Protein AF-A0A8H5PUP3-F1 (afdb_monomer_lite)

Sequence (516 aa):
MKVTTVVRYAILAAEVWGKEEVKRVCGNERLGELNDSLSYYPNAWNKKSPKNGFVCLKVDNSTPSFSATWNWPADIQDVHSFPYVRFNNPSLPVRLSDLESIRLSTDWIYTPGSPSKIPDVFSNEVWAKNKPELEGDGVQANAAWDFFLDDDRNRTLYPQVAAVEFMVWLGRVGDPWWLGRQNDSILSTVTLGKTQFSLFYGRNSGGTHVFTAVTKDNSDVLSFDEDFYPLFQYILKQARKQIDADDLPKDPWLGIIEFGTETWMSKGNATFTAANFGMSLKGNFTSERNSTKGDDGKDKGDKSGDEKPSDKGSGDKGSGDNSTDSKGDEEDDAVRLMSQSVLGLSEDWLQDSHPSVGGLTTRIRRQPNLTSVNPPYFLISRSSLQSYNPITMTHTSPPESRLRRAIHALPFLLITALMSRAFAMAKPIGPMIEETVKTSIFTAQNVTVPVIKSFYGVPILDDVFAVVTVAFAHLLFFTDEEAYWQLLVFLTDFAGMYAVVMIEAYRPGNTFPVIK

Radius of gyration: 31.46 Å; chains: 1; bounding box: 76×75×92 Å

Foldseek 3Di:
DDDDDDDDDDPDDDDDDDPQDFDKDWDADKADDLPDQKIWGQFQPDPVADPPKIWMKTADPSFGKIKIKIAGADFPLDFRGWTWMWGHDPCPQDWLVFFPWKKKKKFKAKAFADDPDFDDDRDPVRRVVGQVVQVVQVWWKFWKKKWFKAQDRVLRQPPLRGQAMEIETQAIRDDRDDAQPVVPDFLDWDDWPNFIWGWGWHADPSRHIYIYTAGPVRDHHRIDITICSVVVVVVLVSCVVPDPPVSDHPTITIHIIIIGMTTRHGNHMMMMMMGPIDIDTDGNPPPPPPPPDDDDDDDDDDDDDDDDDDDDDDDDDDDDDDDDDDDRCPVVVVVVVVVVPDPDDDDDDDDDDDDDDDDDDDDDDDDDDDDDDDDDDDDPDPPPPPDDDPPPPPPPPPDDDPVVVVVVCVVVVVVVVVLVVVLVPADDCVVVLVVCLVVQWDDAPNDIDGQDQDDPVDNVVSSVVSSVVSLVCCCVRVRDVSSNVSSVSVVVVVVVVVVVVVVVCPDPVNPDPPPD

Organism: Gibberella subglutinans (NCBI:txid42677)

pLDDT: mean 73.08, std 26.78, range [22.98, 98.81]

InterPro domains:
  IPR002594 Glycoside hydrolase family 12 [PF01670] (137-281)
  IPR002594 Glycoside hydrolase family 12 [PTHR34002] (17-284)
  IPR013319 Glycoside hydrolase family 11/12 [G3DSA:2.60.120.180] (11-281)
  IPR013320 Concanavalin A-like lectin/glucanase domain superfamily [SSF49899] (35-281)

Structure (mmCIF, N/CA/C/O backbone):
data_AF-A0A8H5PUP3-F1
#
_entry.id   AF-A0A8H5PUP3-F1
#
loop_
_atom_site.group_PDB
_atom_site.id
_atom_site.type_symbol
_atom_site.label_atom_id
_atom_site.label_alt_id
_atom_site.label_comp_id
_atom_site.label_asym_id
_atom_site.label_entity_id
_atom_site.label_seq_id
_atom_site.pdbx_PDB_ins_code
_atom_site.Cartn_x
_atom_site.Cartn_y
_atom_site.Cartn_z
_atom_site.occupancy
_atom_site.B_iso_or_equiv
_atom_site.auth_seq_id
_atom_site.auth_comp_id
_atom_site.auth_asym_id
_atom_site.auth_atom_id
_atom_site.pdbx_PDB_model_num
ATOM 1 N N . MET A 1 1 ? 24.211 -36.413 -6.329 1.00 32.12 1 MET A N 1
ATOM 2 C CA . MET A 1 1 ? 23.639 -35.934 -5.054 1.00 32.12 1 MET A CA 1
ATOM 3 C C . MET A 1 1 ? 24.051 -34.476 -4.914 1.00 32.12 1 MET A C 1
ATOM 5 O O . MET A 1 1 ? 25.213 -34.216 -4.641 1.00 32.12 1 MET A O 1
ATOM 9 N N . LYS A 1 2 ? 23.179 -33.536 -5.292 1.00 27.47 2 LYS A N 1
ATOM 10 C CA . LYS A 1 2 ? 23.471 -32.095 -5.235 1.00 27.47 2 LYS A CA 1
ATOM 11 C C . LYS A 1 2 ? 22.910 -31.563 -3.919 1.00 27.47 2 LYS A C 1
ATOM 13 O O . LYS A 1 2 ? 21.757 -31.833 -3.603 1.00 27.47 2 LYS A O 1
ATOM 18 N N . VAL A 1 3 ? 23.764 -30.904 -3.147 1.00 25.61 3 VAL A N 1
ATOM 19 C CA . VAL A 1 3 ? 23.449 -30.349 -1.830 1.00 25.61 3 VAL A CA 1
ATOM 20 C C . VAL A 1 3 ? 22.626 -29.081 -2.039 1.00 25.61 3 VAL A C 1
ATOM 22 O O . VAL A 1 3 ? 23.114 -28.111 -2.612 1.00 25.61 3 VAL A O 1
ATOM 25 N N . THR A 1 4 ? 21.362 -29.120 -1.628 1.00 28.73 4 THR A N 1
ATOM 26 C CA . THR A 1 4 ? 20.452 -27.972 -1.632 1.00 28.73 4 THR A CA 1
ATOM 27 C C . THR A 1 4 ? 20.670 -27.194 -0.340 1.00 28.73 4 THR A C 1
ATOM 29 O O . THR A 1 4 ? 20.287 -27.656 0.734 1.00 28.73 4 THR A O 1
ATOM 32 N N . THR A 1 5 ? 21.303 -26.028 -0.423 1.00 26.91 5 THR A N 1
ATOM 33 C CA . THR A 1 5 ? 21.427 -25.115 0.718 1.00 26.91 5 THR A CA 1
ATOM 34 C C . THR A 1 5 ? 20.086 -24.419 0.928 1.00 26.91 5 THR A C 1
ATOM 36 O O . THR A 1 5 ? 19.706 -23.536 0.166 1.00 26.91 5 THR A O 1
ATOM 39 N N . VAL A 1 6 ? 19.345 -24.842 1.950 1.00 29.08 6 VAL A N 1
ATOM 40 C CA . VAL A 1 6 ? 18.145 -24.150 2.429 1.00 29.08 6 VAL A CA 1
ATOM 41 C C . VAL A 1 6 ? 18.602 -23.119 3.457 1.00 29.08 6 VAL A C 1
ATOM 43 O O . VAL A 1 6 ? 18.989 -23.488 4.563 1.00 29.08 6 VAL A O 1
ATOM 46 N N . VAL A 1 7 ? 18.570 -21.833 3.112 1.00 28.31 7 VAL A N 1
ATOM 47 C CA . VAL A 1 7 ? 18.772 -20.757 4.092 1.00 28.31 7 VAL A CA 1
ATOM 48 C C . VAL A 1 7 ? 17.414 -20.442 4.716 1.00 28.31 7 VAL A C 1
ATOM 50 O O . VAL A 1 7 ? 16.565 -19.814 4.092 1.00 28.31 7 VAL A O 1
ATOM 53 N N . ARG A 1 8 ? 17.181 -20.933 5.937 1.00 26.22 8 ARG A N 1
ATOM 54 C CA . ARG A 1 8 ? 16.071 -20.497 6.795 1.00 26.22 8 ARG A CA 1
ATOM 55 C C . ARG A 1 8 ? 16.587 -19.370 7.683 1.00 26.22 8 ARG A C 1
ATOM 57 O O . ARG A 1 8 ? 17.423 -19.630 8.542 1.00 26.22 8 ARG A O 1
ATOM 64 N N . TYR A 1 9 ? 16.081 -18.154 7.512 1.00 29.17 9 TYR A N 1
ATOM 65 C CA . TYR A 1 9 ? 16.204 -17.130 8.546 1.00 29.17 9 TYR A CA 1
ATOM 66 C C . TYR A 1 9 ? 15.082 -17.355 9.559 1.00 29.17 9 TYR A C 1
ATOM 68 O O . TYR A 1 9 ? 13.925 -17.045 9.300 1.00 29.17 9 TYR A O 1
ATOM 76 N N . ALA A 1 10 ? 15.423 -17.976 10.686 1.00 29.00 10 ALA A N 1
ATOM 77 C CA . ALA A 1 10 ? 14.594 -17.930 11.881 1.00 29.00 10 ALA A CA 1
ATOM 78 C C . ALA A 1 10 ? 14.955 -16.648 12.638 1.00 29.00 10 ALA A C 1
ATOM 80 O O . ALA A 1 10 ? 16.129 -16.427 12.941 1.00 29.00 10 ALA A O 1
ATOM 81 N N . ILE A 1 11 ? 13.962 -15.806 12.919 1.00 37.56 11 ILE A N 1
ATOM 82 C CA . ILE A 1 11 ? 14.116 -14.645 13.796 1.00 37.56 11 ILE A CA 1
ATOM 83 C C . ILE A 1 11 ? 14.274 -15.196 15.218 1.00 37.56 11 ILE A C 1
ATOM 85 O O . ILE A 1 11 ? 13.308 -15.642 15.832 1.00 37.56 11 ILE A O 1
ATOM 89 N N . LEU A 1 12 ? 15.510 -15.247 15.713 1.00 32.03 12 LEU A N 1
ATOM 90 C CA . LEU A 1 12 ? 15.803 -15.521 17.118 1.00 32.03 12 LEU A CA 1
ATOM 91 C C . LEU A 1 12 ? 15.876 -14.180 17.844 1.00 32.03 12 LEU A C 1
ATOM 93 O O . LEU A 1 12 ? 16.812 -13.411 17.634 1.00 32.03 12 LEU A O 1
ATOM 97 N N . ALA A 1 13 ? 14.874 -13.909 18.680 1.00 35.91 13 ALA A N 1
ATOM 98 C CA . ALA A 1 13 ? 14.889 -12.792 19.611 1.00 35.91 13 ALA A CA 1
ATOM 99 C C . ALA A 1 13 ? 16.037 -12.986 20.613 1.00 35.91 13 ALA A C 1
ATOM 101 O O . ALA A 1 13 ? 16.091 -13.992 21.323 1.00 35.91 13 ALA A O 1
ATOM 102 N N . ALA A 1 14 ? 16.970 -12.037 20.652 1.00 32.53 14 ALA A N 1
ATOM 103 C CA . ALA A 1 14 ? 17.944 -11.939 21.725 1.00 32.53 14 ALA A CA 1
ATOM 104 C C . ALA A 1 14 ? 17.310 -11.147 22.876 1.00 32.53 14 ALA A C 1
ATOM 106 O O . ALA A 1 14 ? 16.969 -9.978 22.712 1.00 32.53 14 ALA A O 1
ATOM 107 N N . GLU A 1 15 ? 17.152 -11.784 24.037 1.00 35.75 15 GLU A N 1
ATOM 108 C CA . GLU A 1 15 ? 16.807 -11.104 25.285 1.00 35.75 15 GLU A CA 1
ATOM 109 C C . GLU A 1 15 ? 17.923 -10.120 25.663 1.00 35.75 15 GLU A C 1
ATOM 111 O O . GLU A 1 15 ? 19.021 -10.518 26.054 1.00 35.75 15 GLU A O 1
ATOM 116 N N . VAL A 1 16 ? 17.625 -8.822 25.595 1.00 32.53 16 VAL A N 1
ATOM 117 C CA . VAL A 1 16 ? 18.383 -7.772 26.279 1.00 32.53 16 VAL A CA 1
ATOM 118 C C . VAL A 1 16 ? 17.388 -6.925 27.061 1.00 32.53 16 VAL A C 1
ATOM 120 O O . VAL A 1 16 ? 16.442 -6.368 26.513 1.00 32.53 16 VAL A O 1
ATOM 123 N N . TRP A 1 17 ? 17.590 -6.855 28.375 1.00 33.91 17 TRP A N 1
ATOM 124 C CA . TRP A 1 17 ? 16.826 -5.999 29.274 1.00 33.91 17 TRP A CA 1
ATOM 125 C C . TRP A 1 17 ? 17.030 -4.517 28.929 1.00 33.91 17 TRP A C 1
ATOM 127 O O . TRP A 1 17 ? 18.015 -3.897 29.320 1.00 33.91 17 TRP A O 1
ATOM 137 N N . GLY A 1 18 ? 16.037 -3.946 28.258 1.00 33.69 18 GLY A N 1
ATOM 138 C CA . GLY A 1 18 ? 15.741 -2.522 28.167 1.00 33.69 18 GLY A CA 1
ATOM 139 C C . GLY A 1 18 ? 14.266 -2.412 27.798 1.00 33.69 18 GLY A C 1
ATOM 140 O O . GLY A 1 18 ? 13.814 -3.140 26.924 1.00 33.69 18 GLY A O 1
ATOM 141 N N . LYS A 1 19 ? 13.472 -1.596 28.501 1.00 39.47 19 LYS A N 1
ATOM 142 C CA . LYS A 1 19 ? 12.071 -1.369 28.112 1.00 39.47 19 LYS A CA 1
ATOM 143 C C . LYS A 1 19 ? 12.067 -0.739 26.718 1.00 39.47 19 LYS A C 1
ATOM 145 O O . LYS A 1 19 ? 12.338 0.452 26.608 1.00 39.47 19 LYS A O 1
ATOM 150 N N . GLU A 1 20 ? 11.803 -1.532 25.686 1.00 51.47 20 GLU A N 1
ATOM 151 C CA . GLU A 1 20 ? 11.595 -1.016 24.337 1.00 51.47 20 GLU A CA 1
ATOM 152 C C . GLU A 1 20 ? 10.346 -0.131 24.322 1.00 51.47 20 GLU A C 1
ATOM 154 O O . GLU A 1 20 ? 9.285 -0.475 24.849 1.00 51.47 20 GLU A O 1
ATOM 159 N N . GLU A 1 21 ? 10.527 1.075 23.798 1.00 67.31 21 GLU A N 1
ATOM 160 C CA . GLU A 1 21 ? 9.562 2.161 23.824 1.00 67.31 21 GLU A CA 1
ATOM 161 C C . GLU A 1 21 ? 8.665 2.076 22.585 1.00 67.31 21 GLU A C 1
ATOM 163 O O . GLU A 1 21 ? 9.158 2.082 21.456 1.00 67.31 21 GLU A O 1
ATOM 168 N N . VAL A 1 22 ? 7.344 2.011 22.786 1.00 81.50 22 VAL A N 1
ATOM 169 C CA . VAL A 1 22 ? 6.369 2.166 21.697 1.00 81.50 22 VAL A CA 1
ATOM 170 C C . VAL A 1 22 ? 6.560 3.553 21.090 1.00 81.50 22 VAL A C 1
ATOM 172 O O . VAL A 1 22 ? 6.275 4.562 21.740 1.00 81.50 22 VAL A O 1
ATOM 175 N N . LYS A 1 23 ? 7.022 3.612 19.840 1.00 90.88 23 LYS A N 1
ATOM 176 C CA . LYS A 1 23 ? 7.276 4.879 19.144 1.00 90.88 23 LYS A CA 1
ATOM 177 C C . LYS A 1 23 ? 6.000 5.395 18.500 1.00 90.88 23 LYS A C 1
ATOM 179 O O . LYS A 1 23 ? 5.198 4.611 17.995 1.00 90.88 23 LYS A O 1
ATOM 184 N N . ARG A 1 24 ? 5.818 6.716 18.496 1.00 92.75 24 ARG A N 1
ATOM 185 C CA . ARG A 1 24 ? 4.694 7.388 17.835 1.00 92.75 24 ARG A CA 1
ATOM 186 C C . ARG A 1 24 ? 5.212 8.344 16.770 1.00 92.75 24 ARG A C 1
ATOM 188 O O . ARG A 1 24 ? 6.046 9.178 17.090 1.00 92.75 24 ARG A O 1
ATOM 195 N N . VAL A 1 25 ? 4.655 8.255 15.566 1.00 94.50 25 VAL A N 1
ATOM 196 C CA . VAL A 1 25 ? 4.937 9.158 14.435 1.00 94.50 25 VAL A CA 1
ATOM 197 C C . VAL A 1 25 ? 3.622 9.565 13.770 1.00 94.50 25 VAL A C 1
ATOM 199 O O . VAL A 1 25 ? 2.664 8.792 13.787 1.00 94.50 25 VAL A O 1
ATOM 202 N N . CYS A 1 26 ? 3.526 10.776 13.228 1.00 95.62 26 CYS A N 1
ATOM 203 C CA . CYS A 1 26 ? 2.285 11.306 12.648 1.00 95.62 26 CYS A CA 1
ATOM 204 C C . CYS A 1 26 ? 2.540 11.991 11.301 1.00 95.62 26 CYS A C 1
ATOM 206 O O . CYS A 1 26 ? 3.658 12.399 11.001 1.00 95.62 26 CYS A O 1
ATOM 208 N N . GLY A 1 27 ? 1.486 12.160 10.499 1.00 92.88 27 GLY A N 1
ATOM 209 C CA . GLY A 1 27 ? 1.568 12.901 9.237 1.00 92.88 27 GLY A CA 1
ATOM 210 C C . GLY A 1 27 ? 2.475 12.225 8.203 1.00 92.88 27 GLY A C 1
ATOM 211 O O . GLY A 1 27 ? 2.158 11.142 7.728 1.00 92.88 27 GLY A O 1
ATOM 212 N N . ASN A 1 28 ? 3.586 12.869 7.850 1.00 90.12 28 ASN A N 1
ATOM 213 C CA . ASN A 1 28 ? 4.541 12.385 6.843 1.00 90.12 28 ASN A CA 1
ATOM 214 C C . ASN A 1 28 ? 5.920 12.079 7.449 1.00 90.12 28 ASN A C 1
ATOM 216 O O . ASN A 1 28 ? 6.939 12.136 6.771 1.00 90.12 28 ASN A O 1
ATOM 220 N N . GLU A 1 29 ? 5.961 11.715 8.730 1.00 89.94 29 GLU A N 1
ATOM 221 C CA . GLU A 1 29 ? 7.179 11.228 9.378 1.00 89.94 29 GLU A CA 1
ATOM 222 C C . GLU A 1 29 ? 7.302 9.702 9.240 1.00 89.94 29 GLU A C 1
ATOM 224 O O . GLU A 1 29 ? 6.393 8.957 9.616 1.00 89.94 29 GLU A O 1
ATOM 229 N N . ARG A 1 30 ? 8.430 9.227 8.702 1.00 89.75 30 ARG A N 1
ATOM 230 C CA . ARG A 1 30 ? 8.732 7.796 8.546 1.00 89.75 30 ARG A CA 1
ATOM 231 C C . ARG A 1 30 ? 9.452 7.249 9.775 1.00 89.75 30 ARG A C 1
ATOM 233 O O . ARG A 1 30 ? 10.298 7.919 10.358 1.00 89.75 30 ARG A O 1
ATOM 240 N N . LEU A 1 31 ? 9.156 5.998 10.123 1.00 91.25 31 LEU A N 1
ATOM 241 C CA . LEU A 1 31 ? 9.901 5.237 11.118 1.00 91.25 31 LEU A CA 1
ATOM 242 C C . LEU A 1 31 ? 10.579 4.021 10.475 1.00 91.25 31 LEU A C 1
ATOM 244 O O . LEU A 1 31 ? 9.907 3.171 9.895 1.00 91.25 31 LEU A O 1
ATOM 248 N N . GLY A 1 32 ? 11.891 3.904 10.657 1.00 86.38 32 GLY A N 1
ATOM 249 C CA . GLY A 1 32 ? 12.703 2.815 10.113 1.00 86.38 32 GLY A CA 1
ATOM 250 C C . GLY A 1 32 ? 13.436 3.208 8.832 1.00 86.38 32 GLY A C 1
ATOM 251 O O . GLY A 1 32 ? 12.968 4.042 8.054 1.00 86.38 32 GLY A O 1
ATOM 252 N N . GLU A 1 33 ? 14.594 2.593 8.637 1.00 81.12 33 GLU A N 1
ATOM 253 C CA . GLU A 1 33 ? 15.503 2.819 7.515 1.00 81.12 33 GLU A CA 1
ATOM 254 C C . GLU A 1 33 ? 15.282 1.790 6.398 1.00 81.12 33 GLU A C 1
ATOM 256 O O . GLU A 1 33 ? 14.693 0.727 6.599 1.00 81.12 33 GLU A O 1
ATOM 261 N N . LEU A 1 34 ? 15.821 2.051 5.202 1.00 70.94 34 LEU A N 1
ATOM 262 C CA . LEU A 1 34 ? 15.763 1.096 4.080 1.00 70.94 34 LEU A CA 1
ATOM 263 C C . LEU A 1 34 ? 16.469 -0.241 4.376 1.00 70.94 34 LEU A C 1
ATOM 265 O O . LEU A 1 34 ? 16.158 -1.254 3.752 1.00 70.94 34 LEU A O 1
ATOM 269 N N . ASN A 1 35 ? 17.418 -0.239 5.316 1.00 79.00 35 ASN A N 1
ATOM 270 C CA . ASN A 1 35 ? 18.156 -1.433 5.731 1.00 79.00 35 ASN A CA 1
ATOM 271 C C . ASN A 1 35 ? 17.427 -2.251 6.806 1.00 79.00 35 ASN A C 1
ATOM 273 O O . ASN A 1 35 ? 17.795 -3.406 7.033 1.00 79.00 35 ASN A O 1
ATOM 277 N N . ASP A 1 36 ? 16.414 -1.678 7.460 1.00 87.69 36 ASP A N 1
ATOM 278 C CA . ASP A 1 36 ? 15.578 -2.414 8.405 1.00 87.69 36 ASP A CA 1
ATOM 279 C C . ASP A 1 36 ? 14.683 -3.371 7.630 1.00 87.69 36 ASP A C 1
ATOM 281 O O . ASP A 1 36 ? 14.256 -3.042 6.533 1.00 87.69 36 ASP A O 1
ATOM 285 N N . SER A 1 37 ? 14.338 -4.537 8.181 1.00 91.88 37 SER A N 1
ATOM 286 C CA . SER A 1 37 ? 13.441 -5.481 7.492 1.00 91.88 37 SER A CA 1
ATOM 287 C C . SER A 1 37 ? 12.023 -4.935 7.302 1.00 91.88 37 SER A C 1
ATOM 289 O O . SER A 1 37 ? 11.317 -5.357 6.388 1.00 91.88 37 SER A O 1
ATOM 291 N N . LEU A 1 38 ? 11.604 -4.021 8.179 1.00 94.94 38 LEU A N 1
ATOM 292 C CA . LEU A 1 38 ? 10.305 -3.364 8.158 1.00 94.94 38 LEU A CA 1
ATOM 293 C C . LEU A 1 38 ? 10.505 -1.865 8.373 1.00 94.94 38 LEU A C 1
ATOM 295 O O . LEU A 1 38 ? 11.268 -1.461 9.247 1.00 94.94 38 LEU A O 1
ATOM 299 N N . SER A 1 39 ? 9.775 -1.057 7.614 1.00 94.81 39 SER A N 1
ATOM 300 C CA . SER A 1 39 ? 9.648 0.385 7.848 1.00 94.81 39 SER A CA 1
ATOM 301 C C . SER A 1 39 ? 8.174 0.771 7.870 1.00 94.81 39 SER A C 1
ATOM 303 O O . SER A 1 39 ? 7.341 0.089 7.280 1.00 94.81 39 SER A O 1
ATOM 305 N N . TYR A 1 40 ? 7.834 1.839 8.580 1.00 96.25 40 TYR A N 1
ATOM 306 C CA . TYR A 1 40 ? 6.457 2.233 8.850 1.00 96.25 40 TYR A CA 1
ATOM 307 C C . TYR A 1 40 ? 6.235 3.682 8.458 1.00 96.25 40 TYR A C 1
ATOM 309 O O . TYR A 1 40 ? 7.090 4.539 8.704 1.00 96.25 40 TYR A O 1
ATOM 317 N N . TYR A 1 41 ? 5.072 3.969 7.881 1.00 96.56 41 TYR A N 1
ATOM 318 C CA . TYR A 1 41 ? 4.776 5.309 7.404 1.00 96.56 41 TYR A CA 1
ATOM 319 C C . TYR A 1 41 ? 3.293 5.651 7.576 1.00 96.56 41 TYR A C 1
ATOM 321 O O . TYR A 1 41 ? 2.462 4.897 7.079 1.00 96.56 41 TYR A O 1
ATOM 329 N N . PRO A 1 42 ? 2.926 6.759 8.259 1.00 97.25 42 PRO A N 1
ATOM 330 C CA . PRO A 1 42 ? 1.537 7.215 8.318 1.00 97.25 42 PRO A CA 1
ATOM 331 C C . PRO A 1 42 ? 1.009 7.702 6.966 1.00 97.25 42 PRO A C 1
ATOM 333 O O . PRO A 1 42 ? -0.188 7.586 6.713 1.00 97.25 42 PRO A O 1
ATOM 336 N N . ASN A 1 43 ? 1.904 8.206 6.109 1.00 96.56 43 ASN A N 1
ATOM 337 C CA . ASN A 1 43 ? 1.655 8.527 4.706 1.00 96.56 43 ASN A CA 1
ATOM 338 C C . ASN A 1 43 ? 0.407 9.401 4.473 1.00 96.56 43 ASN A C 1
ATOM 340 O O . ASN A 1 43 ? -0.498 9.036 3.716 1.00 96.56 43 ASN A O 1
ATOM 344 N N . ALA A 1 44 ? 0.344 10.555 5.141 1.00 95.81 44 ALA A N 1
ATOM 345 C CA . ALA A 1 44 ? -0.674 11.584 4.928 1.00 95.81 44 ALA A CA 1
ATOM 346 C C . ALA A 1 44 ? -0.407 12.400 3.650 1.00 95.81 44 ALA A C 1
ATOM 348 O O . ALA A 1 44 ? -0.143 13.605 3.696 1.00 95.81 44 ALA A O 1
ATOM 349 N N . TRP A 1 45 ? -0.449 11.725 2.501 1.00 92.25 45 TRP A N 1
ATOM 350 C CA . TRP A 1 45 ? 0.030 12.261 1.228 1.00 92.25 45 TRP A CA 1
ATOM 351 C C . TRP A 1 45 ? -0.943 13.236 0.550 1.00 92.25 45 TRP A C 1
ATOM 353 O O . TRP A 1 45 ? -0.514 14.109 -0.211 1.00 92.25 45 TRP A O 1
ATOM 363 N N . ASN A 1 46 ? -2.257 13.117 0.778 1.00 93.38 46 ASN A N 1
ATOM 364 C CA . ASN A 1 46 ? -3.216 13.878 -0.018 1.00 93.38 46 ASN A CA 1
ATOM 365 C C . ASN A 1 46 ? -3.340 15.325 0.471 1.00 93.38 46 ASN A C 1
ATOM 367 O O . ASN A 1 46 ? -3.968 15.615 1.491 1.00 93.38 46 ASN A O 1
ATOM 371 N N . LYS A 1 47 ? -2.815 16.261 -0.322 1.00 91.25 47 LYS A N 1
ATOM 372 C CA . LYS A 1 47 ? -2.846 17.711 -0.056 1.00 91.25 47 LYS A CA 1
ATOM 373 C C . LYS A 1 47 ? -4.256 18.313 -0.015 1.00 91.25 47 LYS A C 1
ATOM 375 O O . LYS A 1 47 ? -4.426 19.412 0.508 1.00 91.25 47 LYS A O 1
ATOM 380 N N . LYS A 1 48 ? -5.269 17.623 -0.558 1.00 93.62 48 LYS A N 1
ATOM 381 C CA . LYS A 1 48 ? -6.683 18.037 -0.484 1.00 93.62 48 LYS A CA 1
ATOM 382 C C . LYS A 1 48 ? -7.315 17.724 0.876 1.00 93.62 48 LYS A C 1
ATOM 384 O O . LYS A 1 48 ? -8.442 18.149 1.129 1.00 93.62 48 LYS A O 1
ATOM 389 N N . SER A 1 49 ? -6.620 16.972 1.730 1.00 94.62 49 SER A N 1
ATOM 390 C CA . SER A 1 49 ? -7.126 16.568 3.038 1.00 94.62 49 SER A CA 1
ATOM 391 C C . SER A 1 49 ? -7.465 17.772 3.918 1.00 94.62 49 SER A C 1
ATOM 393 O O . SER A 1 49 ? -6.768 18.793 3.890 1.00 94.62 49 SER A O 1
ATOM 395 N N . PRO A 1 50 ? -8.533 17.681 4.727 1.00 91.69 50 PRO A N 1
ATOM 396 C CA . PRO A 1 50 ? -8.930 18.772 5.593 1.00 91.69 50 PRO A CA 1
ATOM 397 C C . PRO A 1 50 ? -7.898 18.963 6.713 1.00 91.69 50 PRO A C 1
ATOM 399 O O . PRO A 1 50 ? -7.411 18.005 7.310 1.00 91.69 50 PRO A O 1
ATOM 402 N N . LYS A 1 51 ? -7.596 20.223 7.046 1.00 92.06 51 LYS A N 1
ATOM 403 C CA . LYS A 1 51 ? -6.562 20.580 8.040 1.00 92.06 51 LYS A CA 1
ATOM 404 C C . LYS A 1 51 ? -6.854 20.100 9.467 1.00 92.06 51 LYS A C 1
ATOM 406 O O . LYS A 1 51 ? -5.962 20.127 10.305 1.00 92.06 51 LYS A O 1
ATOM 411 N N . ASN A 1 52 ? -8.103 19.747 9.763 1.00 93.50 52 ASN A N 1
ATOM 412 C CA . ASN A 1 52 ? -8.533 19.240 11.065 1.00 93.50 52 ASN A CA 1
ATOM 413 C C . ASN A 1 52 ? -8.565 17.704 11.140 1.00 93.50 52 ASN A C 1
ATOM 415 O O . ASN A 1 52 ? -8.968 17.180 12.174 1.00 93.50 52 ASN A O 1
ATOM 419 N N . GLY A 1 53 ? -8.183 17.000 10.071 1.00 96.19 53 GLY A N 1
ATOM 420 C CA . GLY A 1 53 ? -7.976 15.557 10.106 1.00 96.19 53 GLY A CA 1
ATOM 421 C C . GLY A 1 53 ? -6.529 15.182 10.429 1.00 96.19 53 GLY A C 1
ATOM 422 O O . GLY A 1 53 ? -5.637 16.033 10.424 1.00 96.19 53 GLY A O 1
ATOM 423 N N . PHE A 1 54 ? -6.295 13.909 10.745 1.00 97.12 54 PHE A N 1
ATOM 424 C CA . PHE A 1 54 ? -4.969 13.407 11.101 1.00 97.12 54 PHE A CA 1
ATOM 425 C C . PHE A 1 54 ? -4.837 11.895 10.900 1.00 97.12 54 PHE A C 1
ATOM 427 O O . PHE A 1 54 ? -5.825 11.161 10.902 1.00 97.12 54 PHE A O 1
ATOM 434 N N . VAL A 1 55 ? -3.585 11.433 10.857 1.00 98.00 55 VAL A N 1
ATOM 435 C CA . VAL A 1 55 ? -3.186 10.030 11.012 1.00 98.00 55 VAL A CA 1
ATOM 436 C C . VAL A 1 55 ? -1.903 9.955 11.841 1.00 98.00 55 VAL A C 1
ATOM 438 O O . VAL A 1 55 ? -0.975 10.747 11.656 1.00 98.00 55 VAL A O 1
ATOM 441 N N . CYS A 1 56 ? -1.862 9.013 12.781 1.00 97.50 56 CYS A N 1
ATOM 442 C CA . CYS A 1 56 ? -0.716 8.757 13.642 1.00 97.50 56 CYS A CA 1
ATOM 443 C C . CYS A 1 56 ? -0.513 7.259 13.844 1.00 97.50 56 CYS A C 1
ATOM 445 O O . CYS A 1 56 ? -1.459 6.537 14.164 1.00 97.50 56 CYS A O 1
ATOM 447 N N . LEU A 1 57 ? 0.737 6.821 13.751 1.00 96.94 57 LEU A N 1
ATOM 448 C CA . LEU A 1 57 ? 1.156 5.460 14.034 1.00 96.94 57 LEU A CA 1
ATOM 449 C C . LEU A 1 57 ? 1.656 5.327 15.469 1.00 96.94 57 LEU A C 1
ATOM 451 O O . LEU A 1 57 ? 2.290 6.235 16.007 1.00 96.94 57 LEU A O 1
ATOM 455 N N . LYS A 1 58 ? 1.407 4.165 16.067 1.00 95.56 58 LYS A N 1
ATOM 456 C CA . LYS A 1 58 ? 2.187 3.612 17.176 1.00 95.56 58 LYS A CA 1
ATOM 457 C C . LYS A 1 58 ? 2.838 2.327 16.689 1.00 95.56 58 LYS A C 1
ATOM 459 O O . LYS A 1 58 ? 2.120 1.478 16.165 1.00 95.56 58 LYS A O 1
ATOM 464 N N . VAL A 1 59 ? 4.139 2.181 16.891 1.00 94.00 59 VAL A N 1
ATOM 465 C CA . VAL A 1 59 ? 4.907 1.006 16.468 1.00 94.00 59 VAL A CA 1
ATOM 466 C C . VAL A 1 59 ? 5.526 0.342 17.688 1.00 94.00 59 VAL A C 1
ATOM 468 O O . VAL A 1 59 ? 6.166 1.014 18.501 1.00 94.00 59 VAL A O 1
ATOM 471 N N . ASP A 1 60 ? 5.333 -0.967 17.798 1.00 89.56 60 ASP A N 1
ATOM 472 C CA . ASP A 1 60 ? 6.006 -1.821 18.770 1.00 89.56 60 ASP A CA 1
ATOM 473 C C . ASP A 1 60 ? 6.944 -2.773 18.018 1.00 89.56 60 ASP A C 1
ATOM 475 O O . ASP A 1 60 ? 6.506 -3.650 17.273 1.00 89.56 60 ASP A O 1
ATOM 479 N N . ASN A 1 61 ? 8.252 -2.566 18.188 1.00 80.81 61 ASN A N 1
ATOM 480 C CA . ASN A 1 61 ? 9.276 -3.391 17.548 1.00 80.81 61 ASN A CA 1
ATOM 481 C C . ASN A 1 61 ? 9.594 -4.671 18.336 1.00 80.81 61 ASN A C 1
ATOM 483 O O . ASN A 1 61 ? 10.156 -5.596 17.751 1.00 80.81 61 ASN A O 1
ATOM 487 N N . SER A 1 62 ? 9.214 -4.751 19.617 1.00 78.88 62 SER A N 1
ATOM 488 C CA . SER A 1 62 ? 9.444 -5.945 20.444 1.00 78.88 62 SER A CA 1
ATOM 489 C C . SER A 1 62 ? 8.580 -7.118 19.973 1.00 78.88 62 SER A C 1
ATOM 491 O O . SER A 1 62 ? 9.002 -8.274 19.969 1.00 78.88 62 SER A O 1
ATOM 493 N N . THR A 1 63 ? 7.371 -6.793 19.514 1.00 80.94 63 THR A N 1
ATOM 494 C CA . THR A 1 63 ? 6.438 -7.695 18.841 1.00 80.94 63 THR A CA 1
ATOM 495 C C . THR A 1 63 ? 5.987 -6.988 17.565 1.00 80.94 63 THR A C 1
ATOM 497 O O . THR A 1 63 ? 5.013 -6.237 17.644 1.00 80.94 63 THR A O 1
ATOM 500 N N . PRO A 1 64 ? 6.695 -7.167 16.422 1.00 88.50 64 PRO A N 1
ATOM 501 C CA . PRO A 1 64 ? 6.522 -6.351 15.221 1.00 88.50 64 PRO A CA 1
ATOM 502 C C . PRO A 1 64 ? 5.053 -6.138 14.854 1.00 88.50 64 PRO A C 1
ATOM 504 O O . PRO A 1 64 ? 4.378 -7.027 14.330 1.00 88.50 64 PRO A O 1
ATOM 507 N N . SER A 1 65 ? 4.561 -4.951 15.194 1.00 94.81 65 SER A N 1
ATOM 508 C CA . SER A 1 65 ? 3.173 -4.542 15.033 1.00 94.81 65 SER A CA 1
ATOM 509 C C . SER A 1 65 ? 3.085 -3.025 14.966 1.00 94.81 65 SER A C 1
ATOM 511 O O . SER A 1 65 ? 3.910 -2.296 15.528 1.00 94.81 65 SER A O 1
ATOM 513 N N . PHE A 1 66 ? 2.058 -2.534 14.283 1.00 96.50 66 PHE A N 1
ATOM 514 C CA . PHE A 1 66 ? 1.720 -1.123 14.326 1.00 96.50 66 PHE A CA 1
ATOM 515 C C . PHE A 1 66 ? 0.217 -0.921 14.425 1.00 96.50 66 PHE A C 1
ATOM 517 O O . PHE A 1 66 ? -0.579 -1.732 13.955 1.00 96.50 66 PHE A O 1
ATOM 524 N N . SER A 1 67 ? -0.169 0.205 15.015 1.00 97.69 67 SER A N 1
ATOM 525 C CA . SER A 1 67 ? -1.532 0.721 14.932 1.00 97.69 67 SER A CA 1
ATOM 526 C C . SER A 1 67 ? -1.527 2.107 14.315 1.00 97.69 67 SER A C 1
ATOM 528 O O . SER A 1 67 ? -0.671 2.918 14.651 1.00 97.69 67 SER A O 1
ATOM 530 N N . ALA A 1 68 ? -2.481 2.380 13.434 1.00 98.31 68 ALA A N 1
ATOM 531 C CA . ALA A 1 68 ? -2.700 3.678 12.822 1.00 98.31 68 ALA A CA 1
ATOM 532 C C . ALA A 1 68 ? -4.050 4.223 13.288 1.00 98.31 68 ALA A C 1
ATOM 534 O O . ALA A 1 68 ? -5.099 3.732 12.873 1.00 98.31 68 ALA A O 1
ATOM 535 N N . THR A 1 69 ? -4.022 5.228 14.161 1.00 98.50 69 THR A N 1
ATOM 536 C CA . THR A 1 69 ? -5.216 5.968 14.581 1.00 98.50 69 THR A CA 1
ATOM 537 C C . THR A 1 69 ? -5.373 7.199 13.703 1.00 98.50 69 THR A C 1
ATOM 539 O O . THR A 1 69 ? -4.435 7.988 13.576 1.00 98.50 69 THR A O 1
ATOM 542 N N . TRP A 1 70 ? -6.561 7.394 13.144 1.00 98.44 70 TRP A N 1
ATOM 543 C CA . TRP A 1 70 ? -6.845 8.493 12.228 1.00 98.44 70 TRP A CA 1
ATOM 544 C C . TRP A 1 70 ? -8.280 9.005 12.357 1.00 98.44 70 TRP A C 1
ATOM 546 O O . TRP A 1 70 ? -9.163 8.333 12.899 1.00 98.44 70 TRP A O 1
ATOM 556 N N . ASN A 1 71 ? -8.496 10.218 11.854 1.00 97.81 71 ASN A N 1
ATOM 557 C CA . ASN A 1 71 ? -9.805 10.837 11.697 1.00 97.81 71 ASN A CA 1
ATOM 558 C C . ASN A 1 71 ? -9.773 11.788 10.495 1.00 97.81 71 ASN A C 1
ATOM 560 O O . ASN A 1 71 ? -8.949 12.700 10.453 1.00 97.81 71 ASN A O 1
ATOM 564 N N . TRP A 1 72 ? -10.691 11.593 9.550 1.00 97.06 72 TRP A N 1
ATOM 565 C CA . TRP A 1 72 ? -10.867 12.459 8.386 1.00 97.06 72 TRP A CA 1
ATOM 566 C C . TRP A 1 72 ? -12.340 12.881 8.309 1.00 97.06 72 TRP A C 1
ATOM 568 O O . TRP A 1 72 ? -13.176 12.114 7.828 1.00 97.06 72 TRP A O 1
ATOM 578 N N . PRO A 1 73 ? -12.695 14.066 8.843 1.00 93.31 73 PRO A N 1
ATOM 579 C CA . PRO A 1 73 ? -14.091 14.423 9.104 1.00 93.31 73 PRO A CA 1
ATOM 580 C C . PRO A 1 73 ? -14.882 14.834 7.854 1.00 93.31 73 PRO A C 1
ATOM 582 O O . PRO A 1 73 ? -16.098 15.013 7.936 1.00 93.31 73 PRO A O 1
ATOM 585 N N . ALA A 1 74 ? -14.215 15.015 6.715 1.00 90.31 74 ALA A N 1
ATOM 586 C CA . ALA A 1 74 ? -14.829 15.407 5.455 1.00 90.31 74 ALA A CA 1
ATOM 587 C C . ALA A 1 74 ? -14.531 14.358 4.389 1.00 90.31 74 ALA A C 1
ATOM 589 O O . ALA A 1 74 ? -13.386 13.955 4.236 1.00 90.31 74 ALA A O 1
ATOM 590 N N . ASP A 1 75 ? -15.556 13.971 3.638 1.00 88.88 75 ASP A N 1
ATOM 591 C CA . ASP A 1 75 ? -15.412 13.097 2.483 1.00 88.88 75 ASP A CA 1
ATOM 592 C C . ASP A 1 75 ? -14.995 13.934 1.265 1.00 88.88 75 ASP A C 1
ATOM 594 O O . ASP A 1 75 ? -15.762 14.771 0.778 1.00 88.88 75 ASP A O 1
ATOM 598 N N . ILE A 1 76 ? -13.761 13.735 0.802 1.00 91.69 76 ILE A N 1
ATOM 599 C CA . ILE A 1 76 ? -13.216 14.402 -0.390 1.00 91.69 76 ILE A CA 1
ATOM 600 C C . ILE A 1 76 ? -13.332 13.545 -1.657 1.00 91.69 76 ILE A C 1
ATOM 602 O O . ILE A 1 76 ? -12.789 13.929 -2.693 1.00 91.69 76 ILE A O 1
ATOM 606 N N . GLN A 1 77 ? -14.026 12.402 -1.580 1.00 89.88 77 GLN A N 1
ATOM 607 C CA . GLN A 1 77 ? -14.144 11.400 -2.645 1.00 89.88 77 GLN A CA 1
ATOM 608 C C . GLN A 1 77 ? -12.779 10.889 -3.140 1.00 89.88 77 GLN A C 1
ATOM 610 O O . GLN A 1 77 ? -12.613 10.543 -4.308 1.00 89.88 77 GLN A O 1
ATOM 615 N N . ASP A 1 78 ? -11.786 10.889 -2.254 1.00 92.38 78 ASP A N 1
ATOM 616 C CA . ASP A 1 78 ? -10.386 10.579 -2.533 1.00 92.38 78 ASP A CA 1
ATOM 617 C C . ASP A 1 78 ? -9.733 10.070 -1.237 1.00 92.38 78 ASP A C 1
ATOM 619 O O . ASP A 1 78 ? -10.239 10.319 -0.139 1.00 92.38 78 ASP A O 1
ATOM 623 N N . VAL A 1 79 ? -8.623 9.350 -1.352 1.00 95.31 79 VAL A N 1
ATOM 624 C CA . VAL A 1 79 ? -7.905 8.799 -0.193 1.00 95.31 79 VAL A CA 1
ATOM 625 C C . VAL A 1 79 ? -7.135 9.913 0.504 1.00 95.31 79 VAL A C 1
ATOM 627 O O . VAL A 1 79 ? -6.436 10.677 -0.152 1.00 95.31 79 VAL A O 1
ATOM 630 N N . HIS A 1 80 ? -7.209 10.007 1.831 1.00 96.75 80 HIS A N 1
ATOM 631 C CA . HIS A 1 80 ? -6.441 10.994 2.598 1.00 96.75 80 HIS A CA 1
ATOM 632 C C . HIS A 1 80 ? -5.014 10.542 2.898 1.00 96.75 80 HIS A C 1
ATOM 634 O O . HIS A 1 80 ? -4.053 11.302 2.754 1.00 96.75 80 HIS A O 1
ATOM 640 N N . SER A 1 81 ? -4.897 9.299 3.355 1.00 97.38 81 SER A N 1
ATOM 641 C CA . SER A 1 81 ? -3.637 8.679 3.745 1.00 97.38 81 SER A CA 1
ATOM 642 C C . SER A 1 81 ? -3.678 7.175 3.530 1.00 97.38 81 SER A C 1
ATOM 644 O O . SER A 1 81 ? -4.757 6.580 3.626 1.00 97.38 81 SER A O 1
ATOM 646 N N . PHE A 1 82 ? -2.502 6.584 3.320 1.00 98.00 82 PHE A N 1
ATOM 647 C CA . PHE A 1 82 ? -2.292 5.135 3.282 1.00 98.00 82 PHE A CA 1
ATOM 648 C C . PHE A 1 82 ? -1.263 4.722 4.347 1.00 98.00 82 PHE A C 1
ATOM 650 O O . PHE A 1 82 ? -0.111 4.476 4.001 1.00 98.00 82 PHE A O 1
ATOM 657 N N . PRO A 1 83 ? -1.597 4.728 5.652 1.00 98.44 83 PRO A N 1
ATOM 658 C CA . PRO A 1 83 ? -0.689 4.239 6.683 1.00 98.44 83 PRO A CA 1
ATOM 659 C C . PRO A 1 83 ? -0.350 2.755 6.490 1.00 98.44 83 PRO A C 1
ATOM 661 O O . PRO A 1 83 ? -1.248 1.908 6.474 1.00 98.44 83 PRO A O 1
ATOM 664 N N . TYR A 1 84 ? 0.943 2.439 6.407 1.00 98.38 84 TYR A N 1
ATOM 665 C CA . TYR A 1 84 ? 1.425 1.098 6.067 1.00 98.38 84 TYR A CA 1
ATOM 666 C C . TYR A 1 84 ? 2.670 0.658 6.844 1.00 98.38 84 TYR A C 1
ATOM 668 O O . TYR A 1 84 ? 3.414 1.466 7.411 1.00 98.38 84 TYR A O 1
ATOM 676 N N . VAL A 1 85 ? 2.926 -0.650 6.776 1.00 97.88 85 VAL A N 1
ATOM 677 C CA . VAL A 1 85 ? 4.252 -1.256 6.914 1.00 97.88 85 VAL A CA 1
ATOM 678 C C . VAL A 1 85 ? 4.789 -1.630 5.529 1.00 97.88 85 VAL A C 1
ATOM 680 O O . VAL A 1 85 ? 4.081 -2.217 4.711 1.00 97.88 85 VAL A O 1
ATOM 683 N N . ARG A 1 86 ? 6.050 -1.294 5.264 1.00 97.06 86 ARG A N 1
ATOM 684 C CA . ARG A 1 86 ? 6.797 -1.686 4.068 1.00 97.06 86 ARG A CA 1
ATOM 685 C C . ARG A 1 86 ? 7.763 -2.804 4.423 1.00 97.06 86 ARG A C 1
ATOM 687 O O . ARG A 1 86 ? 8.524 -2.695 5.385 1.00 97.06 86 ARG A O 1
ATOM 694 N N . PHE A 1 87 ? 7.753 -3.850 3.608 1.00 96.62 87 PHE A N 1
ATOM 695 C CA . PHE A 1 87 ? 8.640 -4.996 3.731 1.00 96.62 87 PHE A CA 1
ATOM 696 C C . PHE A 1 87 ? 9.900 -4.767 2.904 1.00 96.62 87 PHE A C 1
ATOM 698 O O . PHE A 1 87 ? 9.873 -4.808 1.674 1.00 96.62 87 PHE A O 1
ATOM 705 N N . ASN A 1 88 ? 11.022 -4.557 3.579 1.00 93.56 88 ASN A N 1
ATOM 706 C CA . ASN A 1 88 ? 12.303 -4.376 2.917 1.00 93.56 88 ASN A CA 1
ATOM 707 C C . ASN A 1 88 ? 13.022 -5.727 2.812 1.00 93.56 88 ASN A C 1
ATOM 709 O O . ASN A 1 88 ? 13.048 -6.535 3.745 1.00 93.56 88 ASN A O 1
ATOM 713 N N . ASN A 1 89 ? 13.638 -5.985 1.661 1.00 91.75 89 ASN A N 1
ATOM 714 C CA . ASN A 1 89 ? 14.477 -7.160 1.454 1.00 91.75 89 ASN A CA 1
ATOM 715 C C . ASN A 1 89 ? 15.665 -6.794 0.563 1.00 91.75 89 ASN A C 1
ATOM 717 O O . ASN A 1 89 ? 15.444 -6.159 -0.465 1.00 91.75 89 ASN A O 1
ATOM 721 N N . PRO A 1 90 ? 16.890 -7.269 0.852 1.00 90.31 90 PRO A N 1
ATOM 722 C CA . PRO A 1 90 ? 18.042 -7.044 -0.025 1.00 90.31 90 PRO A CA 1
ATOM 723 C C . PRO A 1 90 ? 17.865 -7.572 -1.455 1.00 90.31 90 PRO A C 1
ATOM 725 O O . PRO A 1 90 ? 18.603 -7.173 -2.352 1.00 90.31 90 PRO A O 1
ATOM 728 N N . SER A 1 91 ? 16.924 -8.496 -1.665 1.00 91.38 91 SER A N 1
ATOM 729 C CA . SER A 1 91 ? 16.596 -9.021 -2.992 1.00 91.38 91 SER A CA 1
ATOM 730 C C . SER A 1 91 ? 15.705 -8.066 -3.790 1.00 91.38 91 SER A C 1
ATOM 732 O O . SER A 1 91 ? 15.664 -8.189 -5.005 1.00 91.38 91 SER A O 1
ATOM 734 N N . LEU A 1 92 ? 14.999 -7.131 -3.143 1.00 93.38 92 LEU A N 1
ATOM 735 C CA . LEU A 1 92 ? 14.137 -6.156 -3.811 1.00 93.38 92 LEU A CA 1
ATOM 736 C C . LEU A 1 92 ? 14.932 -4.908 -4.259 1.00 93.38 92 LEU A C 1
ATOM 738 O O . LEU A 1 92 ? 15.857 -4.478 -3.566 1.00 93.38 92 LEU A O 1
ATOM 742 N N . PRO A 1 93 ? 14.562 -4.273 -5.386 1.00 95.62 93 PRO A N 1
ATOM 743 C CA . PRO A 1 93 ? 13.680 -4.802 -6.425 1.00 95.62 93 PRO A CA 1
ATOM 744 C C . PRO A 1 93 ? 14.235 -6.048 -7.132 1.00 95.62 93 PRO A C 1
ATOM 746 O O . PRO A 1 93 ? 15.441 -6.118 -7.396 1.00 95.62 93 PRO A O 1
ATOM 749 N N . VAL A 1 94 ? 13.342 -6.973 -7.506 1.00 95.75 94 VAL A N 1
ATOM 750 C CA . VAL A 1 94 ? 13.655 -8.245 -8.195 1.00 95.75 94 VAL A CA 1
ATOM 751 C C . VAL A 1 94 ? 12.782 -8.452 -9.431 1.00 95.75 94 VAL A C 1
ATOM 753 O O . VAL A 1 94 ? 11.620 -8.058 -9.423 1.00 95.75 94 VAL A O 1
ATOM 756 N N . ARG A 1 95 ? 13.295 -9.097 -10.486 1.00 95.50 95 ARG A N 1
ATOM 757 C CA . ARG A 1 95 ? 12.463 -9.493 -11.633 1.00 95.50 95 ARG A CA 1
ATOM 758 C C . ARG A 1 95 ? 11.458 -10.566 -11.235 1.00 95.50 95 ARG A C 1
ATOM 760 O O . ARG A 1 95 ? 11.806 -11.534 -10.557 1.00 95.50 95 ARG A O 1
ATOM 767 N N . LEU A 1 96 ? 10.222 -10.447 -11.720 1.00 94.44 96 LEU A N 1
ATOM 768 C CA . LEU A 1 96 ? 9.220 -11.495 -11.524 1.00 94.44 96 LEU A CA 1
ATOM 769 C C . LEU A 1 96 ? 9.635 -12.831 -12.161 1.00 94.44 96 LEU A C 1
ATOM 771 O O . LEU A 1 96 ? 9.274 -13.884 -11.634 1.00 94.44 96 LEU A O 1
ATOM 775 N N . SER A 1 97 ? 10.394 -12.822 -13.262 1.00 94.06 97 SER A N 1
ATOM 776 C CA . SER A 1 97 ? 10.930 -14.048 -13.874 1.00 94.06 97 SER A CA 1
ATOM 777 C C . SER A 1 97 ? 11.853 -14.848 -12.957 1.00 94.06 97 SER A C 1
ATOM 779 O O . SER A 1 97 ? 11.967 -16.062 -13.122 1.00 94.06 97 SER A O 1
ATOM 781 N N . ASP A 1 98 ? 12.514 -14.176 -12.014 1.00 95.19 98 ASP A N 1
ATOM 782 C CA . ASP A 1 98 ? 13.546 -14.775 -11.165 1.00 95.19 98 ASP A CA 1
ATOM 783 C C . ASP A 1 98 ? 12.959 -15.350 -9.872 1.00 95.19 98 ASP A C 1
ATOM 785 O O . ASP A 1 98 ? 13.634 -16.087 -9.149 1.00 95.19 98 ASP A O 1
ATOM 789 N N . LEU A 1 99 ? 11.696 -15.036 -9.584 1.00 95.06 99 LEU A N 1
ATOM 790 C CA . LEU A 1 99 ? 10.956 -15.527 -8.434 1.00 95.06 99 LEU A CA 1
ATOM 791 C C . LEU A 1 99 ? 10.249 -16.852 -8.743 1.00 95.06 99 LEU A C 1
ATOM 793 O O . LEU A 1 99 ? 9.727 -17.079 -9.827 1.00 95.06 99 LEU A O 1
ATOM 797 N N . GLU A 1 100 ? 10.201 -17.719 -7.740 1.00 95.31 100 GLU A N 1
ATOM 798 C CA . GLU A 1 100 ? 9.392 -18.940 -7.703 1.00 95.31 100 GLU A CA 1
ATOM 799 C C . GLU A 1 100 ? 8.231 -18.825 -6.703 1.00 95.31 100 GLU A C 1
ATOM 801 O O . GLU A 1 100 ? 7.248 -19.552 -6.826 1.00 95.31 100 GLU A O 1
ATOM 806 N N . SER A 1 101 ? 8.366 -17.970 -5.681 1.00 95.75 101 SER A N 1
ATOM 807 C CA . SER A 1 101 ? 7.386 -17.787 -4.603 1.00 95.75 101 SER A CA 1
ATOM 808 C C . SER A 1 101 ? 7.539 -16.414 -3.944 1.00 95.75 101 SER A C 1
ATOM 810 O O . SER A 1 101 ? 8.662 -15.936 -3.746 1.00 95.75 101 SER A O 1
ATOM 812 N N . ILE A 1 102 ? 6.405 -15.812 -3.580 1.00 96.75 102 ILE A N 1
ATOM 813 C CA . ILE A 1 102 ? 6.278 -14.563 -2.822 1.00 96.75 102 ILE A CA 1
ATOM 814 C C . ILE A 1 102 ? 5.305 -14.842 -1.675 1.00 96.75 102 ILE A C 1
ATOM 816 O O . ILE A 1 102 ? 4.109 -14.571 -1.782 1.00 96.75 102 ILE A O 1
ATOM 820 N N . ARG A 1 103 ? 5.791 -15.432 -0.582 1.00 97.69 103 ARG A N 1
ATOM 821 C CA . ARG A 1 103 ? 4.937 -15.742 0.568 1.00 97.69 103 ARG A CA 1
ATOM 822 C C . ARG A 1 103 ? 4.891 -14.560 1.524 1.00 97.69 103 ARG A C 1
ATOM 824 O O . ARG A 1 103 ? 5.943 -14.139 2.006 1.00 97.69 103 ARG A O 1
ATOM 831 N N . LEU A 1 104 ? 3.693 -14.057 1.795 1.00 98.00 104 LEU A N 1
ATOM 832 C CA . LEU A 1 104 ? 3.457 -12.916 2.676 1.00 98.00 104 LEU A CA 1
ATOM 833 C C . LEU A 1 104 ? 2.420 -13.283 3.730 1.00 98.00 104 LEU A C 1
ATOM 835 O O . LEU A 1 104 ? 1.422 -13.934 3.409 1.00 98.00 104 LEU A O 1
ATOM 839 N N . SER A 1 105 ? 2.650 -12.840 4.965 1.00 97.88 105 SER A N 1
ATOM 840 C CA . SER A 1 105 ? 1.710 -13.023 6.064 1.00 97.88 105 SER A CA 1
ATOM 841 C C . SER A 1 105 ? 1.503 -11.761 6.887 1.00 97.88 105 SER A C 1
ATOM 843 O O . SER A 1 105 ? 2.429 -10.970 7.076 1.00 97.88 105 SER A O 1
ATOM 845 N N . THR A 1 106 ? 0.281 -11.588 7.382 1.00 98.06 106 THR A N 1
ATOM 846 C CA . THR A 1 106 ? -0.095 -10.536 8.327 1.00 98.06 106 THR A CA 1
ATOM 847 C C . THR A 1 106 ? -1.444 -10.857 8.961 1.00 98.06 106 THR A C 1
ATOM 849 O O . THR A 1 106 ? -2.300 -11.484 8.331 1.00 98.06 106 THR A O 1
ATOM 852 N N . ASP A 1 107 ? -1.641 -10.361 10.177 1.00 98.44 107 ASP A N 1
ATOM 853 C CA . ASP A 1 107 ? -2.951 -10.255 10.803 1.00 98.44 107 ASP A CA 1
ATOM 854 C C . ASP A 1 107 ? -3.328 -8.782 10.939 1.00 98.44 107 ASP A C 1
ATOM 856 O O . ASP A 1 107 ? -2.459 -7.941 11.179 1.00 98.44 107 ASP A O 1
ATOM 860 N N . TRP A 1 108 ? -4.615 -8.461 10.816 1.00 98.69 108 TRP A N 1
ATOM 861 C CA . TRP A 1 108 ? -5.105 -7.095 10.950 1.00 98.69 108 TRP A CA 1
ATOM 862 C C . TRP A 1 108 ? -6.490 -7.007 11.584 1.00 98.69 108 TRP A C 1
ATOM 864 O O . TRP A 1 108 ? -7.288 -7.944 11.550 1.00 98.69 108 TRP A O 1
ATOM 874 N N . ILE A 1 109 ? -6.773 -5.858 12.194 1.00 98.56 109 ILE A N 1
ATOM 875 C CA . ILE A 1 109 ? -8.098 -5.522 12.708 1.00 98.56 109 ILE A CA 1
ATOM 876 C C . ILE A 1 109 ? -8.304 -4.011 12.760 1.00 98.56 109 ILE A C 1
ATOM 878 O O . ILE A 1 109 ? -7.359 -3.233 12.880 1.00 98.56 109 ILE A O 1
ATOM 882 N N . TYR A 1 110 ? -9.564 -3.595 12.722 1.00 98.50 110 TYR A N 1
ATOM 883 C CA . TYR A 1 110 ? -9.972 -2.223 12.983 1.00 98.50 110 TYR A CA 1
ATOM 884 C C . TYR A 1 110 ? -10.721 -2.143 14.318 1.00 98.50 110 TYR A C 1
ATOM 886 O O . TYR A 1 110 ? -11.550 -3.000 14.631 1.00 98.50 110 TYR A O 1
ATOM 894 N N . THR A 1 111 ? -10.428 -1.114 15.112 1.00 98.31 111 THR A N 1
ATOM 895 C CA . THR A 1 111 ? -11.044 -0.858 16.423 1.00 98.31 111 THR A CA 1
ATOM 896 C C . THR A 1 111 ? -11.550 0.587 16.502 1.00 98.31 111 THR A C 1
ATOM 898 O O . THR A 1 111 ? -10.810 1.497 16.110 1.00 98.31 111 THR A O 1
ATOM 901 N N . PRO A 1 112 ? -12.774 0.825 17.012 1.00 98.00 112 PRO A N 1
ATOM 902 C CA . PRO A 1 112 ? -13.271 2.169 17.291 1.00 98.00 112 PRO A CA 1
ATOM 903 C C . PRO A 1 112 ? -12.385 2.939 18.277 1.00 98.00 112 PRO A C 1
ATOM 905 O O . PRO A 1 112 ? -11.828 2.385 19.228 1.00 98.00 112 PRO A O 1
ATOM 908 N N . GLY A 1 113 ? -12.286 4.248 18.081 1.00 97.06 113 GLY A N 1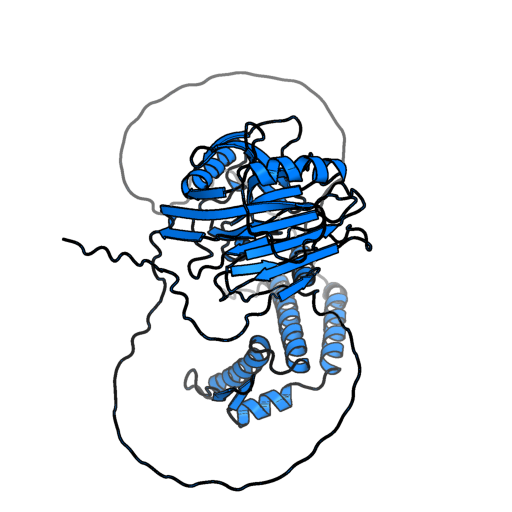
ATOM 909 C CA . GLY A 1 113 ? -11.604 5.161 18.985 1.00 97.06 113 GLY A CA 1
ATOM 910 C C . GLY A 1 113 ? -10.077 5.133 18.886 1.00 97.06 113 GLY A C 1
ATOM 911 O O . GLY A 1 113 ? -9.479 4.906 17.834 1.00 97.06 113 GLY A O 1
ATOM 912 N N . SER A 1 114 ? -9.435 5.445 20.013 1.00 96.50 114 SER A N 1
ATOM 913 C CA . SER A 1 114 ? -7.978 5.570 20.150 1.00 96.50 114 SER A CA 1
ATOM 914 C C . SER A 1 114 ? -7.490 4.716 21.316 1.00 96.50 114 SER A C 1
ATOM 916 O O . SER A 1 114 ? -7.279 5.241 22.415 1.00 96.50 114 SER A O 1
ATOM 918 N N . PRO A 1 115 ? -7.340 3.396 21.122 1.00 93.69 115 PRO A N 1
ATOM 919 C CA . PRO A 1 115 ? -6.964 2.501 22.200 1.00 93.69 115 PRO A CA 1
ATOM 920 C C . PRO A 1 115 ? -5.604 2.906 22.790 1.00 93.69 115 PRO A C 1
ATOM 922 O O . PRO A 1 115 ? -4.677 3.353 22.099 1.00 93.69 115 PRO A O 1
ATOM 925 N N . SER A 1 116 ? -5.490 2.804 24.116 1.00 88.12 116 SER A N 1
ATOM 926 C CA . SER A 1 116 ? -4.274 3.189 24.840 1.00 88.12 116 SER A CA 1
ATOM 927 C C . SER A 1 116 ? -3.104 2.266 24.495 1.00 88.12 116 SER A C 1
ATOM 929 O O . SER A 1 116 ? -1.992 2.753 24.277 1.00 88.12 116 SER A O 1
ATOM 931 N N . LYS A 1 117 ? -3.385 0.968 24.349 1.00 90.00 117 LYS A N 1
ATOM 932 C CA . LYS A 1 117 ? -2.466 -0.077 23.884 1.00 90.00 117 LYS A CA 1
ATOM 933 C C . LYS A 1 117 ? -2.732 -0.429 22.422 1.00 90.00 117 LYS A C 1
ATOM 935 O O . LYS A 1 117 ? -3.847 -0.229 21.947 1.00 90.00 117 LYS A O 1
ATOM 940 N N . ILE A 1 118 ? -1.715 -0.952 21.741 1.00 91.75 118 ILE A N 1
ATOM 941 C CA . ILE A 1 118 ? -1.888 -1.558 20.418 1.00 91.75 118 ILE A CA 1
ATOM 942 C C . ILE A 1 118 ? -2.773 -2.807 20.595 1.00 91.75 118 ILE A C 1
ATOM 944 O O . ILE A 1 118 ? -2.463 -3.624 21.463 1.00 91.75 118 ILE A O 1
ATOM 948 N N . PRO A 1 119 ? -3.897 -2.927 19.866 1.00 92.12 119 PRO A N 1
ATOM 949 C CA . PRO A 1 119 ? -4.711 -4.140 19.858 1.00 92.12 119 PRO A CA 1
ATOM 950 C C . PRO A 1 119 ? -3.906 -5.383 19.452 1.00 92.12 119 PRO A C 1
ATOM 952 O O . PRO A 1 119 ? -3.138 -5.343 18.499 1.00 92.12 119 PRO A O 1
ATOM 955 N N . ASP A 1 120 ? -4.115 -6.498 20.146 1.00 91.56 120 ASP A N 1
ATOM 956 C CA . ASP A 1 120 ? -3.371 -7.754 19.964 1.00 91.56 120 ASP A CA 1
ATOM 957 C C . ASP A 1 120 ? -4.277 -8.968 19.677 1.00 91.56 120 ASP A C 1
ATOM 959 O O . ASP A 1 120 ? -3.809 -10.103 19.603 1.00 91.56 120 ASP A O 1
ATOM 963 N N . VAL A 1 121 ? -5.583 -8.743 19.488 1.00 94.88 121 VAL A N 1
ATOM 964 C CA . VAL A 1 121 ? -6.573 -9.795 19.212 1.00 94.88 121 VAL A CA 1
ATOM 965 C C . VAL A 1 121 ? -7.183 -9.612 17.823 1.00 94.88 121 VAL A C 1
ATOM 967 O O . VAL A 1 121 ? -8.020 -8.736 17.613 1.00 94.88 121 VAL A O 1
ATOM 970 N N . PHE A 1 122 ? -6.823 -10.502 16.898 1.00 96.62 122 PHE A N 1
ATOM 971 C CA . PHE A 1 122 ? -7.230 -10.487 15.486 1.00 96.62 122 PHE A CA 1
ATOM 972 C C . PHE A 1 122 ? -8.267 -11.584 15.190 1.00 96.62 122 PHE A C 1
ATOM 974 O O . PHE A 1 122 ? -8.004 -12.541 14.468 1.00 96.62 122 PHE A O 1
ATOM 981 N N . SER A 1 123 ? -9.442 -11.502 15.823 1.00 97.31 123 SER A N 1
ATOM 982 C CA . SER A 1 123 ? -10.478 -12.547 15.740 1.00 97.31 123 SER A CA 1
ATOM 983 C C . SER A 1 123 ? -11.769 -12.052 15.092 1.00 97.31 123 SER A C 1
ATOM 985 O O . SER A 1 123 ? -12.119 -10.873 15.196 1.00 97.31 123 SER A O 1
ATOM 987 N N . ASN A 1 124 ? -12.512 -12.974 14.473 1.00 97.50 124 ASN A N 1
ATOM 988 C CA . ASN A 1 124 ? -13.811 -12.678 13.866 1.00 97.50 124 ASN A CA 1
ATOM 989 C C . ASN A 1 124 ? -14.827 -12.179 14.901 1.00 97.50 124 ASN A C 1
ATOM 991 O O . ASN A 1 124 ? -15.676 -11.356 14.579 1.00 97.50 124 ASN A O 1
ATOM 995 N N . GLU A 1 125 ? -14.733 -12.637 16.148 1.00 98.00 125 GLU A N 1
ATOM 996 C CA . GLU A 1 125 ? -15.613 -12.226 17.240 1.00 98.00 125 GLU A CA 1
ATOM 997 C C . GLU A 1 125 ? -15.392 -10.757 17.620 1.00 98.00 125 GLU A C 1
ATOM 999 O O . GLU A 1 125 ? -16.354 -10.004 17.788 1.00 98.00 125 GLU A O 1
ATOM 1004 N N . VAL A 1 126 ? -14.128 -10.328 17.725 1.00 97.94 126 VAL A N 1
ATOM 1005 C CA . VAL A 1 126 ? -13.789 -8.915 17.960 1.00 97.94 126 VAL A CA 1
ATOM 1006 C C . VAL A 1 126 ? -14.184 -8.076 16.749 1.00 97.94 126 VAL A C 1
ATOM 1008 O O . VAL A 1 126 ? -14.773 -7.007 16.904 1.00 97.94 126 VAL A O 1
ATOM 1011 N N . TRP A 1 127 ? -13.936 -8.581 15.541 1.00 98.25 127 TRP A N 1
ATOM 1012 C CA . TRP A 1 127 ? -14.272 -7.869 14.316 1.00 98.25 127 TRP A CA 1
ATOM 1013 C C . TRP A 1 127 ? -15.773 -7.638 14.144 1.00 98.25 127 TRP A C 1
ATOM 1015 O O . TRP A 1 127 ? -16.197 -6.510 13.895 1.00 98.25 127 TRP A O 1
ATOM 1025 N N . ALA A 1 128 ? -16.586 -8.670 14.375 1.00 98.00 128 ALA A N 1
ATOM 1026 C CA . ALA A 1 128 ? -18.042 -8.592 14.312 1.00 98.00 128 ALA A CA 1
ATOM 1027 C C . ALA A 1 128 ? -18.631 -7.589 15.318 1.00 98.00 128 ALA A C 1
ATOM 1029 O O . ALA A 1 128 ? -19.705 -7.040 15.079 1.00 98.00 128 ALA A O 1
ATOM 1030 N N . LYS A 1 129 ? -17.930 -7.328 16.430 1.00 97.88 129 LYS A N 1
ATOM 1031 C CA . LYS A 1 129 ? -18.299 -6.286 17.394 1.00 97.88 129 LYS A CA 1
ATOM 1032 C C . LYS A 1 129 ? -17.872 -4.890 16.930 1.00 97.88 129 LYS A C 1
ATOM 1034 O O . LYS A 1 129 ? -18.648 -3.951 17.063 1.00 97.88 129 LYS A O 1
ATOM 1039 N N . ASN A 1 130 ? -16.654 -4.758 16.413 1.00 98.19 130 ASN A N 1
ATOM 1040 C CA . ASN A 1 130 ? -16.064 -3.468 16.056 1.00 98.19 130 ASN A CA 1
ATOM 1041 C C . ASN A 1 130 ? -16.660 -2.876 14.772 1.00 98.19 130 ASN A C 1
ATOM 1043 O O . ASN A 1 130 ? -16.911 -1.674 14.710 1.00 98.19 130 ASN A O 1
ATOM 1047 N N . LYS A 1 131 ? -16.879 -3.706 13.744 1.00 98.06 131 LYS A N 1
ATOM 1048 C CA . LYS A 1 131 ? -17.277 -3.252 12.404 1.00 98.06 131 LYS A CA 1
ATOM 1049 C C . LYS A 1 131 ? -18.582 -2.435 12.398 1.00 98.06 131 LYS A C 1
ATOM 1051 O O . LYS A 1 131 ? -18.549 -1.343 11.837 1.00 98.06 131 LYS A O 1
ATOM 1056 N N . PRO A 1 132 ? -19.678 -2.845 13.072 1.00 98.06 132 PRO A N 1
ATOM 1057 C CA . PRO A 1 132 ? -20.909 -2.048 13.099 1.00 98.06 132 PRO A CA 1
ATOM 1058 C C . PRO A 1 132 ? -20.753 -0.675 13.768 1.00 98.06 132 PRO A C 1
ATOM 1060 O O . PRO A 1 132 ? -21.407 0.282 13.364 1.00 98.06 132 PRO A O 1
ATOM 1063 N N . GLU A 1 133 ? -19.900 -0.562 14.791 1.00 97.81 133 GLU A N 1
ATOM 1064 C CA . GLU A 1 133 ? -19.625 0.716 15.464 1.00 97.81 133 GLU A CA 1
ATOM 1065 C C . GLU A 1 133 ? -18.847 1.661 14.539 1.00 97.81 133 GLU A C 1
ATOM 1067 O O . GLU A 1 133 ? -19.237 2.812 14.362 1.00 97.81 133 GLU A O 1
ATOM 1072 N N . LEU A 1 134 ? -17.818 1.147 13.858 1.00 98.25 134 LEU A N 1
ATOM 1073 C CA . LEU A 1 134 ? -17.055 1.907 12.864 1.00 98.25 134 LEU A CA 1
ATOM 1074 C C . LEU A 1 134 ? -17.934 2.358 11.686 1.00 98.25 134 LEU A C 1
ATOM 1076 O O . LEU A 1 134 ? -17.851 3.503 11.246 1.00 98.25 134 LEU A O 1
ATOM 1080 N N . GLU A 1 135 ? -18.805 1.481 11.184 1.00 97.50 135 GLU A N 1
ATOM 1081 C CA . GLU A 1 135 ? -19.777 1.828 10.140 1.00 97.50 135 GLU A CA 1
ATOM 1082 C C . GLU A 1 135 ? -20.771 2.896 10.625 1.00 97.50 135 GLU A C 1
ATOM 1084 O O . GLU A 1 135 ? -21.105 3.814 9.873 1.00 97.50 135 GLU A O 1
ATOM 1089 N N . GLY A 1 136 ? -21.191 2.838 11.895 1.00 96.25 136 GLY A N 1
ATOM 1090 C CA . GLY A 1 136 ? -22.003 3.874 12.542 1.00 96.25 136 GLY A CA 1
ATOM 1091 C C . GLY A 1 136 ? -21.320 5.247 12.579 1.00 96.25 136 GLY A C 1
ATOM 1092 O O . GLY A 1 1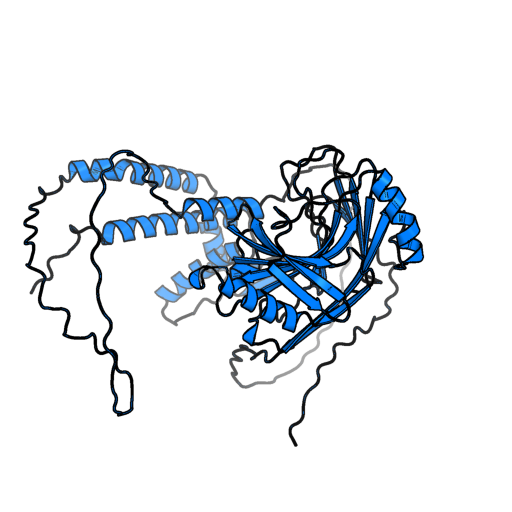36 ? -21.971 6.272 12.351 1.00 96.25 136 GLY A O 1
ATOM 1093 N N . ASP A 1 137 ? -19.998 5.262 12.756 1.00 95.75 137 ASP A N 1
ATOM 1094 C CA . ASP A 1 137 ? -19.153 6.460 12.686 1.00 95.75 137 ASP A CA 1
ATOM 1095 C C . ASP A 1 137 ? -18.834 6.902 11.245 1.00 95.75 137 ASP A C 1
ATOM 1097 O O . ASP A 1 137 ? -18.145 7.904 11.024 1.00 95.75 137 ASP A O 1
ATOM 1101 N N . GLY A 1 138 ? -19.380 6.206 10.244 1.00 96.12 138 GLY A N 1
ATOM 1102 C CA . GLY A 1 138 ? -19.169 6.502 8.830 1.00 96.12 138 GLY A CA 1
ATOM 1103 C C . GLY A 1 138 ? -17.743 6.220 8.364 1.00 96.12 138 GLY A C 1
ATOM 1104 O O . GLY A 1 138 ? -17.285 6.870 7.425 1.00 96.12 138 GLY A O 1
ATOM 1105 N N . VAL A 1 139 ? -17.038 5.298 9.027 1.00 98.00 139 VAL A N 1
ATOM 1106 C CA . VAL A 1 139 ? -15.687 4.899 8.634 1.00 98.00 139 VAL A CA 1
ATOM 1107 C C . VAL A 1 139 ? -15.720 4.290 7.234 1.00 98.00 139 VAL A C 1
ATOM 1109 O O . VAL A 1 139 ? -16.489 3.369 6.962 1.00 98.00 139 VAL A O 1
ATOM 1112 N N . GLN A 1 140 ? -14.854 4.794 6.361 1.00 97.88 140 GLN A N 1
ATOM 1113 C CA . GLN A 1 140 ? -14.586 4.229 5.043 1.00 97.88 140 GLN A CA 1
ATOM 1114 C C . GLN A 1 140 ? -13.090 3.972 4.911 1.00 97.88 140 GLN A C 1
ATOM 1116 O O . GLN A 1 140 ? -12.289 4.913 4.914 1.00 97.88 140 GLN A O 1
ATOM 1121 N N . ALA A 1 141 ? -12.724 2.694 4.852 1.00 98.19 141 ALA A N 1
ATOM 1122 C CA . ALA A 1 141 ? -11.336 2.253 4.780 1.00 98.19 141 ALA A CA 1
ATOM 1123 C C . ALA A 1 141 ? -11.216 0.803 4.307 1.00 98.19 141 ALA A C 1
ATOM 1125 O O . ALA A 1 141 ? -12.173 0.029 4.403 1.00 98.19 141 ALA A O 1
ATOM 1126 N N . ASN A 1 142 ? -10.030 0.420 3.843 1.00 98.56 142 ASN A N 1
ATOM 1127 C CA . ASN A 1 142 ? -9.705 -0.956 3.467 1.00 98.56 142 ASN A CA 1
ATOM 1128 C C . ASN A 1 142 ? -8.621 -1.559 4.376 1.00 98.56 142 ASN A C 1
ATOM 1130 O O . ASN A 1 142 ? -8.098 -0.901 5.267 1.00 98.56 142 ASN A O 1
ATOM 1134 N N . ALA A 1 143 ? -8.286 -2.821 4.150 1.00 98.62 143 ALA A N 1
ATOM 1135 C CA . ALA A 1 143 ? -7.011 -3.401 4.548 1.00 98.62 143 ALA A CA 1
ATOM 1136 C C . ALA A 1 143 ? -6.408 -4.041 3.301 1.00 98.62 143 ALA A C 1
ATOM 1138 O O . ALA A 1 143 ? -7.021 -4.947 2.727 1.00 98.62 143 ALA A O 1
ATOM 1139 N N . ALA A 1 144 ? -5.262 -3.545 2.845 1.00 98.50 144 ALA A N 1
ATOM 1140 C CA . ALA A 1 144 ? -4.757 -3.842 1.514 1.00 98.50 144 ALA A CA 1
ATOM 1141 C C . ALA A 1 144 ? -3.259 -4.134 1.511 1.00 98.50 144 ALA A C 1
ATOM 1143 O O . ALA A 1 144 ? -2.467 -3.440 2.149 1.00 98.50 144 ALA A O 1
ATOM 1144 N N . TRP A 1 145 ? -2.894 -5.159 0.742 1.00 98.62 145 TRP A N 1
ATOM 1145 C CA . TRP A 1 145 ? -1.553 -5.278 0.189 1.00 98.62 145 TRP A CA 1
ATOM 1146 C C . TRP A 1 145 ? -1.434 -4.384 -1.035 1.00 98.62 145 TRP A C 1
ATOM 1148 O O . TRP A 1 145 ? -2.364 -4.370 -1.844 1.00 98.62 145 TRP A O 1
ATOM 1158 N N . ASP A 1 146 ? -0.299 -3.712 -1.176 1.00 98.06 146 ASP A N 1
ATOM 1159 C CA . ASP A 1 146 ? 0.001 -2.811 -2.283 1.00 98.06 146 ASP A CA 1
ATOM 1160 C C . ASP A 1 146 ? 1.395 -3.102 -2.865 1.00 98.06 146 ASP A C 1
ATOM 1162 O O . ASP A 1 146 ? 2.372 -3.323 -2.135 1.00 98.06 146 ASP A O 1
ATOM 1166 N N . PHE A 1 147 ? 1.468 -3.184 -4.192 1.00 97.94 147 PHE A N 1
ATOM 1167 C CA . PHE A 1 147 ? 2.632 -3.662 -4.932 1.00 97.94 147 PHE A CA 1
ATOM 1168 C C . PHE A 1 147 ? 2.872 -2.826 -6.182 1.00 97.94 147 PHE A C 1
ATOM 1170 O O . PHE A 1 147 ? 1.957 -2.627 -6.978 1.00 97.94 147 PHE A O 1
ATOM 1177 N N . PHE A 1 148 ? 4.132 -2.475 -6.442 1.00 96.62 148 PHE A N 1
ATOM 1178 C CA . PHE A 1 148 ? 4.501 -1.641 -7.589 1.00 96.62 148 PHE A CA 1
ATOM 1179 C C . PHE A 1 148 ? 5.486 -2.337 -8.525 1.00 96.62 148 PHE A C 1
ATOM 1181 O O . PHE A 1 148 ? 6.497 -2.907 -8.089 1.00 96.62 148 PHE A O 1
ATOM 1188 N N . LEU A 1 149 ? 5.177 -2.279 -9.824 1.00 95.94 149 LEU A N 1
ATOM 1189 C CA . LEU A 1 149 ? 5.880 -2.994 -10.883 1.00 95.94 149 LEU A CA 1
ATOM 1190 C C . LEU A 1 149 ? 6.184 -2.118 -12.098 1.00 95.94 149 LEU A C 1
ATOM 1192 O O . LEU A 1 149 ? 5.369 -1.296 -12.515 1.00 95.94 149 LEU A O 1
ATOM 1196 N N . ASP A 1 150 ? 7.346 -2.350 -12.705 1.00 95.31 150 ASP A N 1
ATOM 1197 C CA . ASP A 1 150 ? 7.828 -1.617 -13.881 1.00 95.31 150 ASP A CA 1
ATOM 1198 C C . ASP A 1 150 ? 8.946 -2.403 -14.593 1.00 95.31 150 ASP A C 1
ATOM 1200 O O . ASP A 1 150 ? 9.631 -3.214 -13.968 1.00 95.31 150 ASP A O 1
ATOM 1204 N N . ASP A 1 151 ? 9.154 -2.174 -15.893 1.00 94.56 151 ASP A N 1
ATOM 1205 C CA . ASP A 1 151 ? 10.314 -2.721 -16.619 1.00 94.56 151 ASP A CA 1
ATOM 1206 C C . ASP A 1 151 ? 11.621 -2.002 -16.200 1.00 94.56 151 ASP A C 1
ATOM 1208 O O . ASP A 1 151 ? 12.705 -2.594 -16.267 1.00 94.56 151 ASP A O 1
ATOM 1212 N N . ASP A 1 152 ? 11.527 -0.755 -15.719 1.00 94.19 152 ASP A N 1
ATOM 1213 C CA . ASP A 1 152 ? 12.615 -0.016 -15.077 1.00 94.19 152 ASP A CA 1
ATOM 1214 C C . ASP A 1 152 ? 12.640 -0.280 -13.566 1.00 94.19 152 ASP A C 1
ATOM 1216 O O . ASP A 1 152 ? 11.767 0.141 -12.804 1.00 94.19 152 ASP A O 1
ATOM 1220 N N . ARG A 1 153 ? 13.723 -0.919 -13.119 1.00 95.50 153 ARG A N 1
ATOM 1221 C CA . ARG A 1 153 ? 13.979 -1.245 -11.716 1.00 95.50 153 ARG A CA 1
ATOM 1222 C C . ARG A 1 153 ? 13.797 -0.051 -10.776 1.00 95.50 153 ARG A C 1
ATOM 1224 O O . ARG A 1 153 ? 13.254 -0.224 -9.690 1.00 95.50 153 ARG A O 1
ATOM 1231 N N . ASN A 1 154 ? 14.246 1.140 -11.157 1.00 94.62 154 ASN A N 1
ATOM 1232 C CA . ASN A 1 154 ? 14.231 2.302 -10.270 1.00 94.62 154 ASN A CA 1
ATOM 1233 C C . ASN A 1 154 ? 12.836 2.916 -10.154 1.00 94.62 154 ASN A C 1
ATOM 1235 O O . ASN A 1 154 ? 12.466 3.372 -9.077 1.00 94.62 154 ASN A O 1
ATOM 1239 N N . ARG A 1 155 ? 12.029 2.869 -11.221 1.00 94.81 155 ARG A N 1
ATOM 1240 C CA . ARG A 1 155 ? 10.644 3.370 -11.191 1.00 94.81 155 ARG A CA 1
ATOM 1241 C C . ARG A 1 155 ? 9.762 2.588 -10.223 1.00 94.81 155 ARG A C 1
ATOM 1243 O O . ARG A 1 155 ? 8.850 3.162 -9.644 1.00 94.81 155 ARG A O 1
ATOM 1250 N N . THR A 1 156 ? 10.079 1.317 -9.968 1.00 94.38 156 THR A N 1
ATOM 1251 C CA . THR A 1 156 ? 9.353 0.494 -8.982 1.00 94.38 156 THR A CA 1
ATOM 1252 C C . THR A 1 156 ? 9.487 0.962 -7.532 1.00 94.38 156 THR A C 1
ATOM 1254 O O . THR A 1 156 ? 8.744 0.487 -6.679 1.00 94.38 156 THR A O 1
ATOM 1257 N N . LEU A 1 157 ? 10.422 1.874 -7.240 1.00 91.88 157 LEU A N 1
ATOM 1258 C CA . LEU A 1 157 ? 10.635 2.446 -5.907 1.00 91.88 157 LEU A CA 1
ATOM 1259 C C . LEU A 1 157 ? 9.762 3.679 -5.632 1.00 91.88 157 LEU A C 1
ATOM 1261 O O . LEU A 1 157 ? 9.800 4.207 -4.521 1.00 91.88 157 LEU A O 1
ATOM 1265 N N . TYR A 1 158 ? 8.981 4.117 -6.622 1.00 91.19 158 TYR A N 1
ATOM 1266 C CA . TYR A 1 158 ? 8.190 5.341 -6.578 1.00 91.19 158 TYR A CA 1
ATOM 1267 C C . TYR A 1 158 ? 6.759 5.054 -7.065 1.00 91.19 158 TYR A C 1
ATOM 1269 O O . TYR A 1 158 ? 6.528 4.976 -8.279 1.00 91.19 158 TYR A O 1
ATOM 1277 N N . PRO A 1 159 ? 5.786 4.904 -6.145 1.00 89.69 159 PRO A N 1
ATOM 1278 C CA . PRO A 1 159 ? 4.394 4.578 -6.469 1.00 89.69 159 PRO A CA 1
ATOM 1279 C C . PRO A 1 159 ? 3.767 5.434 -7.575 1.00 89.69 159 PRO A C 1
ATOM 1281 O O . PRO A 1 159 ? 3.004 4.947 -8.401 1.00 89.69 159 PRO A O 1
ATOM 1284 N N . GLN A 1 160 ? 4.132 6.716 -7.632 1.00 86.19 160 GLN A N 1
ATOM 1285 C CA . GLN A 1 160 ? 3.536 7.714 -8.520 1.00 86.19 160 GLN A CA 1
ATOM 1286 C C . GLN A 1 1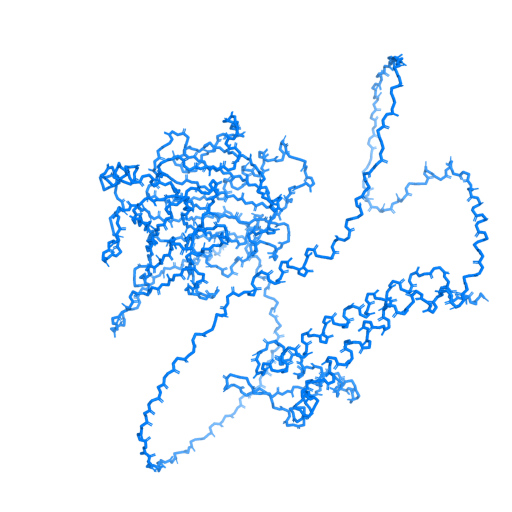60 ? 3.966 7.560 -9.984 1.00 86.19 160 GLN A C 1
ATOM 1288 O O . GLN A 1 160 ? 3.336 8.142 -10.866 1.00 86.19 160 GLN A O 1
ATOM 1293 N N . VAL A 1 161 ? 5.056 6.830 -10.248 1.00 89.94 161 VAL A N 1
ATOM 1294 C CA . VAL A 1 161 ? 5.624 6.677 -11.597 1.00 89.94 161 VAL A CA 1
ATOM 1295 C C . VAL A 1 161 ? 5.797 5.226 -12.022 1.00 89.94 161 VAL A C 1
ATOM 1297 O O . VAL A 1 161 ? 6.214 4.997 -13.157 1.00 89.94 161 VAL A O 1
ATOM 1300 N N . ALA A 1 162 ? 5.500 4.250 -11.166 1.00 93.88 162 ALA A N 1
ATOM 1301 C CA . ALA A 1 162 ? 5.494 2.847 -11.559 1.00 93.88 162 ALA A CA 1
ATOM 1302 C C . ALA A 1 162 ? 4.430 2.594 -12.643 1.00 93.88 162 ALA A C 1
ATOM 1304 O O . ALA A 1 162 ? 3.343 3.176 -12.619 1.00 93.88 162 ALA A O 1
ATOM 1305 N N . ALA A 1 163 ? 4.736 1.729 -13.610 1.00 93.12 163 ALA A N 1
ATOM 1306 C CA . ALA A 1 163 ? 3.816 1.388 -14.693 1.00 93.12 163 ALA A CA 1
ATOM 1307 C C . ALA A 1 163 ? 2.550 0.671 -14.200 1.00 93.12 163 ALA A C 1
ATOM 1309 O O . ALA A 1 163 ? 1.463 0.872 -14.752 1.00 93.12 163 ALA A O 1
ATOM 1310 N N . VAL A 1 164 ? 2.688 -0.179 -13.179 1.00 94.69 164 VAL A N 1
ATOM 1311 C CA . VAL A 1 164 ? 1.616 -1.041 -12.682 1.00 94.69 164 VAL A CA 1
ATOM 1312 C C . VAL A 1 164 ? 1.582 -1.051 -11.155 1.00 94.69 164 VAL A C 1
ATOM 1314 O O . VAL A 1 164 ? 2.617 -1.178 -10.505 1.00 94.69 164 VAL A O 1
ATOM 1317 N N . GLU A 1 165 ? 0.371 -0.998 -10.612 1.00 95.94 165 GLU A N 1
ATOM 1318 C CA . GLU A 1 165 ? 0.046 -1.143 -9.194 1.00 95.94 165 GLU A CA 1
ATOM 1319 C C . GLU A 1 165 ? -0.910 -2.331 -9.023 1.00 95.94 165 GLU A C 1
ATOM 1321 O O . GLU A 1 165 ? -1.943 -2.412 -9.700 1.00 95.94 165 GLU A O 1
ATOM 1326 N N . PHE A 1 166 ? -0.569 -3.279 -8.151 1.00 96.00 166 PHE A N 1
ATOM 1327 C CA . PHE A 1 166 ? -1.463 -4.367 -7.761 1.00 96.00 166 PHE A CA 1
ATOM 1328 C C . PHE A 1 166 ? -1.881 -4.182 -6.314 1.00 96.00 166 PHE A C 1
ATOM 1330 O O . PHE A 1 166 ? -1.046 -4.219 -5.420 1.00 96.00 166 PHE A O 1
ATOM 1337 N N . MET A 1 167 ? -3.186 -4.106 -6.088 1.00 97.44 167 MET A N 1
ATOM 1338 C CA . MET A 1 167 ? -3.751 -4.073 -4.750 1.00 97.44 167 MET A CA 1
ATOM 1339 C C . MET A 1 167 ? -4.537 -5.347 -4.465 1.00 97.44 167 MET A C 1
ATOM 1341 O O . MET A 1 167 ? -5.336 -5.794 -5.292 1.00 97.44 167 MET A O 1
ATOM 1345 N N . VAL A 1 168 ? -4.372 -5.916 -3.273 1.00 97.75 168 VAL A N 1
ATOM 1346 C CA . VAL A 1 168 ? -5.187 -7.043 -2.795 1.00 97.75 168 VAL A CA 1
ATOM 1347 C C . VAL A 1 168 ? -5.839 -6.659 -1.480 1.00 97.75 168 VAL A C 1
ATOM 1349 O O . VAL A 1 168 ? -5.183 -6.590 -0.443 1.00 97.75 168 VAL A O 1
ATOM 1352 N N . TRP A 1 169 ? -7.142 -6.404 -1.531 1.00 97.94 169 TRP A N 1
ATOM 1353 C CA . TRP A 1 169 ? -7.932 -5.978 -0.385 1.00 97.94 169 TRP A CA 1
ATOM 1354 C C . TRP A 1 169 ? -8.422 -7.201 0.384 1.00 97.94 169 TRP A C 1
ATOM 1356 O O . TRP A 1 169 ? -9.231 -7.985 -0.116 1.00 97.94 169 TRP A O 1
ATOM 1366 N N . LEU A 1 170 ? -7.931 -7.350 1.611 1.00 98.25 170 LEU A N 1
ATOM 1367 C CA . LEU A 1 170 ? -8.323 -8.420 2.522 1.00 98.25 170 LEU A CA 1
ATOM 1368 C C . LEU A 1 170 ? -9.661 -8.139 3.204 1.00 98.25 170 LEU A C 1
ATOM 1370 O O . LEU A 1 170 ? -10.345 -9.075 3.599 1.00 98.25 170 LEU A O 1
ATOM 1374 N N . GLY A 1 171 ? -10.047 -6.875 3.338 1.00 97.69 171 GLY A N 1
ATOM 1375 C CA . GLY A 1 171 ? -11.332 -6.482 3.902 1.00 97.69 171 GLY A CA 1
ATOM 1376 C C . GLY A 1 171 ? -11.545 -4.978 3.842 1.00 97.69 171 GLY A C 1
ATOM 1377 O O . GLY A 1 171 ? -10.700 -4.233 3.337 1.00 97.69 171 GLY A O 1
ATOM 1378 N N . ARG A 1 172 ? -12.701 -4.536 4.334 1.00 97.56 172 ARG A N 1
ATOM 1379 C CA . ARG A 1 172 ? -13.093 -3.121 4.336 1.00 97.56 172 ARG A CA 1
ATOM 1380 C C . ARG A 1 172 ? -14.114 -2.787 5.416 1.00 97.56 172 ARG A C 1
ATOM 1382 O O . ARG A 1 172 ? -14.895 -3.637 5.847 1.00 97.56 172 ARG A O 1
ATOM 1389 N N . VAL A 1 173 ? -14.135 -1.517 5.802 1.00 97.88 173 VAL A N 1
ATOM 1390 C CA . VAL A 1 173 ? -15.187 -0.898 6.613 1.00 97.88 173 VAL A CA 1
ATOM 1391 C C . VAL A 1 173 ? -15.949 0.082 5.739 1.00 97.88 173 VAL A C 1
ATOM 1393 O O . VAL A 1 173 ? -15.327 0.875 5.032 1.00 97.88 173 VAL A O 1
ATOM 1396 N N . GLY A 1 174 ? -17.280 0.032 5.795 1.00 95.69 174 GLY A N 1
ATOM 1397 C CA . GLY A 1 174 ? -18.129 0.872 4.960 1.00 95.69 174 GLY A CA 1
ATOM 1398 C C . GLY A 1 174 ? -18.015 0.525 3.473 1.00 95.69 174 GLY A C 1
ATOM 1399 O O . GLY A 1 174 ? -17.758 -0.624 3.097 1.00 95.69 174 GLY A O 1
ATOM 1400 N N . ASP A 1 175 ? -18.214 1.528 2.615 1.00 93.62 175 ASP A N 1
ATOM 1401 C CA . ASP A 1 175 ? -18.195 1.362 1.158 1.00 93.62 175 ASP A CA 1
ATOM 1402 C C . ASP A 1 175 ? -17.128 2.222 0.455 1.00 93.62 175 ASP A C 1
ATOM 1404 O O . ASP A 1 175 ? -17.479 3.042 -0.391 1.00 93.62 175 ASP A O 1
ATOM 1408 N N . PRO A 1 176 ? -15.829 2.052 0.782 1.00 93.62 176 PRO A N 1
ATOM 1409 C CA . PRO A 1 176 ? -14.764 2.816 0.142 1.00 93.62 176 PRO A CA 1
ATOM 1410 C C . PRO A 1 176 ? -14.724 2.567 -1.370 1.00 93.62 176 PRO A C 1
ATOM 1412 O O . PRO A 1 176 ? -15.076 1.490 -1.870 1.00 93.62 176 PRO A O 1
ATOM 1415 N N . TRP A 1 177 ? -14.271 3.580 -2.101 1.00 90.75 177 TRP A N 1
ATOM 1416 C CA . TRP A 1 177 ? -14.142 3.534 -3.552 1.00 90.75 177 TRP A CA 1
ATOM 1417 C C . TRP A 1 177 ? -12.819 2.883 -3.978 1.00 90.75 177 TRP A C 1
ATOM 1419 O O . TRP A 1 177 ? -11.780 3.182 -3.406 1.00 90.75 177 TRP A O 1
ATOM 1429 N N . TRP A 1 178 ? -12.837 2.045 -5.020 1.00 90.00 178 TRP A N 1
ATOM 1430 C CA . TRP A 1 178 ? -11.622 1.529 -5.666 1.00 90.00 178 TRP A CA 1
ATOM 1431 C C . TRP A 1 178 ? -11.657 1.734 -7.178 1.00 90.00 178 TRP A C 1
ATOM 1433 O O . TRP A 1 178 ? -12.719 1.830 -7.805 1.00 90.00 178 TRP A O 1
ATOM 1443 N N . LEU A 1 179 ? -10.472 1.781 -7.784 1.00 88.25 179 LEU A N 1
ATOM 1444 C CA . LEU A 1 179 ? -10.323 1.950 -9.223 1.00 88.25 179 LEU A CA 1
ATOM 1445 C C . LEU A 1 179 ? -10.880 0.740 -9.983 1.00 88.25 179 LEU A C 1
ATOM 1447 O O . LEU A 1 179 ? -10.709 -0.415 -9.600 1.00 88.25 179 LEU A O 1
ATOM 1451 N N . GLY A 1 180 ? -11.588 1.016 -11.078 1.00 84.75 180 GLY A N 1
ATOM 1452 C CA . GLY A 1 180 ? -12.206 -0.024 -11.902 1.00 84.75 180 GLY A CA 1
ATOM 1453 C C . GLY A 1 180 ? -13.540 -0.568 -11.395 1.00 84.75 180 GLY A C 1
ATOM 1454 O O . GLY A 1 180 ? -14.133 -1.405 -12.067 1.00 84.75 180 GLY A O 1
ATOM 1455 N N . ARG A 1 181 ? -14.060 -0.079 -10.260 1.00 86.81 181 ARG A N 1
ATOM 1456 C CA . ARG A 1 181 ? -15.403 -0.442 -9.770 1.00 86.81 181 ARG A CA 1
ATOM 1457 C C . ARG A 1 181 ? -16.541 0.053 -10.676 1.00 86.81 181 ARG A C 1
ATOM 1459 O O . ARG A 1 181 ? -17.662 -0.433 -10.581 1.00 86.81 181 ARG A O 1
ATOM 1466 N N . GLN A 1 182 ? -16.282 1.027 -11.551 1.00 79.50 182 GLN A N 1
ATOM 1467 C CA . GLN A 1 182 ? -17.297 1.622 -12.429 1.00 79.50 182 GLN A CA 1
ATOM 1468 C C . GLN A 1 182 ? -18.013 0.532 -13.248 1.00 79.50 182 GLN A C 1
ATOM 1470 O O . GLN A 1 182 ? -17.377 -0.240 -13.959 1.00 79.50 182 GLN A O 1
ATOM 1475 N N . ASN A 1 183 ? -19.345 0.481 -13.144 1.00 70.38 183 ASN A N 1
ATOM 1476 C CA . ASN A 1 183 ? -20.225 -0.523 -13.765 1.00 70.38 183 ASN A CA 1
ATOM 1477 C C . ASN A 1 183 ? -20.044 -1.977 -13.278 1.00 70.38 183 ASN A C 1
ATOM 1479 O O . ASN A 1 183 ? -20.528 -2.889 -13.949 1.00 70.38 183 ASN A O 1
ATOM 1483 N N . ASP A 1 184 ? -19.355 -2.204 -12.153 1.00 70.25 184 ASP A N 1
ATOM 1484 C CA . ASP A 1 184 ? -19.063 -3.532 -11.587 1.00 70.25 184 ASP A CA 1
ATOM 1485 C C . ASP A 1 184 ? -18.432 -4.509 -12.601 1.00 70.25 184 ASP A C 1
ATOM 1487 O O . ASP A 1 184 ? -18.630 -5.728 -12.543 1.00 70.25 184 ASP A O 1
ATOM 1491 N N . SER A 1 185 ? -17.659 -3.990 -13.563 1.00 79.44 185 SER A N 1
ATOM 1492 C CA . SER A 1 185 ? -17.020 -4.819 -14.582 1.00 79.44 185 SER A CA 1
ATOM 1493 C C . SER A 1 185 ? -15.844 -5.589 -13.985 1.00 79.44 185 SER A C 1
ATOM 1495 O O . SER A 1 185 ? -14.734 -5.075 -13.849 1.00 79.44 185 SER A O 1
ATOM 1497 N N . ILE A 1 186 ? -16.093 -6.848 -13.635 1.00 83.81 186 ILE A N 1
ATOM 1498 C CA . ILE A 1 186 ? -15.067 -7.769 -13.149 1.00 83.81 186 ILE A CA 1
ATOM 1499 C C . ILE A 1 186 ? -14.191 -8.205 -14.329 1.00 83.81 186 ILE A C 1
ATOM 1501 O O . ILE A 1 186 ? -14.665 -8.863 -15.257 1.00 83.81 186 ILE A O 1
ATOM 1505 N N . LEU A 1 187 ? -12.896 -7.889 -14.260 1.00 86.56 187 LEU A N 1
ATOM 1506 C CA . LEU A 1 187 ? -11.889 -8.331 -15.224 1.00 86.56 187 LEU A CA 1
ATOM 1507 C C . LEU A 1 187 ? -11.755 -9.858 -15.201 1.00 86.56 187 LEU A C 1
ATOM 1509 O O . LEU A 1 187 ? -11.713 -10.513 -16.243 1.00 86.56 187 LEU A O 1
ATOM 1513 N N . SER A 1 188 ? -11.667 -10.426 -13.996 1.00 90.12 188 SER A N 1
ATOM 1514 C CA . SER A 1 188 ? -11.666 -11.870 -13.770 1.00 90.12 188 SER A CA 1
ATOM 1515 C C . SER A 1 188 ? -11.916 -12.218 -12.299 1.00 90.12 188 SER A C 1
ATOM 1517 O O . SER A 1 188 ? -11.854 -11.360 -11.426 1.00 90.12 188 SER A O 1
ATOM 1519 N N . THR A 1 189 ? -12.146 -13.498 -12.001 1.00 91.81 189 THR A N 1
ATOM 1520 C CA . THR A 1 189 ? -12.006 -14.034 -10.639 1.00 91.81 189 THR A CA 1
ATOM 1521 C C . THR A 1 189 ? -10.615 -14.646 -10.474 1.00 91.81 189 THR A C 1
ATOM 1523 O O . THR A 1 189 ? -10.185 -15.446 -11.308 1.00 91.81 189 THR A O 1
ATOM 1526 N N . VAL A 1 190 ? -9.936 -14.299 -9.383 1.00 91.19 190 VAL A N 1
ATOM 1527 C CA . VAL A 1 190 ? -8.654 -14.882 -8.967 1.00 91.19 190 VAL A CA 1
ATOM 1528 C C . VAL A 1 190 ? -8.825 -15.645 -7.661 1.00 91.19 190 VAL A C 1
ATOM 1530 O O . VAL A 1 190 ? -9.735 -15.373 -6.881 1.00 91.19 190 VAL A O 1
ATOM 1533 N N . THR A 1 191 ? -7.970 -16.631 -7.422 1.00 92.44 191 THR A N 1
ATOM 1534 C CA . THR A 1 191 ? -7.950 -17.382 -6.165 1.00 92.44 191 THR A CA 1
ATOM 1535 C C . THR A 1 191 ? -6.553 -17.296 -5.587 1.00 92.44 191 THR A C 1
ATOM 1537 O O . THR A 1 191 ? -5.587 -17.614 -6.278 1.00 92.44 191 THR A O 1
ATOM 1540 N N . LEU A 1 192 ? -6.467 -16.856 -4.337 1.00 92.62 192 LEU A N 1
ATOM 1541 C CA . LEU A 1 192 ? -5.236 -16.800 -3.565 1.00 92.62 192 LEU A CA 1
ATOM 1542 C C . LEU A 1 192 ? -5.503 -17.542 -2.255 1.00 92.62 192 LEU A C 1
ATOM 1544 O O . LEU A 1 192 ? -6.397 -17.169 -1.490 1.00 92.62 192 LEU A O 1
ATOM 1548 N N . GLY A 1 193 ? -4.816 -18.668 -2.069 1.00 90.06 193 GLY A N 1
ATOM 1549 C CA . GLY A 1 193 ? -5.137 -19.601 -0.996 1.00 90.06 193 GLY A CA 1
ATOM 1550 C C . GLY A 1 193 ? -6.530 -20.206 -1.134 1.00 90.06 193 GLY A C 1
ATOM 1551 O O . GLY A 1 193 ? -6.880 -20.802 -2.155 1.00 90.06 193 GLY A O 1
ATOM 1552 N N . LYS A 1 194 ? -7.341 -20.040 -0.086 1.00 92.06 194 LYS A N 1
ATOM 1553 C CA . LYS A 1 194 ? -8.756 -20.456 -0.051 1.00 92.06 194 LYS A CA 1
ATOM 1554 C C . LYS A 1 194 ? -9.730 -19.343 -0.445 1.00 92.06 194 LYS A C 1
ATOM 1556 O O . LYS A 1 194 ? -10.922 -19.613 -0.588 1.00 92.06 194 LYS A O 1
ATOM 1561 N N . THR A 1 195 ? -9.243 -18.119 -0.624 1.00 95.50 195 THR A N 1
ATOM 1562 C CA . THR A 1 195 ? -10.084 -16.939 -0.839 1.00 95.50 195 THR A CA 1
ATOM 1563 C C . THR A 1 195 ? -10.201 -16.629 -2.327 1.00 95.50 195 THR A C 1
ATOM 1565 O O . THR A 1 195 ? -9.218 -16.640 -3.072 1.00 95.50 195 THR A O 1
ATOM 1568 N N . GLN A 1 196 ? -11.426 -16.354 -2.776 1.00 95.94 196 GLN A N 1
ATOM 1569 C CA . GLN A 1 196 ? -11.690 -15.860 -4.125 1.00 95.94 196 GLN A CA 1
ATOM 1570 C C . GLN A 1 196 ? -11.797 -14.340 -4.112 1.00 95.94 196 GLN A C 1
ATOM 1572 O O . GLN A 1 196 ? -12.499 -13.775 -3.276 1.00 95.94 196 GLN A O 1
ATOM 1577 N N . PHE A 1 197 ? -11.180 -13.700 -5.097 1.00 95.81 197 PHE A N 1
ATOM 1578 C CA . PHE A 1 197 ? -11.240 -12.259 -5.286 1.00 95.81 197 PHE A CA 1
ATOM 1579 C C . PHE A 1 197 ? -11.788 -11.930 -6.674 1.00 95.81 197 PHE A C 1
ATOM 1581 O O . PHE A 1 197 ? -11.500 -12.616 -7.659 1.00 95.81 197 PHE A O 1
ATOM 1588 N N . SER A 1 198 ? -12.577 -10.868 -6.747 1.00 94.88 198 SER A N 1
ATOM 1589 C CA . SER A 1 198 ? -12.956 -10.194 -7.981 1.00 94.88 198 SER A CA 1
ATOM 1590 C C . SER A 1 198 ? -11.864 -9.191 -8.335 1.00 94.88 198 SER A C 1
ATOM 1592 O O . SER A 1 198 ? -11.540 -8.317 -7.535 1.00 94.88 198 SER A O 1
ATOM 1594 N N . LEU A 1 199 ? -11.276 -9.344 -9.518 1.00 94.12 199 LEU A N 1
ATOM 1595 C CA . LEU A 1 199 ? -10.241 -8.462 -10.040 1.00 94.12 199 LEU A CA 1
ATOM 1596 C C . LEU A 1 199 ? -10.888 -7.323 -10.828 1.00 94.12 199 LEU A C 1
ATOM 1598 O O . LEU A 1 199 ? -11.653 -7.576 -11.760 1.00 94.12 199 LEU A O 1
ATOM 1602 N N . PHE A 1 200 ? -10.536 -6.095 -10.481 1.00 93.12 200 PHE A N 1
ATOM 1603 C CA . PHE A 1 200 ? -10.928 -4.865 -11.159 1.00 93.12 200 PHE A CA 1
ATOM 1604 C C . PHE A 1 200 ? -9.709 -4.217 -11.812 1.00 93.12 200 PHE A C 1
ATOM 1606 O O . PHE A 1 200 ? -8.568 -4.550 -11.488 1.00 93.12 200 PHE A O 1
ATOM 1613 N N . TYR A 1 201 ? -9.958 -3.308 -12.750 1.00 92.06 201 TYR A N 1
ATOM 1614 C CA . TYR A 1 201 ? -8.914 -2.581 -13.462 1.00 92.06 201 TYR A CA 1
ATOM 1615 C C . TYR A 1 201 ? -9.315 -1.124 -13.684 1.00 92.06 201 TYR A C 1
ATOM 1617 O O . TYR A 1 201 ? -10.420 -0.844 -14.148 1.00 92.06 201 TYR A O 1
ATOM 1625 N N . GLY A 1 202 ? -8.391 -0.208 -13.412 1.00 90.69 202 GLY A N 1
ATOM 1626 C CA . GLY A 1 202 ? -8.511 1.202 -13.761 1.00 90.69 202 GLY A CA 1
ATOM 1627 C C . GLY A 1 202 ? -7.150 1.850 -14.004 1.00 90.69 202 GLY A C 1
ATOM 1628 O O . GLY A 1 202 ? -6.111 1.192 -13.980 1.00 90.69 202 GLY A O 1
ATOM 1629 N N . ARG A 1 203 ? -7.158 3.163 -14.234 1.00 88.75 203 ARG A N 1
ATOM 1630 C CA . ARG A 1 203 ? -5.951 3.997 -14.239 1.00 88.75 203 ARG A CA 1
ATOM 1631 C C . ARG A 1 203 ? -6.067 5.058 -13.156 1.00 88.75 203 ARG A C 1
ATOM 1633 O O . ARG A 1 203 ? -7.137 5.647 -12.998 1.00 88.75 203 ARG A O 1
ATOM 1640 N N . ASN A 1 204 ? -4.980 5.292 -12.428 1.00 85.44 204 ASN A N 1
ATOM 1641 C CA . ASN A 1 204 ? -4.894 6.426 -11.511 1.00 85.44 204 ASN A CA 1
ATOM 1642 C C . ASN A 1 204 ? -4.571 7.722 -12.287 1.00 85.44 204 ASN A C 1
ATOM 1644 O O . ASN A 1 204 ? -4.346 7.705 -13.502 1.00 85.44 204 ASN A O 1
ATOM 1648 N N . SER A 1 205 ? -4.543 8.866 -11.599 1.00 82.00 205 SER A N 1
ATOM 1649 C CA . SER A 1 205 ? -4.255 10.164 -12.229 1.00 82.00 205 SER A CA 1
ATOM 1650 C C . SER A 1 205 ? -2.831 10.293 -12.784 1.00 82.00 205 SER A C 1
ATOM 1652 O O . SER A 1 205 ? -2.593 11.169 -13.609 1.00 82.00 205 SER A O 1
ATOM 1654 N N . GLY A 1 206 ? -1.897 9.444 -12.341 1.00 80.19 206 GLY A N 1
ATOM 1655 C CA . GLY A 1 206 ? -0.527 9.365 -12.859 1.00 80.19 206 GLY A CA 1
ATOM 1656 C C . GLY A 1 206 ? -0.394 8.512 -14.125 1.00 80.19 206 GLY A C 1
ATOM 1657 O O . GLY A 1 206 ? 0.671 8.480 -14.732 1.00 80.19 206 GLY A O 1
ATOM 1658 N N . GLY A 1 207 ? -1.468 7.837 -14.551 1.00 85.56 207 GLY A N 1
ATOM 1659 C CA . GLY A 1 207 ? -1.469 6.948 -15.713 1.00 85.56 207 GLY A CA 1
ATOM 1660 C C . GLY A 1 207 ? -1.053 5.504 -15.412 1.00 85.56 207 GLY A C 1
ATOM 1661 O O . GLY A 1 207 ? -1.132 4.669 -16.315 1.00 85.56 207 GLY A O 1
ATOM 1662 N N . THR A 1 208 ? -0.682 5.187 -14.167 1.00 91.12 208 THR A N 1
ATOM 1663 C CA . THR A 1 208 ? -0.383 3.823 -13.708 1.00 91.12 208 THR A CA 1
ATOM 1664 C C . THR A 1 208 ? -1.601 2.923 -13.891 1.00 91.12 208 THR A C 1
ATOM 1666 O O . THR A 1 208 ? -2.736 3.304 -13.582 1.00 91.12 208 THR A O 1
ATOM 1669 N N . HIS A 1 209 ? -1.369 1.711 -14.390 1.00 92.75 209 HIS A N 1
ATOM 1670 C CA . HIS A 1 209 ? -2.393 0.677 -14.469 1.00 92.75 209 HIS A CA 1
ATOM 1671 C C . HIS A 1 209 ? -2.610 0.059 -13.090 1.00 92.75 209 HIS A C 1
ATOM 1673 O O . HIS A 1 209 ? -1.713 -0.602 -12.569 1.00 92.75 209 HIS A O 1
ATOM 1679 N N . VAL A 1 210 ? -3.805 0.227 -12.528 1.00 93.94 210 VAL A N 1
ATOM 1680 C CA . VAL A 1 210 ? -4.135 -0.272 -11.190 1.00 93.94 210 VAL A CA 1
ATOM 1681 C C . VAL A 1 210 ? -5.051 -1.479 -11.304 1.00 93.94 210 VAL A C 1
ATOM 1683 O O . VAL A 1 210 ? -6.118 -1.409 -11.923 1.00 93.94 210 VAL A O 1
ATOM 1686 N N . PHE A 1 211 ? -4.636 -2.589 -10.700 1.00 94.81 211 PHE A N 1
ATOM 1687 C CA . PHE A 1 211 ? -5.429 -3.806 -10.601 1.00 94.81 211 PHE A CA 1
ATOM 1688 C C . PHE A 1 211 ? -5.772 -4.075 -9.146 1.00 94.81 211 PHE A C 1
ATOM 1690 O O . PHE A 1 211 ? -4.896 -4.386 -8.344 1.00 94.81 211 PHE A O 1
ATOM 1697 N N . THR A 1 212 ? -7.057 -4.009 -8.817 1.00 95.56 212 THR A N 1
ATOM 1698 C CA . THR A 1 212 ? -7.532 -4.185 -7.443 1.00 95.56 212 THR A CA 1
ATOM 1699 C C . THR A 1 212 ? -8.283 -5.504 -7.327 1.00 95.56 212 THR A C 1
ATOM 1701 O O . THR A 1 212 ? -9.311 -5.703 -7.973 1.00 95.56 212 THR A O 1
ATOM 1704 N N . ALA A 1 213 ? -7.779 -6.427 -6.515 1.00 95.88 213 ALA A N 1
ATOM 1705 C CA . ALA A 1 213 ? -8.448 -7.674 -6.172 1.00 95.88 213 ALA A CA 1
ATOM 1706 C C . ALA A 1 213 ? -9.192 -7.513 -4.839 1.00 95.88 213 ALA A C 1
ATOM 1708 O O . ALA A 1 213 ? -8.565 -7.339 -3.798 1.00 95.88 213 ALA A O 1
ATOM 1709 N N . VAL A 1 214 ? -10.523 -7.599 -4.861 1.00 95.75 214 VAL A N 1
ATOM 1710 C CA . VAL A 1 214 ? -11.390 -7.478 -3.671 1.00 95.75 214 VAL A CA 1
ATOM 1711 C C . VAL A 1 214 ? -12.081 -8.811 -3.402 1.00 95.75 214 VAL A C 1
ATOM 1713 O O . VAL A 1 214 ? -12.439 -9.507 -4.352 1.00 95.75 214 VAL A O 1
ATOM 1716 N N . THR A 1 215 ? -12.273 -9.198 -2.139 1.00 95.81 215 THR A N 1
ATOM 1717 C CA . THR A 1 215 ? -12.936 -10.463 -1.780 1.00 95.81 215 THR A CA 1
ATOM 1718 C C . THR A 1 215 ? -14.296 -10.596 -2.473 1.00 95.81 215 THR A C 1
ATOM 1720 O O . THR A 1 215 ? -15.150 -9.711 -2.436 1.00 95.81 215 THR A O 1
ATOM 1723 N N . LYS A 1 216 ? -14.495 -11.715 -3.176 1.00 94.94 216 LYS A N 1
ATOM 1724 C CA . LYS A 1 216 ? -15.619 -11.892 -4.107 1.00 94.94 216 LYS A CA 1
ATOM 1725 C C . LYS A 1 216 ? -16.982 -11.895 -3.412 1.00 94.94 216 LYS A C 1
ATOM 1727 O O . LYS A 1 216 ? -17.978 -11.500 -4.011 1.00 94.94 216 LYS A O 1
ATOM 1732 N N . ASP A 1 217 ? -17.026 -12.381 -2.180 1.00 94.31 217 ASP A N 1
ATOM 1733 C CA . ASP A 1 217 ? -18.219 -12.468 -1.339 1.00 94.31 217 ASP A CA 1
ATOM 1734 C C . ASP A 1 217 ? -18.333 -11.313 -0.332 1.00 94.31 217 ASP A C 1
ATOM 1736 O O . ASP A 1 217 ? -19.236 -11.325 0.501 1.00 94.31 217 ASP A O 1
ATOM 1740 N N . ASN A 1 218 ? -17.455 -10.305 -0.425 1.00 91.56 218 ASN A N 1
ATOM 1741 C CA . ASN A 1 218 ? -17.312 -9.217 0.547 1.00 91.56 218 ASN A CA 1
ATOM 1742 C C . ASN A 1 218 ? -16.975 -9.683 1.978 1.00 91.56 218 ASN A C 1
ATOM 1744 O O . ASN A 1 218 ? -17.219 -8.938 2.928 1.00 91.56 218 ASN A O 1
ATOM 1748 N N . SER A 1 219 ? -16.435 -10.894 2.154 1.00 95.44 219 SER A N 1
ATOM 1749 C CA . SER A 1 219 ? -15.886 -11.319 3.445 1.00 95.44 219 SER A CA 1
ATOM 1750 C C . SER A 1 219 ? -14.607 -10.548 3.781 1.00 95.44 219 SER A C 1
ATOM 1752 O O . SER A 1 219 ? -13.883 -10.108 2.887 1.00 95.44 219 SER A O 1
ATOM 1754 N N . ASP A 1 220 ? -14.323 -10.387 5.074 1.00 97.62 220 ASP A N 1
ATOM 1755 C CA . ASP A 1 220 ? -13.064 -9.818 5.555 1.00 97.62 220 ASP A CA 1
ATOM 1756 C C . ASP A 1 220 ? -12.139 -10.947 6.033 1.00 97.62 220 ASP A C 1
ATOM 1758 O O . ASP A 1 220 ? -12.537 -11.808 6.821 1.00 97.62 220 ASP A O 1
ATOM 1762 N N . VAL A 1 221 ? -10.894 -10.942 5.568 1.00 97.88 221 VAL A N 1
ATOM 1763 C CA . VAL A 1 221 ? -9.869 -11.940 5.880 1.00 97.88 221 VAL A CA 1
ATOM 1764 C C . VAL A 1 221 ? -8.859 -11.328 6.846 1.00 97.88 221 VAL A C 1
ATOM 1766 O O . VAL A 1 221 ? -7.891 -10.704 6.426 1.00 97.88 221 VAL A O 1
ATOM 1769 N N . LEU A 1 222 ? -9.104 -11.488 8.148 1.00 98.00 222 LEU A N 1
ATOM 1770 C CA . LEU A 1 222 ? -8.327 -10.844 9.222 1.00 98.00 222 LEU A CA 1
ATOM 1771 C C . LEU A 1 222 ? -6.922 -11.424 9.422 1.00 98.00 222 LEU A C 1
ATOM 1773 O O . LEU A 1 222 ? -6.071 -10.759 9.998 1.00 98.00 222 LEU A O 1
ATOM 1777 N N . SER A 1 223 ? -6.690 -12.657 8.974 1.00 97.00 223 SER A N 1
ATOM 1778 C CA . SER A 1 223 ? -5.402 -13.348 9.054 1.00 97.00 223 SER A CA 1
ATOM 1779 C C . SER A 1 223 ? -5.079 -13.946 7.697 1.00 97.00 223 SER A C 1
ATOM 1781 O O . SER A 1 223 ? -5.920 -14.619 7.091 1.00 97.00 223 SER A O 1
ATOM 1783 N N . PHE A 1 224 ? -3.878 -13.668 7.205 1.00 96.25 224 PHE A N 1
ATOM 1784 C CA . PHE A 1 224 ? -3.471 -14.003 5.852 1.00 96.25 224 PHE A CA 1
ATOM 1785 C C . PHE A 1 224 ? -2.052 -14.568 5.844 1.00 96.25 224 PHE A C 1
ATOM 1787 O O . PHE A 1 224 ? -1.167 -13.989 6.462 1.00 96.25 224 PHE A O 1
ATOM 1794 N N . ASP A 1 225 ? -1.833 -15.683 5.145 1.00 97.50 225 ASP A N 1
ATOM 1795 C CA . ASP A 1 225 ? -0.513 -16.293 4.916 1.00 97.50 225 ASP A CA 1
ATOM 1796 C C . ASP A 1 225 ? -0.541 -17.095 3.609 1.00 97.50 225 ASP A C 1
ATOM 1798 O O . ASP A 1 225 ? -0.876 -18.284 3.583 1.00 97.50 225 ASP A O 1
ATOM 1802 N N . GLU A 1 226 ? -0.217 -16.431 2.503 1.00 97.75 226 GLU A N 1
ATOM 1803 C CA . GLU A 1 226 ? -0.358 -17.006 1.166 1.00 97.75 226 GLU A CA 1
ATOM 1804 C C . GLU A 1 226 ? 0.812 -16.651 0.246 1.00 97.75 226 GLU A C 1
ATOM 1806 O O . GLU A 1 226 ? 1.575 -15.716 0.489 1.00 97.75 226 GLU A O 1
ATOM 1811 N N . ASP A 1 227 ? 0.958 -17.433 -0.826 1.00 97.00 227 ASP A N 1
ATOM 1812 C CA . ASP A 1 227 ? 1.938 -17.190 -1.888 1.00 97.00 227 ASP A CA 1
ATOM 1813 C C . ASP A 1 227 ? 1.313 -16.382 -3.028 1.00 97.00 227 ASP A C 1
ATOM 1815 O O . ASP A 1 227 ? 0.483 -16.889 -3.784 1.00 97.00 227 ASP A O 1
ATOM 1819 N N . PHE A 1 228 ? 1.734 -15.128 -3.163 1.00 96.69 228 PHE A N 1
ATOM 1820 C CA . PHE A 1 228 ? 1.236 -14.196 -4.163 1.00 96.69 228 PHE A CA 1
ATOM 1821 C C . PHE A 1 228 ? 1.789 -14.460 -5.562 1.00 96.69 228 PHE A C 1
ATOM 1823 O O . PHE A 1 228 ? 1.190 -14.001 -6.533 1.00 96.69 228 PHE A O 1
ATOM 1830 N N . TYR A 1 229 ? 2.893 -15.193 -5.719 1.00 94.31 229 TYR A N 1
ATOM 1831 C CA . TYR A 1 229 ? 3.558 -15.319 -7.019 1.00 94.31 229 TYR A CA 1
ATOM 1832 C C . TYR A 1 229 ? 2.624 -15.763 -8.168 1.00 94.31 229 TYR A C 1
ATOM 1834 O O . TYR A 1 229 ? 2.615 -15.111 -9.222 1.00 94.31 229 TYR A O 1
ATOM 1842 N N . PRO A 1 230 ? 1.751 -16.780 -7.991 1.00 91.56 230 PRO A N 1
ATOM 1843 C CA . PRO A 1 230 ? 0.801 -17.176 -9.030 1.00 91.56 230 PRO A CA 1
ATOM 1844 C C . PRO A 1 230 ? -0.203 -16.073 -9.393 1.00 91.56 230 PRO A C 1
ATOM 1846 O O . PRO A 1 230 ? -0.639 -15.991 -10.545 1.00 91.56 230 PRO A O 1
ATOM 1849 N N . LEU A 1 231 ? -0.568 -15.216 -8.431 1.00 90.75 231 LEU A N 1
ATOM 1850 C CA . LEU A 1 231 ? -1.499 -14.113 -8.649 1.00 90.75 231 LEU A CA 1
ATOM 1851 C C . LEU A 1 231 ? -0.897 -13.065 -9.591 1.00 90.75 231 LEU A C 1
ATOM 1853 O O . LEU A 1 231 ? -1.562 -12.667 -10.545 1.00 90.75 231 LEU A O 1
ATOM 1857 N N . PHE A 1 232 ? 0.367 -12.686 -9.396 1.00 91.94 232 PHE A N 1
ATOM 1858 C CA . PHE A 1 232 ? 1.063 -11.735 -10.270 1.00 91.94 232 PHE A CA 1
ATOM 1859 C C . PHE A 1 232 ? 1.099 -12.223 -11.723 1.00 91.94 232 PHE A C 1
ATOM 1861 O O . PHE A 1 232 ? 0.713 -11.499 -12.646 1.00 91.94 232 PHE A O 1
ATOM 1868 N N . GLN A 1 233 ? 1.495 -13.485 -11.931 1.00 88.75 233 GLN A N 1
ATOM 1869 C CA . GLN A 1 233 ? 1.510 -14.094 -13.263 1.00 88.75 233 GLN A CA 1
ATOM 1870 C C . GLN A 1 233 ? 0.115 -14.101 -13.899 1.00 88.75 233 GLN A C 1
ATOM 1872 O O . GLN A 1 233 ? -0.039 -13.842 -15.098 1.00 88.75 233 GLN A O 1
ATOM 1877 N N . TYR A 1 234 ? -0.914 -14.395 -13.102 1.00 90.44 234 TYR A N 1
ATOM 1878 C CA . TYR A 1 234 ? -2.288 -14.417 -13.571 1.00 90.44 234 TYR A CA 1
ATOM 1879 C C . TYR A 1 234 ? -2.790 -13.024 -13.963 1.00 90.44 234 TYR A C 1
ATOM 1881 O O . TYR A 1 234 ? -3.334 -12.880 -15.059 1.00 90.44 234 TYR A O 1
ATOM 1889 N N . ILE A 1 235 ? -2.607 -12.011 -13.108 1.00 89.12 235 ILE A N 1
ATOM 1890 C CA . ILE A 1 235 ? -3.076 -10.641 -13.356 1.00 89.12 235 ILE A CA 1
ATOM 1891 C C . ILE A 1 235 ? -2.432 -10.097 -14.631 1.00 89.12 235 ILE A C 1
ATOM 1893 O O . ILE A 1 235 ? -3.158 -9.708 -15.543 1.00 89.12 235 ILE A O 1
ATOM 1897 N N . LEU A 1 236 ? -1.102 -10.186 -14.771 1.00 89.00 236 LEU A N 1
ATOM 1898 C CA . LEU A 1 236 ? -0.402 -9.740 -15.985 1.00 89.00 236 LEU A CA 1
ATOM 1899 C C . LEU A 1 236 ? -0.893 -10.472 -17.242 1.00 89.00 236 LEU A C 1
ATOM 1901 O O . LEU A 1 236 ? -1.014 -9.883 -18.317 1.00 89.00 236 LEU A O 1
ATOM 1905 N N . LYS A 1 237 ? -1.218 -11.764 -17.127 1.00 88.94 237 LYS A N 1
ATOM 1906 C CA . LYS A 1 237 ? -1.791 -12.534 -18.236 1.00 88.94 237 LYS A CA 1
ATOM 1907 C C . LYS A 1 237 ? -3.206 -12.080 -18.602 1.00 88.94 237 LYS A C 1
ATOM 1909 O O . LYS A 1 237 ? -3.539 -12.123 -19.784 1.00 88.94 237 LYS A O 1
ATOM 1914 N N . GLN A 1 238 ? -4.052 -11.707 -17.640 1.00 85.44 238 GLN A N 1
ATOM 1915 C CA . GLN A 1 238 ? -5.388 -11.174 -17.945 1.00 85.44 238 GLN A CA 1
ATOM 1916 C C . GLN A 1 238 ? -5.309 -9.758 -18.507 1.00 85.44 238 GLN A C 1
ATOM 1918 O O . GLN A 1 238 ? -5.974 -9.473 -19.499 1.00 85.44 238 GLN A O 1
ATOM 1923 N N . ALA A 1 239 ? -4.451 -8.918 -17.931 1.00 84.62 239 ALA A N 1
ATOM 1924 C CA . ALA A 1 239 ? -4.203 -7.551 -18.362 1.00 84.62 239 ALA A CA 1
ATOM 1925 C C . ALA A 1 239 ? -3.859 -7.484 -19.860 1.00 84.62 239 ALA A C 1
ATOM 1927 O O . ALA A 1 239 ? -4.536 -6.803 -20.625 1.00 84.62 239 ALA A O 1
ATOM 1928 N N . ARG A 1 240 ? -2.912 -8.314 -20.319 1.00 87.31 240 ARG A N 1
ATOM 1929 C CA . ARG A 1 240 ? -2.486 -8.396 -21.733 1.00 87.31 240 ARG A CA 1
ATOM 1930 C C . ARG A 1 240 ? -3.562 -8.863 -22.720 1.00 87.31 240 ARG A C 1
ATOM 1932 O O . ARG A 1 240 ? -3.328 -8.843 -23.923 1.00 87.31 240 ARG A O 1
ATOM 1939 N N . LYS A 1 241 ? -4.716 -9.347 -22.251 1.00 85.88 241 LYS A N 1
ATOM 1940 C CA . LYS A 1 241 ? -5.846 -9.680 -23.138 1.00 85.88 241 LYS A CA 1
ATOM 1941 C C . LYS A 1 241 ? -6.725 -8.475 -23.449 1.00 85.88 241 LYS A C 1
ATOM 1943 O O . LYS A 1 241 ? -7.518 -8.557 -24.380 1.00 85.88 241 LYS A O 1
ATOM 1948 N N . GLN A 1 242 ? -6.656 -7.432 -22.626 1.00 78.31 242 GLN A N 1
ATOM 1949 C CA . GLN A 1 242 ? -7.578 -6.295 -22.669 1.00 78.31 242 GLN A CA 1
ATOM 1950 C C . GLN A 1 242 ? -6.868 -4.953 -22.847 1.00 78.31 242 GLN A C 1
ATOM 1952 O O . GLN A 1 242 ? -7.505 -3.986 -23.246 1.00 78.31 242 GLN A O 1
ATOM 1957 N N . ILE A 1 243 ? -5.570 -4.906 -22.556 1.00 81.81 243 ILE A N 1
ATOM 1958 C CA . ILE A 1 243 ? -4.715 -3.726 -22.653 1.00 81.81 243 ILE A CA 1
ATOM 1959 C C . ILE A 1 243 ? -3.664 -3.998 -23.730 1.00 81.81 243 ILE A C 1
ATOM 1961 O O . ILE A 1 243 ? -3.192 -5.135 -23.858 1.00 81.81 243 ILE A O 1
ATOM 1965 N N . ASP A 1 244 ? -3.311 -2.964 -24.495 1.00 79.25 244 ASP A N 1
ATOM 1966 C CA . ASP A 1 244 ? -2.277 -3.050 -25.522 1.00 79.25 244 ASP A CA 1
ATOM 1967 C C . ASP A 1 244 ? -0.953 -3.542 -24.928 1.00 79.25 244 ASP A C 1
ATOM 1969 O O . ASP A 1 244 ? -0.517 -3.126 -23.855 1.00 79.25 244 ASP A O 1
ATOM 1973 N N . ALA A 1 245 ? -0.310 -4.479 -25.625 1.00 71.56 245 ALA A N 1
ATOM 1974 C CA . ALA A 1 245 ? 0.857 -5.182 -25.097 1.00 71.56 245 ALA A CA 1
ATOM 1975 C C . ALA A 1 245 ? 2.079 -4.272 -24.886 1.00 71.56 245 ALA A C 1
ATOM 1977 O O . ALA A 1 245 ? 2.964 -4.641 -24.117 1.00 71.56 245 ALA A O 1
ATOM 1978 N N . ASP A 1 246 ? 2.128 -3.125 -25.565 1.00 80.12 246 ASP A N 1
ATOM 1979 C CA . ASP A 1 246 ? 3.203 -2.138 -25.433 1.00 80.12 246 ASP A CA 1
ATOM 1980 C C . ASP A 1 246 ? 3.002 -1.192 -24.231 1.00 80.12 246 ASP A C 1
ATOM 1982 O O . ASP A 1 246 ? 3.963 -0.559 -23.804 1.00 80.12 246 ASP A O 1
ATOM 1986 N N . ASP A 1 247 ? 1.798 -1.157 -23.643 1.00 83.06 247 ASP A N 1
ATOM 1987 C CA . ASP A 1 247 ? 1.460 -0.341 -22.462 1.00 83.06 247 ASP A CA 1
ATOM 1988 C C . ASP A 1 247 ? 1.753 -1.063 -21.130 1.00 83.06 247 ASP A C 1
ATOM 1990 O O . ASP A 1 247 ? 1.756 -0.443 -20.067 1.00 83.06 247 ASP A O 1
ATOM 1994 N N . LEU A 1 248 ? 2.003 -2.378 -21.160 1.00 88.69 248 LEU A N 1
ATOM 1995 C CA . LEU A 1 248 ? 2.292 -3.183 -19.971 1.00 88.69 248 LEU A CA 1
ATOM 1996 C C . LEU A 1 248 ? 3.737 -3.690 -19.973 1.00 88.69 248 LEU A C 1
ATOM 1998 O O . LEU A 1 248 ? 4.226 -4.137 -21.014 1.00 88.69 248 LEU A O 1
ATOM 2002 N N . PRO A 1 249 ? 4.397 -3.748 -18.801 1.00 89.44 249 PRO A N 1
ATOM 2003 C CA . PRO A 1 249 ? 5.750 -4.269 -18.712 1.00 89.44 249 PRO A CA 1
ATOM 2004 C C . PRO A 1 249 ? 5.817 -5.736 -19.155 1.00 89.44 249 PRO A C 1
ATOM 2006 O O . PRO A 1 249 ? 4.905 -6.545 -18.911 1.00 89.44 249 PRO A O 1
ATOM 2009 N N . LYS A 1 250 ? 6.902 -6.099 -19.840 1.00 86.62 250 LYS A N 1
ATOM 2010 C CA . LYS A 1 250 ? 7.076 -7.442 -20.425 1.00 86.62 250 LYS A CA 1
ATOM 2011 C C . LYS A 1 250 ? 7.562 -8.437 -19.381 1.00 86.62 250 LYS A C 1
ATOM 2013 O O . LYS A 1 250 ? 6.974 -9.515 -19.248 1.00 86.62 250 LYS A O 1
ATOM 2018 N N . ASP A 1 251 ? 8.579 -8.043 -18.631 1.00 90.56 251 ASP A N 1
ATOM 2019 C CA . ASP A 1 251 ? 9.163 -8.802 -17.531 1.00 90.56 251 ASP A CA 1
ATOM 2020 C C . ASP A 1 251 ? 9.502 -7.823 -16.399 1.00 90.56 251 ASP A C 1
ATOM 2022 O O . ASP A 1 251 ? 10.650 -7.374 -16.284 1.00 90.56 251 ASP A O 1
ATOM 2026 N N . PRO A 1 252 ? 8.480 -7.416 -15.625 1.00 94.94 252 PRO A N 1
ATOM 2027 C CA . PRO A 1 252 ? 8.638 -6.343 -14.665 1.00 94.94 252 PRO A CA 1
ATOM 2028 C C . PRO A 1 252 ? 9.502 -6.750 -13.476 1.00 94.94 252 PRO A C 1
ATOM 2030 O O . PRO A 1 252 ? 9.494 -7.895 -13.009 1.00 94.94 252 PRO A O 1
ATOM 2033 N N . TRP A 1 253 ? 10.159 -5.744 -12.917 1.00 97.19 253 TRP A N 1
ATOM 2034 C CA . TRP A 1 253 ? 10.636 -5.747 -11.548 1.00 97.19 253 TRP A CA 1
ATOM 2035 C C . TRP A 1 253 ? 9.457 -5.577 -10.585 1.00 97.19 253 TRP A C 1
ATOM 2037 O O . TRP A 1 253 ? 8.524 -4.831 -10.866 1.00 97.19 253 TRP A O 1
ATOM 2047 N N . LEU A 1 254 ? 9.516 -6.248 -9.439 1.00 97.19 254 LEU A N 1
ATOM 2048 C CA . LEU A 1 254 ? 8.730 -5.959 -8.244 1.00 97.19 254 LEU A CA 1
ATOM 2049 C C . LEU A 1 254 ? 9.618 -5.163 -7.289 1.00 97.19 254 LEU A C 1
ATOM 2051 O O . LEU A 1 254 ? 10.665 -5.673 -6.880 1.00 97.19 254 LEU A O 1
ATOM 2055 N N . GLY A 1 255 ? 9.220 -3.933 -6.961 1.00 95.81 255 GLY A N 1
ATOM 2056 C CA . GLY A 1 255 ? 10.022 -3.034 -6.125 1.00 95.81 255 GLY A CA 1
ATOM 2057 C C . GLY A 1 255 ? 9.529 -2.890 -4.699 1.00 95.81 255 GLY A C 1
ATOM 2058 O O . GLY A 1 255 ? 10.289 -3.109 -3.758 1.00 95.81 255 GLY A O 1
ATOM 2059 N N . ILE A 1 256 ? 8.262 -2.516 -4.552 1.00 95.81 256 ILE A N 1
ATOM 2060 C CA . ILE A 1 256 ? 7.639 -2.214 -3.263 1.00 95.81 256 ILE A CA 1
ATOM 2061 C C . ILE A 1 256 ? 6.649 -3.318 -2.896 1.00 95.81 256 ILE A C 1
ATOM 2063 O O . ILE A 1 256 ? 5.906 -3.809 -3.748 1.00 95.81 256 ILE A O 1
ATOM 2067 N N . ILE A 1 257 ? 6.662 -3.685 -1.614 1.00 98.00 257 ILE A N 1
ATOM 2068 C CA . ILE A 1 257 ? 5.679 -4.556 -0.970 1.00 98.00 257 ILE A CA 1
ATOM 2069 C C . ILE A 1 257 ? 5.222 -3.863 0.312 1.00 98.00 257 ILE A C 1
ATOM 2071 O O . ILE A 1 257 ? 6.008 -3.705 1.253 1.00 98.00 257 ILE A O 1
ATOM 2075 N N . GLU A 1 258 ? 3.959 -3.458 0.348 1.00 98.38 258 GLU A N 1
ATOM 2076 C CA . GLU A 1 258 ? 3.360 -2.726 1.463 1.00 98.38 258 GLU A CA 1
ATOM 2077 C C . GLU A 1 258 ? 2.072 -3.389 1.936 1.00 98.38 258 GLU A C 1
ATOM 2079 O O . GLU A 1 258 ? 1.335 -3.982 1.150 1.00 98.38 258 GLU A O 1
ATOM 2084 N N . PHE A 1 259 ? 1.803 -3.285 3.236 1.00 98.81 259 PHE A N 1
ATOM 2085 C CA . PHE A 1 259 ? 0.520 -3.651 3.818 1.00 98.81 259 PHE A CA 1
ATOM 2086 C C . PHE A 1 259 ? 0.023 -2.543 4.733 1.00 98.81 259 PHE A C 1
ATOM 2088 O O . PHE A 1 259 ? 0.739 -2.088 5.628 1.00 98.81 259 PHE A O 1
ATOM 2095 N N . GLY A 1 260 ? -1.216 -2.118 4.530 1.00 98.69 260 GLY A N 1
ATOM 2096 C CA . GLY A 1 260 ? -1.758 -0.980 5.247 1.00 98.69 260 GLY A CA 1
ATOM 2097 C C . GLY A 1 260 ? -3.246 -0.794 5.040 1.00 98.69 260 GLY A C 1
ATOM 2098 O O . GLY A 1 260 ? -3.980 -1.724 4.699 1.00 98.69 260 GLY A O 1
ATOM 2099 N N . THR A 1 261 ? -3.683 0.437 5.265 1.00 98.81 261 THR A N 1
ATOM 2100 C CA . THR A 1 261 ? -5.071 0.844 5.078 1.00 98.81 261 THR A CA 1
ATOM 2101 C C . THR A 1 261 ? -5.144 2.186 4.379 1.00 98.81 261 THR A C 1
ATOM 2103 O O . THR A 1 261 ? -4.486 3.138 4.783 1.00 98.81 261 THR A O 1
ATOM 2106 N N . GLU A 1 262 ? -5.939 2.280 3.324 1.00 98.38 262 GLU A N 1
ATOM 2107 C CA . GLU A 1 262 ? -6.339 3.553 2.744 1.00 98.38 262 GLU A CA 1
ATOM 2108 C C . GLU A 1 262 ? -7.518 4.113 3.541 1.00 98.38 262 GLU A C 1
ATOM 2110 O O . GLU A 1 262 ? -8.444 3.394 3.926 1.00 98.38 262 GLU A O 1
ATOM 2115 N N . THR A 1 263 ? -7.478 5.415 3.807 1.00 97.88 263 THR A N 1
ATOM 2116 C CA . THR A 1 263 ? -8.415 6.082 4.719 1.00 97.88 263 THR A CA 1
ATOM 2117 C C . THR A 1 263 ? -9.182 7.181 3.983 1.00 97.88 263 THR A C 1
ATOM 2119 O O . THR A 1 263 ? -8.585 8.147 3.511 1.00 97.88 263 THR A O 1
ATOM 2122 N N . TRP A 1 264 ? -10.506 7.040 3.870 1.00 97.12 264 TRP A N 1
ATOM 2123 C CA . TRP A 1 264 ? -11.362 7.985 3.131 1.00 97.12 264 TRP A CA 1
ATOM 2124 C C . TRP A 1 264 ? -12.162 8.902 4.042 1.00 97.12 264 TRP A C 1
ATOM 2126 O O . TRP A 1 264 ? -12.302 10.084 3.765 1.00 97.12 264 TRP A O 1
ATOM 2136 N N . MET A 1 265 ? -12.743 8.367 5.113 1.00 95.88 265 MET A N 1
ATOM 2137 C CA . MET A 1 265 ? -13.642 9.150 5.956 1.00 95.88 265 MET A CA 1
ATOM 2138 C C . MET A 1 265 ? -13.781 8.511 7.327 1.00 95.88 265 MET A C 1
ATOM 2140 O O . MET A 1 265 ? -13.812 7.289 7.435 1.00 95.88 265 MET A O 1
ATOM 2144 N N . SER A 1 266 ? -13.896 9.335 8.368 1.00 96.44 266 SER A N 1
ATOM 2145 C CA . SER A 1 266 ? -14.426 8.924 9.666 1.00 96.44 266 SER A CA 1
ATOM 2146 C C . SER A 1 266 ? -14.934 10.133 10.455 1.00 96.44 266 SER A C 1
ATOM 2148 O O . SER A 1 266 ? -14.264 11.165 10.509 1.00 96.44 266 SER A O 1
ATOM 2150 N N . LYS A 1 267 ? -16.091 10.018 11.121 1.00 94.19 267 LYS A N 1
ATOM 2151 C CA . LYS A 1 267 ? -16.601 11.061 12.038 1.00 94.19 267 LYS A CA 1
ATOM 2152 C C . LYS A 1 267 ? -15.959 10.997 13.425 1.00 94.19 267 LYS A C 1
ATOM 2154 O O . LYS A 1 267 ? -15.973 11.992 14.143 1.00 94.19 267 LYS A O 1
ATOM 2159 N N . GLY A 1 268 ? -15.399 9.844 13.782 1.00 94.31 268 GLY A N 1
ATOM 2160 C CA . GLY A 1 268 ? -14.690 9.595 15.035 1.00 94.31 268 GLY A CA 1
ATOM 2161 C C . GLY A 1 268 ? -13.272 9.082 14.797 1.00 94.31 268 GLY A C 1
ATOM 2162 O O . GLY A 1 268 ? -12.818 8.943 13.660 1.00 94.31 268 GLY A O 1
ATOM 2163 N N . ASN A 1 269 ? -12.540 8.793 15.864 1.00 98.00 269 ASN A N 1
ATOM 2164 C CA . ASN A 1 269 ? -11.240 8.151 15.699 1.00 98.00 269 ASN A CA 1
ATOM 2165 C C . ASN A 1 269 ? -11.457 6.690 15.301 1.00 98.00 269 ASN A C 1
ATOM 2167 O O . ASN A 1 269 ? -12.232 5.987 15.944 1.00 98.00 269 ASN A O 1
ATOM 2171 N N . ALA A 1 270 ? -10.755 6.237 14.271 1.00 98.44 270 ALA A N 1
ATOM 2172 C CA . ALA A 1 270 ? -10.692 4.837 13.883 1.00 98.44 270 ALA A CA 1
ATOM 2173 C C . ALA A 1 270 ? -9.242 4.373 13.990 1.00 98.44 270 ALA A C 1
ATOM 2175 O O . ALA A 1 270 ? -8.323 5.118 13.646 1.00 98.44 270 ALA A O 1
ATOM 2176 N N . THR A 1 271 ? -9.025 3.157 14.487 1.00 98.69 271 THR A N 1
ATOM 2177 C CA . THR A 1 271 ? -7.678 2.602 14.631 1.00 98.69 271 THR A CA 1
ATOM 2178 C C . THR A 1 271 ? -7.545 1.306 13.851 1.00 98.69 271 THR A C 1
ATOM 2180 O O . THR A 1 271 ? -8.144 0.300 14.223 1.00 98.69 271 THR A O 1
ATOM 2183 N N . PHE A 1 272 ? -6.734 1.329 12.796 1.00 98.81 272 PHE A N 1
ATOM 2184 C CA . PHE A 1 272 ? -6.244 0.127 12.125 1.00 98.81 272 PHE A CA 1
ATOM 2185 C C . PHE A 1 272 ? -5.085 -0.454 12.921 1.00 98.81 272 PHE A C 1
ATOM 2187 O O . PHE A 1 272 ? -4.317 0.287 13.532 1.00 98.81 272 PHE A O 1
ATOM 2194 N N . THR A 1 273 ? -4.947 -1.768 12.963 1.00 98.56 273 THR A N 1
ATOM 2195 C CA . THR A 1 273 ? -3.821 -2.438 13.609 1.00 98.56 273 THR A CA 1
ATOM 2196 C C . THR A 1 273 ? -3.425 -3.643 12.793 1.00 98.56 273 THR A C 1
ATOM 2198 O O . THR A 1 273 ? -4.300 -4.391 12.367 1.00 98.56 273 THR A O 1
ATOM 2201 N N . ALA A 1 274 ? -2.123 -3.826 12.604 1.00 98.44 274 ALA A N 1
ATOM 2202 C CA . ALA A 1 274 ? -1.570 -4.978 11.920 1.00 98.44 274 ALA A CA 1
ATOM 2203 C C . ALA A 1 274 ? -0.344 -5.520 12.659 1.00 98.44 274 ALA A C 1
ATOM 2205 O O . ALA A 1 274 ? 0.413 -4.766 13.278 1.00 98.44 274 ALA A O 1
ATOM 2206 N N . ALA A 1 275 ? -0.167 -6.834 12.596 1.00 97.62 275 ALA A N 1
ATOM 2207 C CA . ALA A 1 275 ? 0.917 -7.558 13.245 1.00 97.62 275 ALA A CA 1
ATOM 2208 C C . ALA A 1 275 ? 1.243 -8.853 12.483 1.00 97.62 275 ALA A C 1
ATOM 2210 O O . ALA A 1 275 ? 0.725 -9.103 11.388 1.00 97.62 275 ALA A O 1
ATOM 2211 N N . ASN A 1 276 ? 2.099 -9.686 13.086 1.00 95.94 276 ASN A N 1
ATOM 2212 C CA . ASN A 1 276 ? 2.441 -11.031 12.608 1.00 95.94 276 ASN A CA 1
ATOM 2213 C C . ASN A 1 276 ? 2.972 -11.031 11.163 1.00 95.94 276 ASN A C 1
ATOM 2215 O O . ASN A 1 276 ? 2.650 -11.890 10.338 1.00 95.94 276 ASN A O 1
ATOM 2219 N N . PHE A 1 277 ? 3.804 -10.029 10.875 1.00 96.81 277 PHE A N 1
ATOM 2220 C CA . PHE A 1 277 ? 4.392 -9.797 9.566 1.00 96.81 277 PHE A CA 1
ATOM 2221 C C . PHE A 1 277 ? 5.373 -10.904 9.183 1.00 96.81 277 PHE A C 1
ATOM 2223 O O . PHE A 1 277 ? 6.310 -11.212 9.921 1.00 96.81 277 PHE A O 1
ATOM 2230 N N . GLY A 1 278 ? 5.194 -11.458 7.990 1.00 95.94 278 GLY A N 1
ATOM 2231 C CA . GLY A 1 278 ? 6.110 -12.426 7.406 1.00 95.94 278 GLY A CA 1
ATOM 2232 C C . GLY A 1 278 ? 6.312 -12.165 5.924 1.00 95.94 278 GLY A C 1
ATOM 2233 O O . GLY A 1 278 ? 5.369 -11.860 5.201 1.00 95.94 278 GLY A O 1
ATOM 2234 N N . MET A 1 279 ? 7.555 -12.304 5.468 1.00 96.44 279 MET A N 1
ATOM 2235 C CA . MET A 1 279 ? 7.897 -12.284 4.051 1.00 96.44 279 MET A CA 1
ATOM 2236 C C . MET A 1 279 ? 8.959 -13.338 3.755 1.00 96.44 279 MET A C 1
ATOM 2238 O O . MET A 1 279 ? 10.006 -13.393 4.402 1.00 96.44 279 MET A O 1
ATOM 2242 N N . SER A 1 280 ? 8.707 -14.152 2.733 1.00 95.81 280 SER A N 1
ATOM 2243 C CA . SER A 1 280 ? 9.677 -15.087 2.177 1.00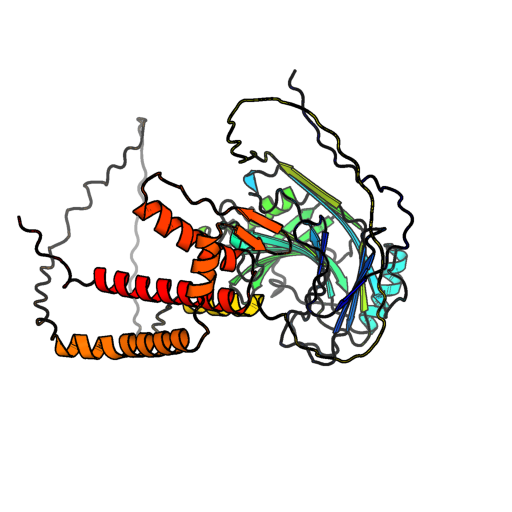 95.81 280 SER A CA 1
ATOM 2244 C C . SER A 1 280 ? 9.660 -15.010 0.657 1.00 95.81 280 SER A C 1
ATOM 2246 O O . SER A 1 280 ? 8.657 -15.321 0.014 1.00 95.81 280 SER A O 1
ATOM 2248 N N . LEU A 1 281 ? 10.795 -14.602 0.090 1.00 95.69 281 LEU A N 1
ATOM 2249 C CA . LEU A 1 281 ? 11.032 -14.607 -1.347 1.00 95.69 281 LEU A CA 1
ATOM 2250 C C . LEU A 1 281 ? 11.889 -15.824 -1.685 1.00 95.69 281 LEU A C 1
ATOM 2252 O O . LEU A 1 281 ? 12.992 -15.986 -1.156 1.00 95.69 281 LEU A O 1
ATOM 2256 N N . LYS A 1 282 ? 11.390 -16.681 -2.575 1.00 94.94 282 LYS A N 1
ATOM 2257 C CA . LYS A 1 282 ? 12.155 -17.803 -3.124 1.00 94.94 282 LYS A CA 1
ATOM 2258 C C . LYS A 1 282 ? 12.338 -17.567 -4.608 1.00 94.94 282 LYS A C 1
ATOM 2260 O O . LYS A 1 282 ? 11.369 -17.277 -5.297 1.00 94.94 282 LYS A O 1
ATOM 2265 N N . GLY A 1 283 ? 13.558 -17.721 -5.096 1.00 91.00 283 GLY A N 1
ATOM 2266 C CA . GLY A 1 283 ? 13.884 -17.473 -6.490 1.00 91.00 283 GLY A CA 1
ATOM 2267 C C . GLY A 1 283 ? 15.315 -17.864 -6.818 1.00 91.00 283 GLY A C 1
ATOM 2268 O O . GLY A 1 283 ? 16.102 -18.209 -5.931 1.00 91.00 283 GLY A O 1
ATOM 2269 N N . ASN A 1 284 ? 15.650 -17.803 -8.101 1.00 85.62 284 ASN A N 1
ATOM 2270 C CA . ASN A 1 284 ? 17.015 -17.958 -8.577 1.00 85.62 284 ASN A CA 1
ATOM 2271 C C . ASN A 1 284 ? 17.682 -16.584 -8.651 1.00 85.62 284 ASN A C 1
ATOM 2273 O O . ASN A 1 284 ? 17.890 -16.031 -9.727 1.00 85.62 284 ASN A O 1
ATOM 2277 N N . PHE A 1 285 ? 18.003 -16.028 -7.485 1.00 80.19 285 PHE A N 1
ATOM 2278 C CA . PHE A 1 285 ? 18.738 -14.774 -7.402 1.00 80.19 285 PHE A CA 1
ATOM 2279 C C . PHE A 1 285 ? 20.182 -15.053 -7.825 1.00 80.19 285 PHE A C 1
ATOM 2281 O O . PHE A 1 285 ? 21.009 -15.485 -7.017 1.00 80.19 285 PHE A O 1
ATOM 2288 N N . THR A 1 286 ? 20.507 -14.865 -9.104 1.00 56.38 286 THR A N 1
ATOM 2289 C CA . THR A 1 286 ? 21.910 -14.823 -9.507 1.00 56.38 286 THR A CA 1
ATOM 2290 C C . THR A 1 286 ? 22.536 -13.655 -8.774 1.00 56.38 286 THR A C 1
ATOM 2292 O O . THR A 1 286 ? 22.207 -12.499 -9.025 1.00 56.38 286 THR A O 1
ATOM 2295 N N . SER A 1 287 ? 23.410 -13.963 -7.818 1.00 40.88 287 SER A N 1
ATOM 2296 C CA . SER A 1 287 ? 24.210 -12.959 -7.144 1.00 40.88 287 SER A CA 1
ATOM 2297 C C . SER A 1 287 ? 25.096 -12.294 -8.193 1.00 40.88 287 SER A C 1
ATOM 2299 O O . SER A 1 287 ? 26.198 -12.770 -8.463 1.00 40.88 287 SER A O 1
ATOM 2301 N N . GLU A 1 288 ? 24.661 -11.179 -8.765 1.00 37.78 288 GLU A N 1
ATOM 2302 C CA . GLU A 1 288 ? 25.557 -10.222 -9.408 1.00 37.78 288 GLU A CA 1
ATOM 2303 C C . GLU A 1 288 ? 26.378 -9.509 -8.318 1.00 37.78 288 GLU A C 1
ATOM 2305 O O . GLU A 1 288 ? 26.364 -8.296 -8.154 1.00 37.78 288 GLU A O 1
ATOM 2310 N N . ARG A 1 289 ? 27.104 -10.287 -7.508 1.00 35.19 289 ARG A N 1
ATOM 2311 C CA . ARG A 1 289 ? 28.264 -9.802 -6.771 1.00 35.19 289 ARG A CA 1
ATOM 2312 C C . ARG A 1 289 ? 29.464 -10.160 -7.623 1.00 35.19 289 ARG A C 1
ATOM 2314 O O . ARG A 1 289 ? 29.998 -11.262 -7.514 1.00 35.19 289 ARG A O 1
ATOM 2321 N N . ASN A 1 290 ? 29.891 -9.224 -8.462 1.00 28.41 290 ASN A N 1
ATOM 2322 C CA . ASN A 1 290 ? 31.250 -9.244 -8.984 1.00 28.41 290 ASN A CA 1
ATOM 2323 C C . ASN A 1 290 ? 32.211 -9.150 -7.793 1.00 28.41 290 ASN A C 1
ATOM 2325 O O . ASN A 1 290 ? 32.510 -8.074 -7.283 1.00 28.41 290 ASN A O 1
ATOM 2329 N N . SER A 1 291 ? 32.661 -10.311 -7.317 1.00 30.70 291 SER A N 1
ATOM 2330 C CA . SER A 1 291 ? 33.814 -10.427 -6.443 1.00 30.70 291 SER A CA 1
ATOM 2331 C C . SER A 1 291 ? 35.055 -10.114 -7.271 1.00 30.70 291 SER A C 1
ATOM 2333 O O . SER A 1 291 ? 35.519 -10.963 -8.039 1.00 30.70 291 SER A O 1
ATOM 2335 N N . THR A 1 292 ? 35.626 -8.926 -7.111 1.00 29.17 292 THR A N 1
ATOM 2336 C CA . THR A 1 292 ? 37.011 -8.717 -7.526 1.00 29.17 292 THR A CA 1
ATOM 2337 C C . THR A 1 292 ? 37.896 -9.367 -6.471 1.00 29.17 292 THR A C 1
ATOM 2339 O O . THR A 1 292 ? 38.117 -8.846 -5.382 1.00 29.17 292 THR A O 1
ATOM 2342 N N . LYS A 1 293 ? 38.320 -10.584 -6.797 1.00 30.86 293 LYS A N 1
ATOM 2343 C CA . LYS A 1 293 ? 39.373 -11.337 -6.129 1.00 30.86 293 LYS A CA 1
ATOM 2344 C C . LYS A 1 293 ? 40.718 -10.678 -6.472 1.00 30.86 293 LYS A C 1
ATOM 2346 O O . LYS A 1 293 ? 40.993 -10.449 -7.646 1.00 30.86 293 LYS A O 1
ATOM 2351 N N . GLY A 1 294 ? 41.531 -10.410 -5.460 1.00 27.45 294 GLY A N 1
ATOM 2352 C CA . GLY A 1 294 ? 42.921 -9.949 -5.545 1.00 27.45 294 GLY A CA 1
ATOM 2353 C C . GLY A 1 294 ? 43.464 -9.942 -4.116 1.00 27.45 294 GLY A C 1
ATOM 2354 O O . GLY A 1 294 ? 43.203 -9.002 -3.380 1.00 27.45 294 GLY A O 1
ATOM 2355 N N . ASP A 1 295 ? 43.776 -11.098 -3.543 1.00 28.56 295 ASP A N 1
ATOM 2356 C CA . ASP A 1 295 ? 45.033 -11.851 -3.670 1.00 28.56 295 ASP A CA 1
ATOM 2357 C C . ASP A 1 295 ? 46.205 -11.189 -2.915 1.00 28.56 295 ASP A C 1
ATOM 2359 O O . ASP A 1 295 ? 46.705 -10.131 -3.284 1.00 28.56 295 ASP A O 1
ATOM 2363 N N . ASP A 1 296 ? 46.565 -11.878 -1.829 1.00 29.77 296 ASP A N 1
ATOM 2364 C CA . ASP A 1 296 ? 47.870 -12.033 -1.184 1.00 29.77 296 ASP A CA 1
ATOM 2365 C C . ASP A 1 296 ? 48.639 -10.852 -0.550 1.00 29.77 296 ASP A C 1
ATOM 2367 O O . ASP A 1 296 ? 49.441 -10.157 -1.163 1.00 29.77 296 ASP A O 1
ATOM 2371 N N . GLY A 1 297 ? 48.566 -10.819 0.790 1.00 26.95 297 GLY A N 1
ATOM 2372 C CA . GLY A 1 297 ? 49.699 -11.248 1.625 1.00 26.95 297 GLY A CA 1
ATOM 2373 C C . GLY A 1 297 ? 50.708 -10.192 2.101 1.00 26.95 297 GLY A C 1
ATOM 2374 O O . GLY A 1 297 ? 51.605 -9.805 1.361 1.00 26.95 297 GLY A O 1
ATOM 2375 N N . LYS A 1 298 ? 50.702 -9.888 3.411 1.00 28.91 298 LYS A N 1
ATOM 2376 C CA . LYS A 1 298 ? 51.802 -10.237 4.343 1.00 28.91 298 LYS A CA 1
ATOM 2377 C C . LYS A 1 298 ? 51.586 -9.698 5.762 1.00 28.91 298 LYS A C 1
ATOM 2379 O O . LYS A 1 298 ? 51.497 -8.505 6.012 1.00 28.91 298 LYS A O 1
ATOM 2384 N N . ASP A 1 299 ? 51.600 -10.672 6.654 1.00 29.20 299 ASP A N 1
ATOM 2385 C CA . ASP A 1 299 ? 51.960 -10.690 8.067 1.00 29.20 299 ASP A CA 1
ATOM 2386 C C . ASP A 1 299 ? 53.086 -9.715 8.496 1.00 29.20 299 ASP A C 1
ATOM 2388 O O . ASP A 1 299 ? 54.126 -9.652 7.828 1.00 29.20 299 ASP A O 1
ATOM 2392 N N . LYS A 1 300 ? 52.891 -9.015 9.634 1.00 30.09 300 LYS A N 1
ATOM 2393 C CA . LYS A 1 300 ? 53.836 -8.928 10.776 1.00 30.09 300 LYS A CA 1
ATOM 2394 C C . LYS A 1 300 ? 53.386 -7.949 11.881 1.00 30.09 300 LYS A C 1
ATOM 2396 O O . LYS A 1 300 ? 53.431 -6.740 11.692 1.00 30.09 300 LYS A O 1
ATOM 2401 N N . GLY A 1 301 ? 53.147 -8.504 13.074 1.00 25.16 301 GLY A N 1
ATOM 2402 C CA . GLY A 1 301 ? 53.962 -8.201 14.264 1.00 25.16 301 GLY A CA 1
ATOM 2403 C C . GLY A 1 301 ? 53.552 -7.062 15.211 1.00 25.16 301 GLY A C 1
ATOM 2404 O O . GLY A 1 301 ? 53.826 -5.900 14.942 1.00 25.16 301 GLY A O 1
ATOM 2405 N N . ASP A 1 302 ? 53.027 -7.470 16.373 1.00 26.69 302 ASP A N 1
ATOM 2406 C CA . ASP A 1 302 ? 53.160 -6.918 17.737 1.00 26.69 302 ASP A CA 1
ATOM 2407 C C . ASP A 1 302 ? 53.859 -5.556 17.948 1.00 26.69 302 ASP A C 1
ATOM 2409 O O . ASP A 1 302 ? 55.041 -5.398 17.633 1.00 26.69 302 ASP A O 1
ATOM 2413 N N . LYS A 1 303 ? 53.233 -4.680 18.755 1.00 28.61 303 LYS A N 1
ATOM 2414 C CA . LYS A 1 303 ? 53.634 -4.508 20.170 1.00 28.61 303 LYS A CA 1
ATOM 2415 C C . LYS A 1 303 ? 52.736 -3.556 20.974 1.00 28.61 303 LYS A C 1
ATOM 2417 O O . LYS A 1 303 ? 52.376 -2.467 20.549 1.00 28.61 303 LYS A O 1
ATOM 2422 N N . SER A 1 304 ? 52.489 -4.029 22.190 1.00 26.83 304 SER A N 1
ATOM 2423 C CA . SER A 1 304 ? 52.055 -3.383 23.430 1.00 26.83 304 SER A CA 1
ATOM 2424 C C . SER A 1 304 ? 52.628 -1.991 23.733 1.00 26.83 304 SER A C 1
ATOM 2426 O O . SER A 1 304 ? 53.821 -1.759 23.530 1.00 26.83 304 SER A O 1
ATOM 2428 N N . GLY A 1 305 ? 51.823 -1.165 24.405 1.00 26.52 305 GLY A N 1
ATOM 2429 C CA . GLY A 1 305 ? 52.275 0.000 25.166 1.00 26.52 305 GLY A CA 1
ATOM 2430 C C . GLY A 1 305 ? 51.124 0.661 25.924 1.00 26.52 305 GLY A C 1
ATOM 2431 O O . GLY A 1 305 ? 50.409 1.478 25.356 1.00 26.52 305 GLY A O 1
ATOM 2432 N N . ASP A 1 306 ? 50.945 0.268 27.186 1.00 26.56 306 ASP A N 1
ATOM 2433 C CA . ASP A 1 306 ? 50.152 0.977 28.194 1.00 26.56 306 ASP A CA 1
ATOM 2434 C C . ASP A 1 306 ? 50.663 2.413 28.388 1.00 26.56 306 ASP A C 1
ATOM 2436 O O . ASP A 1 306 ? 51.870 2.605 28.494 1.00 26.56 306 ASP A O 1
ATOM 2440 N N . GLU A 1 307 ? 49.764 3.388 28.557 1.00 26.89 307 GLU A N 1
ATOM 2441 C CA . GLU A 1 307 ? 49.851 4.358 29.658 1.00 26.89 307 GLU A CA 1
ATOM 2442 C C . GLU A 1 307 ? 48.534 5.133 29.845 1.00 26.89 307 GLU A C 1
ATOM 2444 O O . GLU A 1 307 ? 47.743 5.345 28.930 1.00 26.89 307 GLU A O 1
ATOM 2449 N N . LYS A 1 308 ? 48.274 5.454 31.111 1.00 28.69 308 LYS A N 1
ATOM 2450 C CA . LYS A 1 308 ? 46.989 5.808 31.730 1.00 28.69 308 LYS A CA 1
ATOM 2451 C C . LYS A 1 308 ? 46.929 7.341 32.004 1.00 28.69 308 LYS A C 1
ATOM 2453 O O . LYS A 1 308 ? 47.807 8.059 31.544 1.00 28.69 308 LYS A O 1
ATOM 2458 N N . PRO A 1 309 ? 45.913 7.898 32.696 1.00 36.56 309 PRO A N 1
ATOM 2459 C CA . PRO A 1 309 ? 45.115 9.024 32.211 1.00 36.56 309 PRO A CA 1
ATOM 2460 C C . PRO A 1 309 ? 45.344 10.340 32.983 1.00 36.56 309 PRO A C 1
ATOM 2462 O O . PRO A 1 309 ? 45.853 10.344 34.104 1.00 36.56 309 PRO A O 1
ATOM 2465 N N . SER A 1 310 ? 44.842 11.457 32.452 1.00 27.61 310 SER A N 1
ATOM 2466 C CA . SER A 1 310 ? 44.712 12.712 33.208 1.00 27.61 310 SER A CA 1
ATOM 2467 C C . SER A 1 310 ? 43.379 13.414 32.926 1.00 27.61 310 SER A C 1
ATOM 2469 O O . SER A 1 310 ? 43.208 14.084 31.916 1.00 27.61 310 SER A O 1
ATOM 2471 N N . ASP A 1 311 ? 42.422 13.129 33.805 1.00 25.05 311 ASP A N 1
ATOM 2472 C CA . ASP A 1 311 ? 41.723 14.046 34.720 1.00 25.05 311 ASP A CA 1
ATOM 2473 C C . ASP A 1 311 ? 41.288 15.470 34.279 1.00 25.05 311 ASP A C 1
ATOM 2475 O O . ASP A 1 311 ? 42.088 16.286 33.829 1.00 25.05 311 ASP A O 1
ATOM 2479 N N . LYS A 1 312 ? 40.038 15.765 34.689 1.00 27.52 312 LYS A N 1
ATOM 2480 C CA . LYS A 1 312 ? 39.415 17.041 35.118 1.00 27.52 312 LYS A CA 1
ATOM 2481 C C . LYS A 1 312 ? 38.779 18.037 34.133 1.00 27.52 312 LYS A C 1
ATOM 2483 O O . LYS A 1 312 ? 39.448 18.731 33.381 1.00 27.52 312 LYS A O 1
ATOM 2488 N N . GLY A 1 313 ? 37.491 18.291 34.422 1.00 25.33 313 GLY A N 1
ATOM 2489 C CA . GLY A 1 313 ? 36.873 19.631 34.451 1.00 25.33 313 GLY A CA 1
ATOM 2490 C C . GLY A 1 313 ? 35.550 19.717 33.681 1.00 25.33 313 GLY A C 1
ATOM 2491 O O . GLY A 1 313 ? 35.575 19.911 32.479 1.00 25.33 313 GLY A O 1
ATOM 2492 N N . SER A 1 314 ? 34.388 19.412 34.277 1.00 24.64 314 SER A N 1
ATOM 2493 C CA . SER A 1 314 ? 33.509 20.340 35.029 1.00 24.64 314 SER A CA 1
ATOM 2494 C C . SER A 1 314 ? 32.982 21.529 34.212 1.00 24.64 314 SER A C 1
ATOM 2496 O O . SER A 1 314 ? 33.752 22.432 33.904 1.00 24.64 314 SER A O 1
ATOM 2498 N N . GLY A 1 315 ? 31.659 21.617 34.017 1.00 25.62 315 GLY A N 1
ATOM 2499 C CA . GLY A 1 315 ? 31.017 22.864 33.580 1.00 25.62 315 GLY A CA 1
ATOM 2500 C C . GLY A 1 315 ? 29.574 22.729 33.099 1.00 25.62 315 GLY A C 1
ATOM 2501 O O . GLY A 1 315 ? 29.329 22.594 31.912 1.00 25.62 315 GLY A O 1
ATOM 2502 N N . ASP A 1 316 ? 28.648 22.784 34.048 1.00 25.67 316 ASP A N 1
ATOM 2503 C CA . ASP A 1 316 ? 27.187 22.822 33.928 1.00 25.67 316 ASP A CA 1
ATOM 2504 C C . ASP A 1 316 ? 26.634 24.141 33.319 1.00 25.67 316 ASP A C 1
ATOM 2506 O O . ASP A 1 316 ? 27.231 25.200 33.531 1.00 25.67 316 ASP A O 1
ATOM 2510 N N . LYS A 1 317 ? 25.442 24.043 32.688 1.00 27.22 317 LYS A N 1
ATOM 2511 C CA . LYS A 1 317 ? 24.315 25.016 32.567 1.00 27.22 317 LYS A CA 1
ATOM 2512 C C . LYS A 1 317 ? 23.828 25.389 31.151 1.00 27.22 317 LYS A C 1
ATOM 2514 O O . LYS A 1 317 ? 24.402 26.247 30.498 1.00 27.22 317 LYS A O 1
ATOM 2519 N N . GLY A 1 318 ? 22.636 24.875 30.813 1.00 23.00 318 GLY A N 1
ATOM 2520 C CA . GLY A 1 318 ? 21.389 25.665 30.853 1.00 23.00 318 GLY A CA 1
ATOM 2521 C C . GLY A 1 318 ? 20.879 26.386 29.588 1.00 23.00 318 GLY A C 1
ATOM 2522 O O . GLY A 1 318 ? 21.558 27.255 29.060 1.00 23.00 318 GLY A O 1
ATOM 2523 N N . SER A 1 319 ? 19.587 26.135 29.292 1.00 24.08 319 SER A N 1
ATOM 2524 C CA . SER A 1 319 ? 18.651 26.843 28.379 1.00 24.08 319 SER A CA 1
ATOM 2525 C C . SER A 1 319 ? 18.926 26.700 26.875 1.00 24.08 319 SER A C 1
ATOM 2527 O O . SER A 1 319 ? 20.052 26.852 26.439 1.00 24.08 319 SER A O 1
ATOM 2529 N N . GLY A 1 320 ? 17.970 26.421 25.989 1.00 22.98 320 GLY A N 1
ATOM 2530 C CA . GLY A 1 320 ? 16.515 26.561 26.029 1.00 22.98 320 GLY A CA 1
ATOM 2531 C C . GLY A 1 320 ? 16.066 27.259 24.733 1.00 22.98 320 GLY A C 1
ATOM 2532 O O . GLY A 1 320 ? 16.638 28.289 24.394 1.00 22.98 320 GLY A O 1
ATOM 2533 N N . ASP A 1 321 ? 15.052 26.682 24.082 1.00 23.28 321 ASP A N 1
ATOM 2534 C CA . ASP A 1 321 ? 14.146 27.228 23.050 1.00 23.28 321 ASP A CA 1
ATOM 2535 C C . ASP A 1 321 ? 14.283 26.794 21.577 1.00 23.28 321 ASP A C 1
ATOM 2537 O O . ASP A 1 321 ? 15.238 27.089 20.868 1.00 23.28 321 ASP A O 1
ATOM 2541 N N . ASN A 1 322 ? 13.204 26.113 21.162 1.00 27.47 322 ASN A N 1
ATOM 2542 C CA . ASN A 1 322 ? 12.410 26.248 19.939 1.00 27.47 322 ASN A CA 1
ATOM 2543 C C . ASN A 1 322 ? 13.070 26.821 18.676 1.00 27.47 322 ASN A C 1
ATOM 2545 O O . ASN A 1 322 ? 13.196 28.033 18.522 1.00 27.47 322 ASN A O 1
ATOM 2549 N N . SER A 1 323 ? 13.160 25.966 17.658 1.00 26.91 323 SER A N 1
ATOM 2550 C CA . SER A 1 323 ? 12.650 26.316 16.330 1.00 26.91 323 SER A CA 1
ATOM 2551 C C . SER A 1 323 ? 12.131 25.067 15.621 1.00 26.91 323 SER A C 1
ATOM 2553 O O . SER A 1 323 ? 12.886 24.167 15.260 1.00 26.91 323 SER A O 1
ATOM 2555 N N . THR A 1 324 ? 10.814 25.027 15.453 1.00 30.97 324 THR A N 1
ATOM 2556 C CA . THR A 1 324 ? 10.137 24.340 14.358 1.00 30.97 324 THR A CA 1
ATOM 2557 C C . THR A 1 324 ? 10.710 24.833 13.035 1.00 30.97 324 THR A C 1
ATOM 2559 O O . THR A 1 324 ? 10.699 26.041 12.826 1.00 30.97 324 THR A O 1
ATOM 2562 N N . ASP A 1 325 ? 11.151 23.937 12.158 1.00 27.41 325 ASP A N 1
ATOM 2563 C CA . ASP A 1 325 ? 10.973 24.119 10.718 1.00 27.41 325 ASP A CA 1
ATOM 2564 C C . ASP A 1 325 ? 11.073 22.776 9.992 1.00 27.41 325 ASP A C 1
ATOM 2566 O O . ASP A 1 325 ? 11.943 21.940 10.246 1.00 27.41 325 ASP A O 1
ATOM 2570 N N . SER A 1 326 ? 10.073 22.571 9.145 1.00 30.91 326 SER A N 1
ATOM 2571 C CA . SER A 1 326 ? 9.748 21.359 8.414 1.00 30.91 326 SER A CA 1
ATOM 2572 C C . SER A 1 326 ? 10.841 20.984 7.412 1.00 30.91 326 SER A C 1
ATOM 2574 O O . SER A 1 326 ? 11.175 21.769 6.530 1.00 30.91 326 SER A O 1
ATOM 2576 N N . LYS A 1 327 ? 11.334 19.746 7.493 1.00 28.81 327 LYS A N 1
ATOM 2577 C CA . LYS A 1 327 ? 12.014 19.053 6.392 1.00 28.81 327 LYS A CA 1
ATOM 2578 C C . LYS A 1 327 ? 11.146 17.866 5.993 1.00 28.81 327 LYS A C 1
ATOM 2580 O O . LYS A 1 327 ? 11.166 16.838 6.661 1.00 28.81 327 LYS A O 1
ATOM 2585 N N . GLY A 1 328 ? 10.325 18.050 4.965 1.00 33.09 328 GLY A N 1
ATOM 2586 C CA . GLY A 1 328 ? 9.417 17.016 4.462 1.00 33.09 328 GLY A CA 1
ATOM 2587 C C . GLY A 1 328 ? 9.060 17.151 2.982 1.00 33.09 328 GLY A C 1
ATOM 2588 O O . GLY A 1 328 ? 8.113 16.507 2.550 1.00 33.09 328 GLY A O 1
ATOM 2589 N N . ASP A 1 329 ? 9.800 17.958 2.214 1.00 38.59 329 ASP A N 1
ATOM 2590 C CA . ASP A 1 329 ? 9.387 18.378 0.864 1.00 38.59 329 ASP A CA 1
ATOM 2591 C C . ASP A 1 329 ? 10.256 17.792 -0.277 1.00 38.59 329 ASP A C 1
ATOM 2593 O O . ASP A 1 329 ? 10.070 18.134 -1.442 1.00 38.59 329 ASP A O 1
ATOM 2597 N N . GLU A 1 330 ? 11.185 16.870 0.005 1.00 42.56 330 GLU A N 1
ATOM 2598 C CA . GLU A 1 330 ? 12.143 16.381 -1.009 1.00 42.56 330 GLU A CA 1
ATOM 2599 C C . GLU A 1 330 ? 11.528 15.442 -2.072 1.00 42.56 330 GLU A C 1
ATOM 2601 O O . GLU A 1 330 ? 12.058 15.339 -3.179 1.00 42.56 330 GLU A O 1
ATOM 2606 N N . GLU A 1 331 ? 10.386 14.799 -1.800 1.00 44.38 331 GLU A N 1
ATOM 2607 C CA . GLU A 1 331 ? 9.721 13.904 -2.767 1.00 44.38 331 GLU A CA 1
ATOM 2608 C C . GLU A 1 331 ? 8.865 14.680 -3.796 1.00 44.38 331 GLU A C 1
ATOM 2610 O O . GLU A 1 331 ? 8.699 14.237 -4.933 1.00 44.38 331 GLU A O 1
ATOM 2615 N N . ASP A 1 332 ? 8.395 15.885 -3.449 1.00 39.88 332 ASP A N 1
ATOM 2616 C CA . ASP A 1 332 ? 7.592 16.750 -4.330 1.00 39.88 332 ASP A CA 1
ATOM 2617 C C . ASP A 1 332 ? 8.442 17.524 -5.357 1.00 39.88 332 ASP A C 1
ATOM 2619 O O . ASP A 1 332 ? 7.998 17.778 -6.484 1.00 39.88 332 ASP A O 1
ATOM 2623 N N . ASP A 1 333 ? 9.683 17.873 -5.012 1.00 38.62 333 ASP A N 1
ATOM 2624 C CA . ASP A 1 333 ? 10.562 18.646 -5.898 1.00 38.62 333 ASP A CA 1
ATOM 2625 C C . ASP A 1 333 ? 11.194 17.787 -7.010 1.00 38.62 333 ASP A C 1
ATOM 2627 O O . ASP A 1 333 ? 11.399 18.268 -8.133 1.00 38.62 333 ASP A O 1
ATOM 2631 N N . ALA A 1 334 ? 11.389 16.484 -6.769 1.00 34.91 334 ALA A N 1
ATOM 2632 C CA . ALA A 1 334 ? 11.802 15.528 -7.801 1.00 34.91 334 ALA A CA 1
ATOM 2633 C C . ALA A 1 334 ? 10.736 15.366 -8.910 1.00 34.91 334 ALA A C 1
ATOM 2635 O O . ALA A 1 334 ? 11.066 15.243 -10.095 1.00 34.91 334 ALA A O 1
ATOM 2636 N N . VAL A 1 335 ? 9.447 15.458 -8.552 1.00 41.09 335 VAL A N 1
ATOM 2637 C CA . VAL A 1 335 ? 8.303 15.389 -9.483 1.00 41.09 335 VAL A CA 1
ATOM 2638 C C . VAL A 1 335 ? 8.244 16.615 -10.405 1.00 41.09 335 VAL A C 1
ATOM 2640 O O . VAL A 1 335 ? 7.876 16.511 -11.583 1.00 41.09 335 VAL A O 1
ATOM 2643 N N . ARG A 1 336 ? 8.652 17.793 -9.917 1.00 34.22 336 ARG A N 1
ATOM 2644 C CA . ARG A 1 336 ? 8.623 19.031 -10.710 1.00 34.22 336 ARG A CA 1
ATOM 2645 C C . ARG A 1 336 ? 9.719 19.084 -11.780 1.00 34.22 336 ARG A C 1
ATOM 2647 O O . ARG A 1 336 ? 9.481 19.633 -12.854 1.00 34.22 336 ARG A O 1
ATOM 2654 N N . LEU A 1 337 ? 10.887 18.490 -11.529 1.00 34.78 337 LEU A N 1
ATOM 2655 C CA . LEU A 1 337 ? 12.007 18.487 -12.483 1.00 34.78 337 LEU A CA 1
ATOM 2656 C C . LEU A 1 337 ? 11.846 17.443 -13.608 1.00 34.78 337 LEU A C 1
ATOM 2658 O O . LEU A 1 337 ? 12.275 17.685 -14.739 1.00 34.78 337 LEU A O 1
ATOM 2662 N N . MET A 1 338 ? 11.160 16.326 -13.343 1.00 34.53 338 MET A N 1
ATOM 2663 C CA . MET A 1 338 ? 10.941 15.256 -14.333 1.00 34.53 338 MET A CA 1
ATOM 2664 C C . MET A 1 338 ? 9.705 15.481 -15.223 1.00 34.53 338 MET A C 1
ATOM 2666 O O . MET A 1 338 ? 9.660 15.002 -16.353 1.00 34.53 338 MET A O 1
ATOM 2670 N N . SER A 1 339 ? 8.711 16.250 -14.763 1.00 35.22 339 SER A N 1
ATOM 2671 C CA . SER A 1 339 ? 7.508 16.568 -15.556 1.00 35.22 339 SER A CA 1
ATOM 2672 C C . SER A 1 339 ? 7.712 17.702 -16.570 1.00 35.22 339 SER A C 1
ATOM 2674 O O . SER A 1 339 ? 6.978 17.787 -17.552 1.00 35.22 339 SER A O 1
ATOM 2676 N N . GLN A 1 340 ? 8.727 18.554 -16.388 1.00 32.38 340 GLN A N 1
ATOM 2677 C CA . GLN A 1 340 ? 9.015 19.672 -17.302 1.00 32.38 340 GLN A CA 1
ATOM 2678 C C . GLN A 1 340 ? 9.962 19.314 -18.459 1.00 32.38 340 GLN A C 1
ATOM 2680 O O . GLN A 1 340 ? 10.162 20.127 -19.360 1.00 32.38 340 GLN A O 1
ATOM 2685 N N . SER A 1 341 ? 10.528 18.105 -18.471 1.00 28.62 341 SER A N 1
ATOM 2686 C CA . SER A 1 341 ? 11.478 17.647 -19.496 1.00 28.62 341 SER A CA 1
ATOM 2687 C C . SER A 1 341 ? 10.824 16.901 -20.672 1.00 28.62 341 SER A C 1
ATOM 2689 O O . SER A 1 341 ? 11.507 16.584 -21.646 1.00 28.62 341 SER A O 1
ATOM 2691 N N . VAL A 1 342 ? 9.499 16.708 -20.659 1.00 30.64 342 VAL A N 1
ATOM 2692 C CA . VAL A 1 342 ? 8.733 16.206 -21.811 1.00 30.64 342 VAL A CA 1
ATOM 2693 C C . VAL A 1 342 ? 7.979 17.369 -22.454 1.00 30.64 342 VAL A C 1
ATOM 2695 O O . VAL A 1 342 ? 6.853 17.697 -22.087 1.00 30.64 342 VAL A O 1
ATOM 2698 N N . LEU A 1 343 ? 8.612 18.017 -23.433 1.00 27.70 343 LEU A N 1
ATOM 2699 C CA . LEU A 1 343 ? 7.939 18.948 -24.339 1.00 27.70 343 LEU A CA 1
ATOM 2700 C C . LEU A 1 343 ? 6.941 18.173 -25.215 1.00 27.70 343 LEU A C 1
ATOM 2702 O O . LEU A 1 343 ? 7.270 17.724 -26.311 1.00 27.70 343 LEU A O 1
ATOM 2706 N N . GLY A 1 344 ? 5.711 18.025 -24.725 1.00 25.03 344 GLY A N 1
ATOM 2707 C CA . GLY A 1 344 ? 4.549 17.699 -25.541 1.00 25.03 344 GLY A CA 1
ATOM 2708 C C . GLY A 1 344 ? 4.111 18.937 -26.320 1.00 25.03 344 GLY A C 1
ATOM 2709 O O . GLY A 1 344 ? 3.547 19.869 -25.752 1.00 25.03 344 GLY A O 1
ATOM 2710 N N . LEU A 1 345 ? 4.374 18.954 -27.626 1.00 25.28 345 LEU A N 1
ATOM 2711 C CA . LEU A 1 345 ? 3.665 19.830 -28.554 1.00 25.28 345 LEU A CA 1
ATOM 2712 C C . LEU A 1 345 ? 2.238 19.288 -28.701 1.00 25.28 345 LEU A C 1
ATOM 2714 O O . LEU A 1 345 ? 2.024 18.265 -29.344 1.00 25.28 345 LEU A O 1
ATOM 2718 N N . SER A 1 346 ? 1.272 19.954 -28.071 1.00 25.92 346 SER A N 1
ATOM 2719 C CA . SER A 1 346 ? -0.152 19.759 -28.340 1.00 25.92 346 SER A CA 1
ATOM 2720 C C . SER A 1 346 ? -0.528 20.503 -29.625 1.00 25.92 346 SER A C 1
ATOM 2722 O O . SER A 1 346 ? -0.469 21.734 -29.656 1.00 25.92 346 SER A O 1
ATOM 2724 N N . GLU A 1 347 ? -0.933 19.782 -30.668 1.00 27.33 347 GLU A N 1
ATOM 2725 C CA . GLU A 1 347 ? -1.700 20.346 -31.781 1.00 27.33 347 GLU A CA 1
ATOM 2726 C C . GLU A 1 347 ? -3.172 19.974 -31.592 1.00 27.33 347 GLU A C 1
ATOM 2728 O O . GLU A 1 347 ? -3.559 18.827 -31.779 1.00 27.33 347 GLU A O 1
ATOM 2733 N N . ASP A 1 348 ? -3.984 20.969 -31.245 1.00 25.14 348 ASP A N 1
ATOM 2734 C CA . ASP A 1 348 ? -5.423 20.981 -31.488 1.00 25.14 348 ASP A CA 1
ATOM 2735 C C . ASP A 1 348 ? -5.705 22.254 -32.282 1.00 25.14 348 ASP A C 1
ATOM 2737 O O . ASP A 1 348 ? -5.357 23.327 -31.803 1.00 25.14 348 ASP A O 1
ATOM 2741 N N . TRP A 1 349 ? -6.250 22.118 -33.497 1.00 23.12 349 TRP A N 1
ATOM 2742 C CA . TRP A 1 349 ? -7.207 23.012 -34.181 1.00 23.12 349 TRP A CA 1
ATOM 2743 C C . TRP A 1 349 ? -7.375 22.548 -35.644 1.00 23.12 349 TRP A C 1
ATOM 2745 O O . TRP A 1 349 ? -6.581 22.915 -36.505 1.00 23.12 349 TRP A O 1
ATOM 2755 N N . LEU A 1 350 ? -8.426 21.776 -35.948 1.00 25.73 350 LEU A N 1
ATOM 2756 C CA . LEU A 1 350 ? -9.560 22.218 -36.784 1.00 25.73 350 LEU A CA 1
ATOM 2757 C C . LEU A 1 350 ? -10.501 21.064 -37.164 1.00 25.73 350 LEU A C 1
ATOM 2759 O O . LEU A 1 350 ? -10.103 19.994 -37.614 1.00 25.73 350 LEU A O 1
ATOM 2763 N N . GLN A 1 351 ? -11.781 21.368 -36.984 1.00 25.25 351 GLN A N 1
ATOM 2764 C CA . GLN A 1 351 ? -12.967 20.582 -37.285 1.00 25.25 351 GLN A CA 1
ATOM 2765 C C . GLN A 1 351 ? -13.419 20.796 -38.746 1.00 25.25 351 GLN A C 1
ATOM 2767 O O . GLN A 1 351 ? -13.067 21.796 -39.369 1.00 25.25 351 GLN A O 1
ATOM 2772 N N . ASP A 1 352 ? -14.279 19.879 -39.204 1.00 24.95 352 ASP A N 1
ATOM 2773 C CA . ASP A 1 352 ? -15.152 19.894 -40.392 1.00 24.95 352 ASP A CA 1
ATOM 2774 C C . ASP A 1 352 ? -14.586 19.498 -41.770 1.00 24.95 352 ASP A C 1
ATOM 2776 O O . ASP A 1 352 ? -13.970 20.279 -42.490 1.00 24.95 352 ASP A O 1
ATOM 2780 N N . SER A 1 353 ? -14.963 18.298 -42.238 1.00 26.08 353 SER A N 1
ATOM 2781 C CA . SER A 1 353 ? -16.026 18.129 -43.258 1.00 26.08 353 SER A CA 1
ATOM 2782 C C . SER A 1 353 ? -16.167 16.667 -43.740 1.00 26.08 353 SER A C 1
ATOM 2784 O O . SER A 1 353 ? -15.207 15.998 -44.109 1.00 26.08 353 SER A O 1
ATOM 2786 N N . HIS A 1 354 ? -17.409 16.174 -43.754 1.00 24.23 354 HIS A N 1
ATOM 2787 C CA . HIS A 1 354 ? -17.875 14.990 -44.501 1.00 24.23 354 HIS A CA 1
ATOM 2788 C C . HIS A 1 354 ? -17.802 15.246 -46.030 1.00 24.23 354 HIS A C 1
ATOM 2790 O O . HIS A 1 354 ? -17.958 16.403 -46.427 1.00 24.23 354 HIS A O 1
ATOM 2796 N N . PRO A 1 355 ? -17.628 14.226 -46.913 1.00 29.92 355 PRO A N 1
ATOM 2797 C CA . PRO A 1 355 ? -18.720 13.300 -47.248 1.00 29.92 355 PRO A CA 1
ATOM 2798 C C . PRO A 1 355 ? -18.338 11.835 -47.563 1.00 29.92 355 PRO A C 1
ATOM 2800 O O . PRO A 1 355 ? -17.188 11.424 -47.656 1.00 29.92 355 PRO A O 1
ATOM 2803 N N . SER A 1 356 ? -19.411 11.061 -47.690 1.00 25.00 356 SER A N 1
ATOM 2804 C CA . SER A 1 356 ? -19.597 9.625 -47.898 1.00 25.00 356 SER A CA 1
ATOM 2805 C C . SER A 1 356 ? -19.217 9.036 -49.272 1.00 25.00 356 SER A C 1
ATOM 2807 O O . SER A 1 356 ? -19.203 9.744 -50.274 1.00 25.00 356 SER A O 1
ATOM 2809 N N . VAL A 1 357 ? -19.191 7.689 -49.284 1.00 26.12 357 VAL A N 1
ATOM 2810 C CA . VAL A 1 357 ? -19.565 6.708 -50.341 1.00 26.12 357 VAL A CA 1
ATOM 2811 C C . VAL A 1 357 ? -18.417 5.879 -50.936 1.00 26.12 357 VAL A C 1
ATOM 2813 O O . VAL A 1 357 ? -17.500 6.407 -51.549 1.00 26.12 357 VAL A O 1
ATOM 2816 N N . GLY A 1 358 ? -18.589 4.547 -50.887 1.00 24.70 358 GLY A N 1
ATOM 2817 C CA . GLY A 1 358 ? -18.142 3.648 -51.960 1.00 24.70 358 GLY A CA 1
ATOM 2818 C C . GLY A 1 358 ? -17.395 2.398 -51.503 1.00 24.70 358 GLY A C 1
ATOM 2819 O O . GLY A 1 358 ? -16.180 2.422 -51.360 1.00 24.70 358 GLY A O 1
ATOM 2820 N N . GLY A 1 359 ? -18.111 1.287 -51.311 1.00 23.34 359 GLY A N 1
ATOM 2821 C CA . GLY A 1 359 ? -17.495 -0.017 -51.065 1.00 23.34 359 GLY A CA 1
ATOM 2822 C C . GLY A 1 359 ? -16.918 -0.664 -52.324 1.00 23.34 359 GLY A C 1
ATOM 2823 O O . GLY A 1 359 ? -17.321 -0.330 -53.432 1.00 23.34 359 GLY A O 1
ATOM 2824 N N . LEU A 1 360 ? -16.043 -1.657 -52.141 1.00 24.45 360 LEU A N 1
ATOM 2825 C CA . LEU A 1 360 ? -15.971 -2.832 -53.012 1.00 24.45 360 LEU A CA 1
ATOM 2826 C C . LEU A 1 360 ? -15.140 -3.955 -52.377 1.00 24.45 360 LEU A C 1
ATOM 2828 O O . LEU A 1 360 ? -14.008 -3.793 -51.934 1.00 24.45 360 LEU A O 1
ATOM 2832 N N . THR A 1 361 ? -15.773 -5.119 -52.360 1.00 24.84 361 THR A N 1
ATOM 2833 C CA . THR A 1 361 ? -15.260 -6.469 -52.132 1.00 24.84 361 THR A CA 1
ATOM 2834 C C . THR A 1 361 ? -14.057 -6.803 -53.032 1.00 24.84 361 THR A C 1
ATOM 2836 O O . THR A 1 361 ? -14.024 -6.370 -54.181 1.00 24.84 361 THR A O 1
ATOM 2839 N N . THR A 1 362 ? -13.135 -7.692 -52.626 1.00 27.97 362 THR A N 1
ATOM 2840 C CA . THR A 1 362 ? -13.169 -9.156 -52.903 1.00 27.97 362 THR A CA 1
ATOM 2841 C C . THR A 1 362 ? -11.804 -9.854 -52.650 1.00 27.97 362 THR A C 1
ATOM 2843 O O . THR A 1 362 ? -10.770 -9.424 -53.139 1.00 27.97 362 THR A O 1
ATOM 2846 N N . ARG A 1 363 ? -11.892 -11.038 -52.021 1.00 25.20 363 ARG A N 1
ATOM 2847 C CA . ARG A 1 363 ? -11.192 -12.326 -52.277 1.00 25.20 363 ARG A CA 1
ATOM 2848 C C . ARG A 1 363 ? -9.728 -12.609 -51.879 1.00 25.20 363 ARG A C 1
ATOM 2850 O O . ARG A 1 363 ? -8.759 -12.295 -52.553 1.00 25.20 363 ARG A O 1
ATOM 2857 N N . ILE A 1 364 ? -9.697 -13.502 -50.890 1.00 25.75 364 ILE A N 1
ATOM 2858 C CA . ILE A 1 364 ? -8.775 -14.589 -50.531 1.00 25.75 364 ILE A CA 1
ATOM 2859 C C . ILE A 1 364 ? -8.269 -15.441 -51.720 1.00 25.75 364 ILE A C 1
ATOM 2861 O O . ILE A 1 364 ? -9.072 -15.901 -52.537 1.00 25.75 364 ILE A O 1
ATOM 2865 N N . ARG A 1 365 ? -6.983 -15.842 -51.679 1.00 23.09 365 ARG A N 1
ATOM 2866 C CA . ARG A 1 365 ? -6.528 -17.189 -52.096 1.00 23.09 365 ARG A CA 1
ATOM 2867 C C . ARG A 1 365 ? -5.301 -17.661 -51.291 1.00 23.09 365 ARG A C 1
ATOM 2869 O O . ARG A 1 365 ? -4.376 -16.894 -51.059 1.00 23.09 365 ARG A O 1
ATOM 2876 N N . ARG A 1 366 ? -5.340 -18.928 -50.855 1.00 24.28 366 ARG A N 1
ATOM 2877 C CA . ARG A 1 366 ? -4.355 -19.659 -50.029 1.00 24.28 366 ARG A CA 1
ATOM 2878 C C . ARG A 1 366 ? -3.298 -20.414 -50.871 1.00 24.28 366 ARG A C 1
ATOM 2880 O O . ARG A 1 366 ? -3.709 -21.057 -51.829 1.00 24.28 366 ARG A O 1
ATOM 2887 N N . GLN A 1 367 ? -2.046 -20.419 -50.359 1.00 25.45 367 GLN A N 1
ATOM 2888 C CA . GLN A 1 367 ? -1.041 -21.521 -50.177 1.00 25.45 367 GLN A CA 1
ATOM 2889 C C . GLN A 1 367 ? -0.529 -22.354 -51.392 1.00 25.45 367 GLN A C 1
ATOM 2891 O O . GLN A 1 367 ? -1.183 -22.287 -52.428 1.00 25.45 367 GLN A O 1
ATOM 2896 N N . PRO A 1 368 ? 0.563 -23.187 -51.309 1.00 39.28 368 PRO A N 1
ATOM 2897 C CA . PRO A 1 368 ? 1.389 -23.637 -50.147 1.00 39.28 368 PRO A CA 1
ATOM 2898 C C . PRO A 1 368 ? 2.952 -23.726 -50.304 1.00 39.28 368 PRO A C 1
ATOM 2900 O O . PRO A 1 368 ? 3.491 -23.729 -51.401 1.00 39.28 368 PRO A O 1
ATOM 2903 N N . ASN A 1 369 ? 3.626 -23.862 -49.141 1.00 25.70 369 ASN A N 1
ATOM 2904 C CA . ASN A 1 369 ? 4.844 -24.616 -48.718 1.00 25.70 369 ASN A CA 1
ATOM 2905 C C . ASN A 1 369 ? 6.009 -24.977 -49.684 1.00 25.70 369 ASN A C 1
ATOM 2907 O O . ASN A 1 369 ? 5.786 -25.675 -50.663 1.00 25.70 369 ASN A O 1
ATOM 2911 N N . LEU A 1 370 ? 7.275 -24.730 -49.274 1.00 27.22 370 LEU A N 1
ATOM 2912 C CA . LEU A 1 370 ? 8.180 -25.708 -48.603 1.00 27.22 370 LEU A CA 1
ATOM 2913 C C . LEU A 1 370 ? 9.591 -25.124 -48.270 1.00 27.22 370 LEU A C 1
ATOM 2915 O O . LEU A 1 370 ? 10.313 -24.670 -49.147 1.00 27.22 370 LEU A O 1
ATOM 2919 N N . THR A 1 371 ? 9.946 -25.193 -46.977 1.00 26.56 371 THR A N 1
ATOM 2920 C CA . THR A 1 371 ? 11.239 -25.563 -46.332 1.00 26.56 371 THR A CA 1
ATOM 2921 C C . THR A 1 371 ? 12.615 -25.087 -46.849 1.00 26.56 371 THR A C 1
ATOM 2923 O O . THR A 1 371 ? 13.070 -25.541 -47.894 1.00 26.56 371 THR A O 1
ATOM 2926 N N . SER A 1 372 ? 13.370 -24.379 -45.988 1.00 27.91 372 SER A N 1
ATOM 2927 C CA . SER A 1 372 ? 14.780 -24.659 -45.594 1.00 27.91 372 SER A CA 1
ATOM 2928 C C . SER A 1 372 ? 15.255 -23.655 -44.514 1.00 27.91 372 SER A C 1
ATOM 2930 O O . SER A 1 372 ? 14.673 -22.584 -44.381 1.00 27.91 372 SER A O 1
ATOM 2932 N N . VAL A 1 373 ? 16.259 -24.022 -43.709 1.00 30.58 373 VAL A N 1
ATOM 2933 C CA . VAL A 1 373 ? 16.542 -23.574 -42.324 1.00 30.58 373 VAL A CA 1
ATOM 2934 C C . VAL A 1 373 ? 17.948 -22.933 -42.176 1.00 30.58 373 VAL A C 1
ATOM 2936 O O . VAL A 1 373 ? 18.893 -23.450 -42.766 1.00 30.58 373 VAL A O 1
ATOM 2939 N N . ASN A 1 374 ? 18.049 -21.906 -41.294 1.00 29.08 374 ASN A N 1
ATOM 2940 C CA . ASN A 1 374 ? 19.212 -21.207 -40.650 1.00 29.08 374 ASN A CA 1
ATOM 2941 C C . ASN A 1 374 ? 19.883 -19.986 -41.343 1.00 29.08 374 ASN A C 1
ATOM 2943 O O . ASN A 1 374 ? 19.985 -19.980 -42.566 1.00 29.08 374 ASN A O 1
ATOM 2947 N N . PRO A 1 375 ? 20.572 -19.072 -40.600 1.00 32.78 375 PRO A N 1
ATOM 2948 C CA . PRO A 1 375 ? 20.242 -18.268 -39.394 1.00 32.78 375 PRO A CA 1
ATOM 2949 C C . PRO A 1 375 ? 20.307 -16.726 -39.688 1.00 32.78 375 PRO A C 1
ATOM 2951 O O . PRO A 1 375 ? 20.705 -16.342 -40.789 1.00 32.78 375 PRO A O 1
ATOM 2954 N N . PRO A 1 376 ? 19.929 -15.797 -38.773 1.00 33.75 376 PRO A N 1
ATOM 2955 C CA . PRO A 1 376 ? 19.713 -14.394 -39.135 1.00 33.75 376 PRO A CA 1
ATOM 2956 C C . PRO A 1 376 ? 21.009 -13.572 -39.084 1.00 33.75 376 PRO A C 1
ATOM 2958 O O . PRO A 1 376 ? 21.476 -13.179 -38.019 1.00 33.75 376 PRO A O 1
ATOM 2961 N N . TYR A 1 377 ? 21.549 -13.237 -40.254 1.00 31.81 377 TYR A N 1
ATOM 2962 C CA . TYR A 1 377 ? 22.270 -11.978 -40.428 1.00 31.81 377 TYR A CA 1
ATOM 2963 C C . TYR A 1 377 ? 21.259 -10.921 -40.870 1.00 31.81 377 TYR A C 1
ATOM 2965 O O . TYR A 1 377 ? 20.438 -11.179 -41.751 1.00 31.81 377 TYR A O 1
ATOM 2973 N N . PHE A 1 378 ? 21.312 -9.746 -40.242 1.00 31.86 378 PHE A N 1
ATOM 2974 C CA . PHE A 1 378 ? 20.558 -8.550 -40.614 1.00 31.86 378 PHE A CA 1
ATOM 2975 C C . PHE A 1 378 ? 20.837 -8.190 -42.086 1.00 31.86 378 PHE A C 1
ATOM 2977 O O . PHE A 1 378 ? 21.762 -7.449 -42.410 1.00 31.86 378 PHE A O 1
ATOM 2984 N N . LEU A 1 379 ? 20.035 -8.740 -42.996 1.00 31.48 379 LEU A N 1
ATOM 2985 C CA . LEU A 1 379 ? 19.896 -8.268 -44.363 1.00 31.48 379 LEU A CA 1
ATOM 2986 C C . LEU A 1 379 ? 18.683 -7.345 -44.389 1.00 31.48 379 LEU A C 1
ATOM 2988 O O . LEU A 1 379 ? 17.536 -7.790 -44.381 1.00 31.48 379 LEU A O 1
ATOM 2992 N N . ILE A 1 380 ? 18.954 -6.042 -44.429 1.00 36.47 380 ILE A N 1
ATOM 2993 C CA . ILE A 1 380 ? 17.985 -5.052 -44.893 1.00 36.47 380 ILE A CA 1
ATOM 2994 C C . ILE A 1 380 ? 17.555 -5.497 -46.294 1.00 36.47 380 ILE A C 1
ATOM 2996 O O . ILE A 1 380 ? 18.377 -5.597 -47.209 1.00 36.47 380 ILE A O 1
ATOM 3000 N N . SER A 1 381 ? 16.271 -5.827 -46.441 1.00 29.09 381 SER A N 1
ATOM 3001 C CA . SER A 1 381 ? 15.701 -6.265 -47.709 1.00 29.09 381 SER A CA 1
ATOM 3002 C C . SER A 1 381 ? 15.921 -5.200 -48.783 1.00 29.09 381 SER A C 1
ATOM 3004 O O . SER A 1 381 ? 15.472 -4.061 -48.665 1.00 29.09 381 SER A O 1
ATOM 3006 N N . ARG A 1 382 ? 16.583 -5.596 -49.872 1.00 37.34 382 ARG A N 1
ATOM 3007 C CA . ARG A 1 382 ? 16.838 -4.779 -51.068 1.00 37.34 382 ARG A CA 1
ATOM 3008 C C . ARG A 1 382 ? 15.599 -4.583 -51.958 1.00 37.34 382 ARG A C 1
ATOM 3010 O O . ARG A 1 382 ? 15.746 -4.168 -53.102 1.00 37.34 382 ARG A O 1
ATOM 3017 N N . SER A 1 383 ? 14.390 -4.864 -51.465 1.00 35.19 383 SER A N 1
ATOM 3018 C CA . SER A 1 383 ? 13.152 -4.825 -52.258 1.00 35.19 383 SER A CA 1
ATOM 3019 C C . SER A 1 383 ? 12.203 -3.659 -51.946 1.00 35.19 383 SER A C 1
ATOM 3021 O O . SER A 1 383 ? 11.044 -3.713 -52.343 1.00 35.19 383 SER A O 1
ATOM 3023 N N . SER A 1 384 ? 12.663 -2.592 -51.285 1.00 33.16 384 SER A N 1
ATOM 3024 C CA . SER A 1 384 ? 11.908 -1.325 -51.171 1.00 33.16 384 SER A CA 1
ATOM 3025 C C . SER A 1 384 ? 12.619 -0.107 -51.782 1.00 33.16 384 SER A C 1
ATOM 3027 O O . SER A 1 384 ? 12.084 0.998 -51.758 1.00 33.16 384 SER A O 1
ATOM 3029 N N . LEU A 1 385 ? 13.781 -0.289 -52.419 1.00 39.25 385 LEU A N 1
ATOM 3030 C CA . LEU A 1 385 ? 14.534 0.780 -53.096 1.00 39.25 385 LEU A CA 1
ATOM 3031 C C . LEU A 1 385 ? 14.119 0.982 -54.562 1.00 39.25 385 LEU A C 1
ATOM 3033 O O . LEU A 1 385 ? 14.963 1.150 -55.440 1.00 39.25 385 LEU A O 1
ATOM 3037 N N . GLN A 1 386 ? 12.819 0.958 -54.851 1.00 42.44 386 GLN A N 1
ATOM 3038 C CA . GLN A 1 386 ? 12.328 1.234 -56.203 1.00 42.44 386 GLN A CA 1
ATOM 3039 C C . GLN A 1 386 ? 10.916 1.826 -56.202 1.00 42.44 386 GLN A C 1
ATOM 3041 O O . GLN A 1 386 ? 10.000 1.293 -56.807 1.00 42.44 386 GLN A O 1
ATOM 3046 N N . SER A 1 387 ? 10.742 2.938 -55.486 1.00 38.78 387 SER A N 1
ATOM 3047 C CA . SER A 1 387 ? 9.792 4.008 -55.833 1.00 38.78 387 SER A CA 1
ATOM 3048 C C . SER A 1 387 ? 9.900 5.135 -54.804 1.00 38.78 387 SER A C 1
ATOM 3050 O O . SER A 1 387 ? 8.980 5.386 -54.033 1.00 38.78 387 SER A O 1
ATOM 3052 N N . TYR A 1 388 ? 11.028 5.834 -54.794 1.00 35.12 388 TYR A N 1
ATOM 3053 C CA . TYR A 1 388 ? 11.039 7.221 -54.346 1.00 35.12 388 TYR A CA 1
ATOM 3054 C C . TYR A 1 388 ? 11.707 8.020 -55.450 1.00 35.12 388 TYR A C 1
ATOM 3056 O O . TYR A 1 388 ? 12.914 7.922 -55.669 1.00 35.12 388 TYR A O 1
ATOM 3064 N N . ASN A 1 389 ? 10.892 8.779 -56.183 1.00 35.97 389 ASN A N 1
ATOM 3065 C CA . ASN A 1 389 ? 11.400 9.918 -56.927 1.00 35.97 389 ASN A CA 1
ATOM 3066 C C . ASN A 1 389 ? 12.230 10.754 -55.944 1.00 35.97 389 ASN A C 1
ATOM 3068 O O . ASN A 1 389 ? 11.722 11.053 -54.857 1.00 35.97 389 ASN A O 1
ATOM 3072 N N . PRO A 1 390 ? 13.477 11.128 -56.269 1.00 38.41 390 PRO A N 1
ATOM 3073 C CA . PRO A 1 390 ? 14.170 12.121 -55.479 1.00 38.41 390 PRO A CA 1
ATOM 3074 C C . PRO A 1 390 ? 13.355 13.405 -55.614 1.00 38.41 390 PRO A C 1
ATOM 3076 O O . PRO A 1 390 ? 13.370 14.062 -56.653 1.00 38.41 390 PRO A O 1
ATOM 3079 N N . ILE A 1 391 ? 12.602 13.753 -54.572 1.00 36.38 391 ILE A N 1
ATOM 3080 C CA . ILE A 1 391 ? 12.228 15.143 -54.371 1.00 36.38 391 ILE A CA 1
ATOM 3081 C C . ILE A 1 391 ? 13.558 15.825 -54.098 1.00 36.38 391 ILE A C 1
ATOM 3083 O O . ILE A 1 391 ? 14.090 15.785 -52.990 1.00 36.38 391 ILE A O 1
ATOM 3087 N N . THR A 1 392 ? 14.140 16.386 -55.150 1.00 40.69 392 THR A N 1
ATOM 3088 C CA . THR A 1 392 ? 15.213 17.357 -55.055 1.00 40.69 392 THR A CA 1
ATOM 3089 C C . THR A 1 392 ? 14.623 18.539 -54.294 1.00 40.69 392 THR A C 1
ATOM 3091 O O . THR A 1 392 ? 14.062 19.456 -54.887 1.00 40.69 392 THR A O 1
ATOM 3094 N N . MET A 1 393 ? 14.675 18.505 -52.960 1.00 36.38 393 MET A N 1
ATOM 3095 C CA . MET A 1 393 ? 14.450 19.694 -52.152 1.00 36.38 393 MET A CA 1
ATOM 3096 C C . MET A 1 393 ? 15.655 20.603 -52.364 1.00 36.38 393 MET A C 1
ATOM 3098 O O . MET A 1 393 ? 16.587 20.652 -51.568 1.00 36.38 393 MET A O 1
ATOM 3102 N N . THR A 1 394 ? 15.631 21.351 -53.462 1.00 41.16 394 THR A N 1
ATOM 3103 C CA . THR A 1 394 ? 16.375 22.598 -53.597 1.00 41.16 394 THR A CA 1
ATOM 3104 C C . THR A 1 394 ? 15.717 23.640 -52.693 1.00 41.16 394 THR A C 1
ATOM 3106 O O . THR A 1 394 ? 15.179 24.637 -53.164 1.00 41.16 394 THR A O 1
ATOM 3109 N N . HIS A 1 395 ? 15.723 23.407 -51.380 1.00 42.78 395 HIS A N 1
ATOM 3110 C CA . HIS A 1 395 ? 15.541 24.487 -50.424 1.00 42.78 395 HIS A CA 1
ATOM 3111 C C . HIS A 1 395 ? 16.884 25.207 -50.341 1.00 42.78 395 HIS A C 1
ATOM 3113 O O . HIS A 1 395 ? 17.730 24.922 -49.497 1.00 42.78 395 HIS A O 1
ATOM 3119 N N . THR A 1 396 ? 17.099 26.147 -51.260 1.00 52.34 396 THR A N 1
ATOM 3120 C CA . THR A 1 396 ? 18.030 27.251 -51.034 1.00 52.34 396 THR A CA 1
ATOM 3121 C C . THR A 1 396 ? 17.431 28.118 -49.933 1.00 52.34 396 THR A C 1
ATOM 3123 O O . THR A 1 396 ? 16.825 29.158 -50.191 1.00 52.34 396 THR A O 1
ATOM 3126 N N . SER A 1 397 ? 17.525 27.639 -48.694 1.00 53.19 397 SER A N 1
ATOM 3127 C CA . SER A 1 397 ? 17.284 28.449 -47.511 1.00 53.19 397 SER A CA 1
ATOM 3128 C C . SER A 1 397 ? 18.217 29.657 -47.604 1.00 53.19 397 SER A C 1
ATOM 3130 O O . SER A 1 397 ? 19.416 29.467 -47.832 1.00 53.19 397 SER A O 1
ATOM 3132 N N . PRO A 1 398 ? 17.713 30.894 -47.475 1.00 63.00 398 PRO A N 1
ATOM 3133 C CA . PRO A 1 398 ? 18.570 32.069 -47.444 1.00 63.00 398 PRO A CA 1
ATOM 3134 C C . PRO A 1 398 ? 19.648 31.882 -46.369 1.00 63.00 398 PRO A C 1
ATOM 3136 O O . PRO A 1 398 ? 19.327 31.347 -45.302 1.00 63.00 398 PRO A O 1
ATOM 3139 N N . PRO A 1 399 ? 20.903 32.306 -46.610 1.00 63.03 399 PRO A N 1
ATOM 3140 C CA . PRO A 1 399 ? 21.949 32.225 -45.601 1.00 63.03 399 PRO A CA 1
ATOM 3141 C C . PRO A 1 399 ? 21.462 32.915 -44.326 1.00 63.03 399 PRO A C 1
ATOM 3143 O O . PRO A 1 399 ? 21.089 34.090 -44.330 1.00 63.03 399 PRO A O 1
ATOM 3146 N N . GLU A 1 400 ? 21.405 32.151 -43.240 1.00 64.75 400 GLU A N 1
ATOM 3147 C CA . GLU A 1 400 ? 20.856 32.614 -41.976 1.00 64.75 400 GLU A CA 1
ATOM 3148 C C . GLU A 1 400 ? 21.700 33.786 -41.448 1.00 64.75 400 GLU A C 1
ATOM 3150 O O . GLU A 1 400 ? 22.919 33.687 -41.277 1.00 64.75 400 GLU A O 1
ATOM 3155 N N . SER A 1 401 ? 21.060 34.937 -41.229 1.00 77.94 401 SER A N 1
ATOM 3156 C CA . SER A 1 401 ? 21.751 36.158 -40.806 1.00 77.94 401 SER A CA 1
ATOM 3157 C C . SER A 1 401 ? 22.401 35.974 -39.432 1.00 77.94 401 SER A C 1
ATOM 3159 O O . SER A 1 401 ? 21.733 35.628 -38.455 1.00 77.94 401 SER A O 1
ATOM 3161 N N . ARG A 1 402 ? 23.700 36.292 -39.325 1.00 71.19 402 ARG A N 1
ATOM 3162 C CA . ARG A 1 402 ? 24.450 36.296 -38.052 1.00 71.19 402 ARG A CA 1
ATOM 3163 C C . ARG A 1 402 ? 23.793 37.174 -36.983 1.00 71.19 402 ARG A C 1
ATOM 3165 O O . ARG A 1 402 ? 23.856 36.844 -35.805 1.00 71.19 402 ARG A O 1
ATOM 3172 N N . LEU A 1 403 ? 23.134 38.259 -37.392 1.00 74.75 403 LEU A N 1
ATOM 3173 C CA . LEU A 1 403 ? 22.421 39.148 -36.476 1.00 74.75 403 LEU A CA 1
ATOM 3174 C C . LEU A 1 403 ? 21.172 38.472 -35.903 1.00 74.75 403 LEU A C 1
ATOM 3176 O O . LEU A 1 403 ? 20.921 38.545 -34.706 1.00 74.75 403 LEU A O 1
ATOM 3180 N N . ARG A 1 404 ? 20.425 37.750 -36.744 1.00 70.75 404 ARG A N 1
ATOM 3181 C CA . ARG A 1 404 ? 19.253 36.980 -36.311 1.00 70.75 404 ARG A CA 1
ATOM 3182 C C . ARG A 1 404 ? 19.660 35.866 -35.341 1.00 70.75 404 ARG A C 1
ATOM 3184 O O . ARG A 1 404 ? 18.996 35.674 -34.329 1.00 70.75 404 ARG A O 1
ATOM 3191 N N . ARG A 1 405 ? 20.807 35.220 -35.587 1.00 68.44 405 ARG A N 1
ATOM 3192 C CA . ARG A 1 405 ? 21.423 34.249 -34.663 1.00 68.44 405 ARG A CA 1
ATOM 3193 C C . ARG A 1 405 ? 21.775 34.867 -33.312 1.00 68.44 405 ARG A C 1
ATOM 3195 O O . ARG A 1 405 ? 21.430 34.298 -32.284 1.00 68.44 405 ARG A O 1
ATOM 3202 N N . ALA A 1 406 ? 22.426 36.030 -33.313 1.00 72.19 406 ALA A N 1
ATOM 3203 C CA . ALA A 1 406 ? 22.770 36.729 -32.078 1.00 72.19 406 ALA A CA 1
ATOM 3204 C C . ALA A 1 406 ? 21.512 37.084 -31.270 1.00 72.19 406 ALA A C 1
ATOM 3206 O O . ALA A 1 406 ? 21.484 36.863 -30.066 1.00 72.19 406 ALA A O 1
ATOM 3207 N N . ILE A 1 407 ? 20.447 37.540 -31.939 1.00 78.81 407 ILE A N 1
ATOM 3208 C CA . ILE A 1 407 ? 19.172 37.879 -31.293 1.00 78.81 407 ILE A CA 1
ATOM 3209 C C . ILE A 1 407 ? 18.503 36.643 -30.672 1.00 78.81 407 ILE A C 1
ATOM 3211 O O . ILE A 1 407 ? 18.042 36.716 -29.538 1.00 78.81 407 ILE A O 1
ATOM 3215 N N . HIS A 1 408 ? 18.487 35.498 -31.363 1.00 69.69 408 HIS A N 1
ATOM 3216 C CA . HIS A 1 408 ? 17.918 34.259 -30.814 1.00 69.69 408 HIS A CA 1
ATOM 3217 C C . HIS A 1 408 ? 18.751 33.648 -29.677 1.00 69.69 408 HIS A C 1
ATOM 3219 O O . HIS A 1 408 ? 18.203 32.914 -28.861 1.00 69.69 408 HIS A O 1
ATOM 3225 N N . ALA A 1 409 ? 20.047 33.963 -29.593 1.00 69.44 409 ALA A N 1
ATOM 3226 C CA . ALA A 1 409 ? 20.917 33.527 -28.502 1.00 69.44 409 ALA A CA 1
ATOM 3227 C C . ALA A 1 409 ? 20.799 34.401 -27.238 1.00 69.44 409 ALA A C 1
ATOM 3229 O O . ALA A 1 409 ? 21.180 33.954 -26.158 1.00 69.44 409 ALA A O 1
ATOM 3230 N N . LEU A 1 410 ? 20.264 35.627 -27.340 1.00 73.56 410 LEU A N 1
ATOM 3231 C CA . LEU A 1 410 ? 20.158 36.557 -26.207 1.00 73.56 410 LEU A CA 1
ATOM 3232 C C . LEU A 1 410 ? 19.391 35.995 -24.997 1.00 73.56 410 LEU A C 1
ATOM 3234 O O . LEU A 1 410 ? 19.879 36.198 -23.889 1.00 73.56 410 LEU A O 1
ATOM 3238 N N . PRO A 1 411 ? 18.255 35.281 -25.142 1.00 76.69 411 PRO A N 1
ATOM 3239 C CA . PRO A 1 411 ? 17.562 34.696 -23.994 1.00 76.69 411 PRO A CA 1
ATOM 3240 C C . PRO A 1 411 ? 18.424 33.672 -23.250 1.00 76.69 411 PRO A C 1
ATOM 3242 O O . PRO A 1 411 ? 18.473 33.688 -22.024 1.00 76.69 411 PRO A O 1
ATOM 3245 N N . PHE A 1 412 ? 19.167 32.838 -23.983 1.00 68.75 412 PHE A N 1
ATOM 3246 C CA . PHE A 1 412 ? 20.069 31.849 -23.395 1.00 68.75 412 PHE A CA 1
ATOM 3247 C C . PHE A 1 412 ? 21.263 32.517 -22.709 1.00 68.75 412 PHE A C 1
ATOM 3249 O O . PHE A 1 412 ? 21.566 32.188 -21.571 1.00 68.75 412 PHE A O 1
ATOM 3256 N N . LEU A 1 413 ? 21.881 33.519 -23.344 1.00 70.50 413 LEU A N 1
ATOM 3257 C CA . LEU A 1 413 ? 22.979 34.286 -22.745 1.00 70.50 413 LEU A CA 1
ATOM 3258 C C . LEU A 1 413 ? 22.537 35.078 -21.508 1.00 70.50 413 LEU A C 1
ATOM 3260 O O . LEU A 1 413 ? 23.305 35.204 -20.557 1.00 70.50 413 LEU A O 1
ATOM 3264 N N . LEU A 1 414 ? 21.306 35.593 -21.499 1.00 74.00 414 LEU A N 1
ATOM 3265 C CA . LEU A 1 414 ? 20.723 36.274 -20.345 1.00 74.00 414 LEU A CA 1
ATOM 3266 C C . LEU A 1 414 ? 20.518 35.304 -19.178 1.00 74.00 414 LEU A C 1
ATOM 3268 O O . LEU A 1 414 ? 20.876 35.636 -18.051 1.00 74.00 414 LEU A O 1
ATOM 3272 N N . ILE A 1 415 ? 19.999 34.103 -19.449 1.00 69.19 415 ILE A N 1
ATOM 3273 C CA . ILE A 1 415 ? 19.871 33.036 -18.450 1.00 69.19 415 ILE A CA 1
ATOM 3274 C C . ILE A 1 415 ? 21.258 32.656 -17.920 1.00 69.19 415 ILE A C 1
ATOM 3276 O O . ILE A 1 415 ? 21.473 32.715 -16.715 1.00 69.19 415 ILE A O 1
ATOM 3280 N N . THR A 1 416 ? 22.242 32.406 -18.790 1.00 65.94 416 THR A N 1
ATOM 3281 C CA . THR A 1 416 ? 23.623 32.108 -18.376 1.00 65.94 416 THR A CA 1
ATOM 3282 C C . THR A 1 416 ? 24.237 33.229 -17.527 1.00 65.94 416 THR A C 1
ATOM 3284 O O . THR A 1 416 ? 24.923 32.947 -16.546 1.00 65.94 416 THR A O 1
ATOM 3287 N N . ALA A 1 417 ? 23.979 34.501 -17.845 1.00 67.56 417 ALA A N 1
ATOM 3288 C CA . ALA A 1 417 ? 24.466 35.638 -17.061 1.00 67.56 417 ALA A CA 1
ATOM 3289 C C . ALA A 1 417 ? 23.789 35.744 -15.681 1.00 67.56 417 ALA A C 1
ATOM 3291 O O . ALA A 1 417 ? 24.454 36.050 -14.690 1.00 67.56 417 ALA A O 1
ATOM 3292 N N . LEU A 1 418 ? 22.483 35.466 -15.597 1.00 66.06 418 LEU A N 1
ATOM 3293 C CA . LEU A 1 418 ? 21.746 35.406 -14.331 1.00 66.06 418 LEU A CA 1
ATOM 3294 C C . LEU A 1 418 ? 22.231 34.243 -13.454 1.00 66.06 418 LEU A C 1
ATOM 3296 O O . LEU A 1 418 ? 22.447 34.438 -12.259 1.00 66.06 418 LEU A O 1
ATOM 3300 N N . MET A 1 419 ? 22.484 33.079 -14.054 1.00 62.12 419 MET A N 1
ATOM 3301 C CA . MET A 1 419 ? 23.029 31.899 -13.373 1.00 62.12 419 MET A CA 1
ATOM 3302 C C . MET A 1 419 ? 24.458 32.144 -12.880 1.00 62.12 419 MET A C 1
ATOM 3304 O O . MET A 1 419 ? 24.764 31.908 -11.715 1.00 62.12 419 MET A O 1
ATOM 3308 N N . SER A 1 420 ? 25.309 32.757 -13.708 1.00 59.03 420 SER A N 1
ATOM 3309 C CA . SER A 1 420 ? 26.677 33.140 -13.320 1.00 59.03 420 SER A CA 1
ATOM 3310 C C . SER A 1 420 ? 26.694 34.123 -12.142 1.0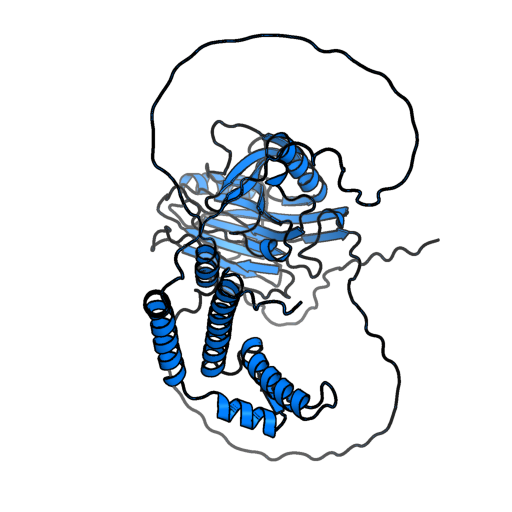0 59.03 420 SER A C 1
ATOM 3312 O O . SER A 1 420 ? 27.576 34.067 -11.287 1.00 59.03 420 SER A O 1
ATOM 3314 N N . ARG A 1 421 ? 25.704 35.023 -12.062 1.00 59.19 421 ARG A N 1
ATOM 3315 C CA . ARG A 1 421 ? 25.542 35.945 -10.930 1.00 59.19 421 ARG A CA 1
ATOM 3316 C C . ARG A 1 421 ? 25.068 35.227 -9.665 1.00 59.19 421 ARG A C 1
ATOM 3318 O O . ARG A 1 421 ? 25.528 35.586 -8.587 1.00 59.19 421 ARG A O 1
ATOM 3325 N N . ALA A 1 422 ? 24.175 34.244 -9.781 1.00 56.66 422 ALA A N 1
ATOM 3326 C CA . ALA A 1 422 ? 23.755 33.411 -8.654 1.00 56.66 422 ALA A CA 1
ATOM 3327 C C . ALA A 1 422 ? 24.934 32.594 -8.098 1.00 56.66 422 ALA A C 1
ATOM 3329 O O . ALA A 1 422 ? 25.150 32.580 -6.889 1.00 56.66 422 ALA A O 1
ATOM 3330 N N . PHE A 1 423 ? 25.767 32.040 -8.984 1.00 55.94 423 PHE A N 1
ATOM 3331 C CA . PHE A 1 423 ? 27.000 31.335 -8.628 1.00 55.94 423 PHE A CA 1
ATOM 3332 C C . PHE A 1 423 ? 28.015 32.239 -7.901 1.00 55.94 423 PHE A C 1
ATOM 3334 O O . PHE A 1 423 ? 28.669 31.815 -6.955 1.00 55.94 423 PHE A O 1
ATOM 3341 N N . ALA A 1 424 ? 28.107 33.518 -8.285 1.00 56.94 424 ALA A N 1
ATOM 3342 C CA . ALA A 1 424 ? 29.014 34.488 -7.665 1.00 56.94 424 ALA A CA 1
ATOM 3343 C C . ALA A 1 424 ? 28.554 35.031 -6.292 1.00 56.94 424 ALA A C 1
ATOM 3345 O O . ALA A 1 424 ? 29.316 35.755 -5.651 1.00 56.94 424 ALA A O 1
ATOM 3346 N N . MET A 1 425 ? 27.321 34.744 -5.850 1.00 51.28 425 MET A N 1
ATOM 3347 C CA . MET A 1 425 ? 26.769 35.237 -4.574 1.00 51.28 425 MET A CA 1
ATOM 3348 C C . MET A 1 425 ? 26.926 34.253 -3.407 1.00 51.28 425 MET A C 1
ATOM 3350 O O . MET A 1 425 ? 26.673 34.632 -2.264 1.00 51.28 425 MET A O 1
ATOM 3354 N N . ALA A 1 426 ? 27.370 33.024 -3.667 1.00 56.84 426 ALA A N 1
ATOM 3355 C CA . ALA A 1 426 ? 27.684 32.048 -2.633 1.00 56.84 426 ALA A CA 1
ATOM 3356 C C . ALA A 1 426 ? 29.178 32.119 -2.262 1.00 56.84 426 ALA A C 1
ATOM 3358 O O . ALA A 1 426 ? 30.012 32.508 -3.086 1.00 56.84 426 ALA A O 1
ATOM 3359 N N . LYS A 1 427 ? 29.545 31.784 -1.016 1.00 66.06 427 LYS A N 1
ATOM 3360 C CA . LYS A 1 427 ? 30.968 31.700 -0.641 1.00 66.06 427 LYS A CA 1
ATOM 3361 C C . LYS A 1 427 ? 31.649 30.685 -1.566 1.00 66.06 427 LYS A C 1
ATOM 3363 O O . LYS A 1 427 ? 31.105 29.595 -1.720 1.00 66.06 427 LYS A O 1
ATOM 3368 N N . PRO A 1 428 ? 32.809 30.995 -2.170 1.00 68.31 428 PRO A N 1
ATOM 3369 C CA . PRO A 1 428 ? 33.452 30.063 -3.084 1.00 68.31 428 PRO A CA 1
ATOM 3370 C C . PRO A 1 428 ? 33.761 28.751 -2.356 1.00 68.31 428 PRO A C 1
ATOM 3372 O O . PRO A 1 428 ? 34.470 28.768 -1.354 1.00 68.31 428 PRO A O 1
ATOM 3375 N N . ILE A 1 429 ? 33.272 27.624 -2.872 1.00 77.75 429 ILE A N 1
ATOM 3376 C CA . ILE A 1 429 ? 33.660 26.279 -2.411 1.00 77.75 429 ILE A CA 1
ATOM 3377 C C . ILE A 1 429 ? 35.125 25.940 -2.765 1.00 77.75 429 ILE A C 1
ATOM 3379 O O . ILE A 1 429 ? 35.740 25.062 -2.165 1.00 77.75 429 ILE A O 1
ATOM 3383 N N . GLY A 1 430 ? 35.715 26.678 -3.715 1.00 76.88 430 GLY A N 1
ATOM 3384 C CA . GLY A 1 430 ? 37.078 26.472 -4.222 1.00 76.88 430 GLY A CA 1
ATOM 3385 C C . GLY A 1 430 ? 38.154 26.322 -3.136 1.00 76.88 430 GLY A C 1
ATOM 3386 O O . GLY A 1 430 ? 38.818 25.290 -3.120 1.00 76.88 430 GLY A O 1
ATOM 3387 N N . PRO A 1 431 ? 38.301 27.266 -2.185 1.00 83.56 431 PRO A N 1
ATOM 3388 C CA . PRO A 1 431 ? 39.288 27.170 -1.108 1.00 83.56 431 PRO A CA 1
ATOM 3389 C C . PRO A 1 431 ? 39.155 25.912 -0.239 1.00 83.56 431 PRO A C 1
ATOM 3391 O O . PRO A 1 431 ? 40.161 25.363 0.199 1.00 83.56 431 PRO A O 1
ATOM 3394 N N . MET A 1 432 ? 37.931 25.430 -0.017 1.00 82.31 432 MET A N 1
ATOM 3395 C CA . MET A 1 432 ? 37.662 24.248 0.805 1.00 82.31 432 MET A CA 1
ATOM 3396 C C . MET A 1 432 ? 37.999 22.945 0.062 1.00 82.31 432 MET A C 1
ATOM 3398 O O . MET A 1 432 ? 38.613 22.039 0.632 1.00 82.31 432 MET A O 1
ATOM 3402 N N . ILE A 1 433 ? 37.700 22.883 -1.241 1.00 85.00 433 ILE A N 1
ATOM 3403 C CA . ILE A 1 433 ? 38.137 21.783 -2.113 1.00 85.00 433 ILE A CA 1
ATOM 3404 C C . ILE A 1 433 ? 39.664 21.774 -2.225 1.00 85.00 433 ILE A C 1
ATOM 3406 O O . ILE A 1 433 ? 40.281 20.722 -2.082 1.00 85.00 433 ILE A O 1
ATOM 3410 N N . GLU A 1 434 ? 40.290 22.932 -2.442 1.00 86.12 434 GLU A N 1
ATOM 3411 C CA . GLU A 1 434 ? 41.748 23.061 -2.522 1.00 86.12 434 GLU A CA 1
ATOM 3412 C C . GLU A 1 434 ? 42.429 22.612 -1.227 1.00 86.12 434 GLU A C 1
ATOM 3414 O O . GLU A 1 434 ? 43.423 21.885 -1.272 1.00 86.12 434 GLU A O 1
ATOM 3419 N N . GLU A 1 435 ? 41.883 22.994 -0.071 1.00 87.94 435 GLU A N 1
ATOM 3420 C CA . GLU A 1 435 ? 42.385 22.556 1.228 1.00 87.94 435 GLU A CA 1
ATOM 3421 C C . GLU A 1 435 ? 42.266 21.038 1.391 1.00 87.94 435 GLU A C 1
ATOM 3423 O O . GLU A 1 435 ? 43.247 20.384 1.742 1.00 87.94 435 GLU A O 1
ATOM 3428 N N . THR A 1 436 ? 41.118 20.457 1.046 1.00 86.88 436 THR A N 1
ATOM 3429 C CA . THR A 1 436 ? 40.858 19.013 1.151 1.00 86.88 436 THR A CA 1
ATOM 3430 C C . THR A 1 436 ? 41.727 18.189 0.191 1.00 86.88 436 THR A C 1
ATOM 3432 O O . THR A 1 436 ? 42.281 17.148 0.557 1.00 86.88 436 THR A O 1
ATOM 3435 N N . VAL A 1 437 ? 41.941 18.679 -1.033 1.00 88.38 437 VAL A N 1
ATOM 3436 C CA . VAL A 1 437 ? 42.875 18.080 -1.998 1.00 88.38 437 VAL A CA 1
ATOM 3437 C C . VAL A 1 437 ? 44.315 18.205 -1.495 1.00 88.38 437 VAL A C 1
ATOM 3439 O O . VAL A 1 437 ? 45.106 17.270 -1.633 1.00 88.38 437 VAL A O 1
ATOM 3442 N N . LYS A 1 438 ? 44.686 19.323 -0.863 1.00 89.62 438 LYS A N 1
ATOM 3443 C CA . LYS A 1 438 ? 46.034 19.531 -0.322 1.00 89.62 438 LYS A CA 1
ATOM 3444 C C . LYS A 1 438 ? 46.317 18.620 0.870 1.00 89.62 438 LYS A C 1
ATOM 3446 O O . LYS A 1 438 ? 47.365 17.970 0.883 1.00 89.62 438 LYS A O 1
ATOM 3451 N N . THR A 1 439 ? 45.394 18.531 1.827 1.00 90.38 439 THR A N 1
ATOM 3452 C CA . THR A 1 439 ? 45.510 17.657 3.005 1.00 90.38 439 THR A CA 1
ATOM 3453 C C . THR A 1 439 ? 45.378 16.180 2.635 1.00 90.38 439 THR A C 1
ATOM 3455 O O . THR A 1 439 ? 45.959 15.333 3.307 1.00 90.38 439 THR A O 1
ATOM 3458 N N . SER A 1 440 ? 44.731 15.858 1.508 1.00 87.81 440 SER A N 1
ATOM 3459 C CA . SER A 1 440 ? 44.401 14.484 1.081 1.00 87.81 440 SER A CA 1
ATOM 3460 C C . SER A 1 440 ? 43.509 13.758 2.087 1.00 87.81 440 SER A C 1
ATOM 3462 O O . SER A 1 440 ? 43.531 12.531 2.168 1.00 87.81 440 SER A O 1
ATOM 3464 N N . ILE A 1 441 ? 42.763 14.511 2.887 1.00 88.56 441 ILE A N 1
ATOM 3465 C CA . ILE A 1 441 ? 41.955 13.984 3.974 1.00 88.56 441 ILE A CA 1
ATOM 3466 C C . ILE A 1 441 ? 40.557 14.561 3.828 1.00 88.56 441 ILE A C 1
ATOM 3468 O O . ILE A 1 441 ? 40.370 15.769 3.935 1.00 88.56 441 ILE A O 1
ATOM 3472 N N . PHE A 1 442 ? 39.584 13.683 3.613 1.00 89.50 442 PHE A N 1
ATOM 3473 C CA . PHE A 1 442 ? 38.172 14.023 3.587 1.00 89.50 442 PHE A CA 1
ATOM 3474 C C . PHE A 1 442 ? 37.529 13.591 4.904 1.00 89.50 442 PHE A C 1
ATOM 3476 O O . PHE A 1 442 ? 37.698 12.448 5.329 1.00 89.50 442 PHE A O 1
ATOM 3483 N N . THR A 1 443 ? 36.794 14.490 5.555 1.00 85.62 443 THR A N 1
ATOM 3484 C CA . THR A 1 443 ? 36.118 14.196 6.825 1.00 85.62 443 THR A CA 1
ATOM 3485 C C . THR A 1 443 ? 34.613 14.314 6.638 1.00 85.62 443 THR A C 1
ATOM 3487 O O . THR A 1 443 ? 34.117 15.369 6.254 1.00 85.62 443 THR A O 1
ATOM 3490 N N . ALA A 1 444 ? 33.889 13.239 6.940 1.00 84.94 444 ALA A N 1
ATOM 3491 C CA . ALA A 1 444 ? 32.433 13.177 6.892 1.00 84.94 444 ALA A CA 1
ATOM 3492 C C . ALA A 1 444 ? 31.910 12.437 8.119 1.00 84.94 444 ALA A C 1
ATOM 3494 O O . ALA A 1 444 ? 32.386 11.346 8.412 1.00 84.94 444 ALA A O 1
ATOM 3495 N N . GLN A 1 445 ? 30.932 13.008 8.829 1.00 81.81 445 GLN A N 1
ATOM 3496 C CA . GLN A 1 445 ? 30.207 12.316 9.910 1.00 81.81 445 GLN A CA 1
ATOM 3497 C C . GLN A 1 445 ? 31.137 11.631 10.943 1.00 81.81 445 GLN A C 1
ATOM 3499 O O . GLN A 1 445 ? 30.913 10.491 11.341 1.00 81.81 445 GLN A O 1
ATOM 3504 N N . ASN A 1 446 ? 32.206 12.322 11.367 1.00 83.12 446 ASN A N 1
ATOM 3505 C CA . ASN A 1 446 ? 33.261 11.823 12.273 1.00 83.12 446 ASN A CA 1
ATOM 3506 C C . ASN A 1 446 ? 34.125 10.662 11.741 1.00 83.12 446 ASN A C 1
ATOM 3508 O O . ASN A 1 446 ? 34.885 10.062 12.501 1.00 83.12 446 ASN A O 1
ATOM 3512 N N . VAL A 1 447 ? 34.060 10.370 10.444 1.00 82.06 447 VAL A N 1
ATOM 3513 C CA . VAL A 1 447 ? 34.939 9.426 9.754 1.00 82.06 447 VAL A CA 1
ATOM 3514 C C . VAL A 1 447 ? 35.895 10.199 8.852 1.00 82.06 447 VAL A C 1
ATOM 3516 O O . VAL A 1 447 ? 35.498 11.094 8.106 1.00 82.06 447 VAL A O 1
ATOM 3519 N N . THR A 1 448 ? 37.173 9.842 8.921 1.00 88.38 448 THR A N 1
ATOM 3520 C CA . THR A 1 448 ? 38.246 10.468 8.148 1.00 88.38 448 THR A CA 1
ATOM 3521 C C . THR A 1 448 ? 38.748 9.480 7.103 1.00 88.38 448 THR A C 1
ATOM 3523 O O . THR A 1 448 ? 39.206 8.390 7.446 1.00 88.38 448 THR A O 1
ATOM 3526 N N . VAL A 1 449 ? 38.665 9.855 5.828 1.00 87.38 449 VAL A N 1
ATOM 3527 C CA . VAL A 1 449 ? 39.014 9.001 4.689 1.00 87.38 449 VAL A CA 1
ATOM 3528 C C . VAL A 1 449 ? 40.135 9.660 3.880 1.00 87.38 449 VAL A C 1
ATOM 3530 O O . VAL A 1 449 ? 40.037 10.845 3.551 1.00 87.38 449 VAL A O 1
ATOM 3533 N N . PRO A 1 450 ? 41.213 8.931 3.543 1.00 89.62 450 PRO A N 1
ATOM 3534 C CA . PRO A 1 450 ? 42.248 9.459 2.668 1.00 89.62 450 PRO A CA 1
ATOM 3535 C C . PRO A 1 450 ? 41.729 9.586 1.230 1.00 89.62 450 PRO A C 1
ATOM 3537 O O . PRO A 1 450 ? 41.148 8.653 0.676 1.00 89.62 450 PRO A O 1
ATOM 3540 N N . VAL A 1 451 ? 41.980 10.733 0.605 1.00 88.19 451 VAL A N 1
ATOM 3541 C CA . VAL A 1 451 ? 41.659 10.979 -0.805 1.00 88.19 451 VAL A CA 1
ATOM 3542 C C . VAL A 1 451 ? 42.738 10.342 -1.677 1.00 88.19 451 VAL A C 1
ATOM 3544 O O . VAL A 1 451 ? 43.929 10.629 -1.527 1.00 88.19 451 VAL A O 1
ATOM 3547 N N . ILE A 1 452 ? 42.325 9.488 -2.613 1.00 86.12 452 ILE A N 1
ATOM 3548 C CA . ILE A 1 452 ? 43.226 8.891 -3.603 1.00 86.12 452 ILE A CA 1
ATOM 3549 C C . ILE A 1 452 ? 43.678 9.990 -4.569 1.00 86.12 452 ILE A C 1
ATOM 3551 O O . ILE A 1 452 ? 42.854 10.669 -5.174 1.00 86.12 452 ILE A O 1
ATOM 3555 N N . LYS A 1 453 ? 44.997 10.164 -4.703 1.00 82.88 453 LYS A N 1
ATOM 3556 C CA . LYS A 1 453 ? 45.603 11.182 -5.576 1.00 82.88 453 LYS A CA 1
ATOM 3557 C C . LYS A 1 453 ? 46.127 10.647 -6.895 1.00 82.88 453 LYS A C 1
ATOM 3559 O O . LYS A 1 453 ? 46.381 11.442 -7.781 1.00 82.88 453 LYS A O 1
ATOM 3564 N N . SER A 1 454 ? 46.323 9.336 -7.022 1.00 87.75 454 SER A N 1
ATOM 3565 C CA . SER A 1 454 ? 46.809 8.740 -8.264 1.00 87.75 454 SER A CA 1
ATOM 3566 C C . SER A 1 454 ? 45.804 7.721 -8.772 1.00 87.75 454 SER A C 1
ATOM 3568 O O . SER A 1 454 ? 45.615 6.674 -8.156 1.00 87.75 454 SER A O 1
ATOM 3570 N N . PHE A 1 455 ? 45.133 8.071 -9.866 1.00 82.69 455 PHE A N 1
ATOM 3571 C CA . PHE A 1 455 ? 44.119 7.244 -10.513 1.00 82.69 455 PHE A CA 1
ATOM 3572 C C . PHE A 1 455 ? 44.713 6.536 -11.731 1.00 82.69 455 PHE A C 1
ATOM 3574 O O . PHE A 1 455 ? 44.538 5.333 -11.907 1.00 82.69 455 PHE A O 1
ATOM 3581 N N . TYR A 1 456 ? 45.447 7.285 -12.555 1.00 81.69 456 TYR A N 1
ATOM 3582 C CA . TYR A 1 456 ? 45.959 6.857 -13.854 1.00 81.69 456 TYR A CA 1
ATOM 3583 C C . TYR A 1 456 ? 47.487 6.944 -13.957 1.00 81.69 456 TYR A C 1
ATOM 3585 O O . TYR A 1 456 ? 48.052 6.523 -14.967 1.00 81.69 456 TYR A O 1
ATOM 3593 N N . GLY A 1 457 ? 48.169 7.502 -12.949 1.00 83.56 457 GLY A N 1
ATOM 3594 C CA . GLY A 1 457 ? 49.623 7.696 -12.957 1.00 83.56 457 GLY A CA 1
ATOM 3595 C C . GLY A 1 457 ? 50.088 8.804 -13.909 1.00 83.56 457 GLY A C 1
ATOM 3596 O O . GLY A 1 457 ? 51.278 8.907 -14.211 1.00 83.56 457 GLY A O 1
ATOM 3597 N N . VAL A 1 458 ? 49.157 9.627 -14.402 1.00 90.56 458 VAL A N 1
ATOM 3598 C CA . VAL A 1 458 ? 49.422 10.784 -15.264 1.00 90.56 458 VAL A CA 1
ATOM 3599 C C . VAL A 1 458 ? 49.145 12.039 -14.438 1.00 90.56 458 VAL A C 1
ATOM 3601 O O . VAL A 1 458 ? 47.973 12.319 -14.194 1.00 90.56 458 VAL A O 1
ATOM 3604 N N . PRO A 1 459 ? 50.169 12.826 -14.046 1.00 84.81 459 PRO A N 1
ATOM 3605 C CA . PRO A 1 459 ? 50.022 13.881 -13.037 1.00 84.81 459 PRO A CA 1
ATOM 3606 C C . PRO A 1 459 ? 48.882 14.868 -13.305 1.00 84.81 459 PRO A C 1
ATOM 3608 O O . PRO A 1 459 ? 48.073 15.134 -12.430 1.00 84.81 459 PRO A O 1
ATOM 3611 N N . ILE A 1 460 ? 48.754 15.340 -14.548 1.00 80.50 460 ILE A N 1
ATOM 3612 C CA . ILE A 1 460 ? 47.718 16.314 -14.924 1.00 80.50 460 ILE A CA 1
ATOM 3613 C C . ILE A 1 460 ? 46.308 15.720 -14.796 1.00 80.50 460 ILE A C 1
ATOM 3615 O O . ILE A 1 460 ? 45.385 16.412 -14.379 1.00 80.50 460 ILE A O 1
ATOM 3619 N N . LEU A 1 461 ? 46.122 14.451 -15.172 1.00 65.75 461 LEU A N 1
ATOM 3620 C CA . LEU A 1 461 ? 44.818 13.793 -15.054 1.00 65.75 461 LEU A CA 1
ATOM 3621 C C . LEU A 1 461 ? 44.513 13.486 -13.590 1.00 65.75 461 LEU A C 1
ATOM 3623 O O . LEU A 1 461 ? 43.412 13.752 -13.128 1.00 65.75 461 LEU A O 1
ATOM 3627 N N . ASP A 1 462 ? 45.501 12.982 -12.864 1.00 82.12 462 ASP A N 1
ATOM 3628 C CA . ASP A 1 462 ? 45.408 12.652 -11.447 1.00 82.12 462 ASP A CA 1
ATOM 3629 C C . ASP A 1 462 ? 45.009 13.875 -10.597 1.00 82.12 462 ASP A C 1
ATOM 3631 O O . ASP A 1 462 ? 44.087 13.776 -9.785 1.00 82.12 462 ASP A O 1
ATOM 3635 N N . ASP A 1 463 ? 45.592 15.049 -10.865 1.00 81.19 463 ASP A N 1
ATOM 3636 C CA . ASP A 1 463 ? 45.234 16.311 -10.204 1.00 81.19 463 ASP A CA 1
ATOM 3637 C C . ASP A 1 463 ? 43.782 16.730 -10.499 1.00 81.19 463 ASP A C 1
ATOM 3639 O O . ASP A 1 463 ? 43.039 17.113 -9.591 1.00 81.19 463 ASP A O 1
ATOM 3643 N N . VAL A 1 464 ? 43.340 16.613 -11.758 1.00 79.12 464 VAL A N 1
ATOM 3644 C CA . VAL A 1 464 ? 41.955 16.926 -12.153 1.00 79.12 464 VAL A CA 1
ATOM 3645 C C . VAL A 1 464 ? 40.969 15.972 -11.479 1.00 79.12 464 VAL A C 1
ATOM 3647 O O . VAL A 1 464 ? 39.966 16.412 -10.918 1.00 79.12 464 VAL A O 1
ATOM 3650 N N . PHE A 1 465 ? 41.250 14.670 -11.493 1.00 79.69 465 PHE A N 1
ATOM 3651 C CA . PHE A 1 465 ? 40.369 13.669 -10.895 1.00 79.69 465 PHE A CA 1
ATOM 3652 C C . PHE A 1 465 ? 40.328 13.759 -9.369 1.00 79.69 465 PHE A C 1
ATOM 3654 O O . PHE A 1 465 ? 39.267 13.521 -8.794 1.00 79.69 465 PHE A O 1
ATOM 3661 N N . ALA A 1 466 ? 41.415 14.157 -8.703 1.00 83.94 466 ALA A N 1
ATOM 3662 C CA . ALA A 1 466 ? 41.412 14.401 -7.262 1.00 83.94 466 ALA A CA 1
ATOM 3663 C C . ALA A 1 466 ? 40.462 15.550 -6.883 1.00 83.94 466 ALA A C 1
ATOM 3665 O O . ALA A 1 466 ? 39.652 15.402 -5.967 1.00 83.94 466 ALA A O 1
ATOM 3666 N N . VAL A 1 467 ? 40.500 16.660 -7.629 1.00 84.69 467 VAL A N 1
ATOM 3667 C CA . VAL A 1 467 ? 39.592 17.806 -7.434 1.00 84.69 467 VAL A CA 1
ATOM 3668 C C . VAL A 1 467 ? 38.138 17.405 -7.683 1.00 84.69 467 VAL A C 1
ATOM 3670 O O . VAL A 1 467 ? 37.272 17.690 -6.857 1.00 84.69 467 VAL A O 1
ATOM 3673 N N . VAL A 1 468 ? 37.868 16.694 -8.784 1.00 82.44 468 VAL A N 1
ATOM 3674 C CA . VAL A 1 468 ? 36.521 16.196 -9.109 1.00 82.44 468 VAL A CA 1
ATOM 3675 C C . VAL A 1 468 ? 36.019 15.243 -8.022 1.00 82.44 468 VAL A C 1
ATOM 3677 O O . VAL A 1 468 ? 34.893 15.379 -7.559 1.00 82.44 468 VAL A O 1
ATOM 3680 N N . THR A 1 469 ? 36.853 14.315 -7.558 1.00 86.38 469 THR A N 1
ATOM 3681 C CA . THR A 1 469 ? 36.472 13.338 -6.527 1.00 86.38 469 THR A CA 1
ATOM 3682 C C . THR A 1 469 ? 36.096 14.022 -5.216 1.00 86.38 469 THR A C 1
ATOM 3684 O O . THR A 1 469 ? 35.069 13.687 -4.634 1.00 86.38 469 THR A O 1
ATOM 3687 N N . VAL A 1 470 ? 36.882 15.007 -4.769 1.00 88.50 470 VAL A N 1
ATOM 3688 C CA . VAL A 1 470 ? 36.576 15.783 -3.556 1.00 88.50 470 VAL A CA 1
ATOM 3689 C C . VAL A 1 470 ? 35.286 16.583 -3.723 1.00 88.50 470 VAL A C 1
ATOM 3691 O O . VAL A 1 470 ? 34.433 16.546 -2.839 1.00 88.50 470 VAL A O 1
ATOM 3694 N N . ALA A 1 471 ? 35.100 17.242 -4.869 1.00 84.44 471 ALA A N 1
ATOM 3695 C CA . ALA A 1 471 ? 33.872 17.972 -5.163 1.00 84.44 471 ALA A CA 1
ATOM 3696 C C . ALA A 1 471 ? 32.641 17.050 -5.083 1.00 84.44 471 ALA A C 1
ATOM 3698 O O . ALA A 1 471 ? 31.710 17.320 -4.334 1.00 84.44 471 ALA A O 1
ATOM 3699 N N . PHE A 1 472 ? 32.650 15.903 -5.766 1.00 84.94 472 PHE A N 1
ATOM 3700 C CA . PHE A 1 472 ? 31.515 14.973 -5.734 1.00 84.94 472 PHE A CA 1
ATOM 3701 C C . PHE A 1 472 ? 31.345 14.249 -4.391 1.00 84.94 472 PHE A C 1
ATOM 3703 O O . PHE A 1 472 ? 30.228 13.862 -4.056 1.00 84.94 472 PHE A O 1
ATOM 3710 N N . ALA A 1 473 ? 32.397 14.107 -3.581 1.00 87.38 473 ALA A N 1
ATOM 3711 C CA . ALA A 1 473 ? 32.271 13.565 -2.230 1.00 87.38 473 ALA A CA 1
ATOM 3712 C C . ALA A 1 473 ? 31.408 14.471 -1.332 1.00 87.38 473 ALA A C 1
ATOM 3714 O O . ALA A 1 473 ? 30.579 13.966 -0.577 1.00 87.38 473 ALA A O 1
ATOM 3715 N N . HIS A 1 474 ? 31.522 15.798 -1.458 1.00 84.75 474 HIS A N 1
ATOM 3716 C CA . HIS A 1 474 ? 30.636 16.730 -0.748 1.00 84.75 474 HIS A CA 1
ATOM 3717 C C . HIS A 1 474 ? 29.170 16.600 -1.191 1.00 84.75 474 HIS A C 1
ATOM 3719 O O . HIS A 1 474 ? 28.275 16.694 -0.352 1.00 84.75 474 HIS A O 1
ATOM 3725 N N . LEU A 1 475 ? 28.928 16.308 -2.476 1.00 83.25 475 LEU A N 1
ATOM 3726 C CA . LEU A 1 475 ? 27.587 16.048 -3.007 1.00 83.25 475 LEU A CA 1
ATOM 3727 C C . LEU A 1 475 ? 26.997 14.728 -2.475 1.00 83.25 475 LEU A C 1
ATOM 3729 O O . LEU A 1 475 ? 25.827 14.680 -2.118 1.00 83.25 475 LEU A O 1
ATOM 3733 N N . LEU A 1 476 ? 27.802 13.663 -2.404 1.00 85.69 476 LEU A N 1
ATOM 3734 C CA . LEU A 1 476 ? 27.349 12.324 -2.003 1.00 85.69 476 LEU A CA 1
ATOM 3735 C C . LEU A 1 476 ? 27.156 12.164 -0.490 1.00 85.69 476 LEU A C 1
ATOM 3737 O O . LEU A 1 476 ? 26.259 11.443 -0.065 1.00 85.69 476 LEU A O 1
ATOM 3741 N N . PHE A 1 477 ? 28.010 12.794 0.320 1.00 86.69 477 PHE A N 1
ATOM 3742 C CA . PHE A 1 477 ? 28.035 12.586 1.773 1.00 86.69 477 PHE A CA 1
ATOM 3743 C C . PHE A 1 477 ? 27.411 13.729 2.580 1.00 86.69 477 PHE A C 1
ATOM 3745 O O . PHE A 1 477 ? 27.420 13.664 3.810 1.00 86.69 477 PHE A O 1
ATOM 3752 N N . PHE A 1 478 ? 26.889 14.764 1.910 1.00 85.12 478 PHE A N 1
ATOM 3753 C CA . PHE A 1 478 ? 26.211 15.910 2.529 1.00 85.12 478 PHE A CA 1
ATOM 3754 C C . PHE A 1 478 ? 27.006 16.506 3.706 1.00 85.12 478 PHE A C 1
ATOM 3756 O O . PHE A 1 478 ? 26.494 16.738 4.799 1.00 85.12 478 PHE A O 1
ATOM 3763 N N . THR A 1 479 ? 28.316 16.682 3.527 1.00 83.94 479 THR A N 1
ATOM 3764 C CA . THR A 1 479 ? 29.202 17.077 4.636 1.00 83.94 479 THR A CA 1
ATOM 3765 C C . THR A 1 479 ? 29.123 18.561 4.969 1.00 83.94 479 THR A C 1
ATOM 3767 O O . THR A 1 479 ? 29.477 18.955 6.073 1.00 83.94 479 THR A O 1
ATOM 3770 N N . ASP A 1 480 ? 28.738 19.377 3.989 1.00 82.38 480 ASP A N 1
ATOM 3771 C CA . ASP A 1 480 ? 28.591 20.822 4.110 1.00 82.38 480 ASP A CA 1
ATOM 3772 C C . ASP A 1 480 ? 27.405 21.263 3.243 1.00 82.38 480 ASP A C 1
ATOM 3774 O O . ASP A 1 480 ? 27.343 20.964 2.048 1.00 82.38 480 ASP A O 1
ATOM 3778 N N . GLU A 1 481 ? 26.430 21.912 3.875 1.00 81.38 481 GLU A N 1
ATOM 3779 C CA . GLU A 1 481 ? 25.158 22.282 3.249 1.00 81.38 481 GLU A CA 1
ATOM 3780 C C . GLU A 1 481 ? 25.351 23.350 2.161 1.00 81.38 481 GLU A C 1
ATOM 3782 O O . GLU A 1 481 ? 24.743 23.257 1.093 1.00 81.38 481 GLU A O 1
ATOM 3787 N N . GLU A 1 482 ? 26.244 24.326 2.377 1.00 80.94 482 GLU A N 1
ATOM 3788 C CA . GLU A 1 482 ? 26.542 25.367 1.385 1.00 80.94 482 GLU A CA 1
ATOM 3789 C C . GLU A 1 482 ? 27.210 24.752 0.138 1.00 80.94 482 GLU A C 1
ATOM 3791 O O . GLU A 1 482 ? 26.831 25.061 -0.995 1.00 80.94 482 GLU A O 1
ATOM 3796 N N . ALA A 1 483 ? 28.169 23.846 0.338 1.00 80.69 483 ALA A N 1
ATOM 3797 C CA . ALA A 1 483 ? 28.871 23.127 -0.717 1.00 80.69 483 ALA A CA 1
ATOM 3798 C C . ALA A 1 483 ? 27.942 22.219 -1.534 1.00 80.69 483 ALA A C 1
ATOM 3800 O O . ALA A 1 483 ? 28.021 22.201 -2.765 1.00 80.69 483 ALA A O 1
ATOM 3801 N N . TYR A 1 484 ? 27.053 21.487 -0.857 1.00 83.69 484 TYR A N 1
ATOM 3802 C CA . TYR A 1 484 ? 26.092 20.589 -1.489 1.00 83.69 484 TYR A CA 1
ATOM 3803 C C . TYR A 1 484 ? 25.215 21.331 -2.501 1.00 83.69 484 TYR A C 1
ATOM 3805 O O . TYR A 1 484 ? 25.160 20.951 -3.672 1.00 83.69 484 TYR A O 1
ATOM 3813 N N . TRP A 1 485 ? 24.588 22.433 -2.080 1.00 81.19 485 TRP A N 1
ATOM 3814 C CA . TRP A 1 485 ? 23.701 23.201 -2.951 1.00 81.19 485 TRP A CA 1
ATOM 3815 C C . TRP A 1 485 ? 24.447 23.840 -4.124 1.00 81.19 485 TRP A C 1
ATOM 3817 O O . TRP A 1 485 ? 23.936 23.843 -5.243 1.00 81.19 485 TRP A O 1
ATOM 3827 N N . GLN A 1 486 ? 25.676 24.320 -3.916 1.00 79.88 486 GLN A N 1
ATOM 3828 C CA . GLN A 1 486 ? 26.494 24.868 -5.003 1.00 79.88 486 GLN A CA 1
ATOM 3829 C C . GLN A 1 486 ? 26.858 23.814 -6.056 1.00 79.88 486 GLN A C 1
ATOM 3831 O O . GLN A 1 486 ? 26.799 24.093 -7.254 1.00 79.88 486 GLN A O 1
ATOM 3836 N N . LEU A 1 487 ? 27.223 22.604 -5.626 1.00 81.69 487 LEU A N 1
ATOM 3837 C CA . LEU A 1 487 ? 27.583 21.504 -6.522 1.00 81.69 487 LEU A CA 1
ATOM 3838 C C . LEU A 1 487 ? 26.368 20.926 -7.249 1.00 81.69 487 LEU A C 1
ATOM 3840 O O . LEU A 1 487 ? 26.467 20.585 -8.428 1.00 81.69 487 LEU A O 1
ATOM 3844 N N . LEU A 1 488 ? 25.221 20.856 -6.570 1.00 79.69 488 LEU A N 1
ATOM 3845 C CA . LEU A 1 488 ? 23.965 20.428 -7.172 1.00 79.69 488 LEU A CA 1
ATOM 3846 C C . LEU A 1 488 ? 23.528 21.402 -8.274 1.00 79.69 488 LEU A C 1
ATOM 3848 O O . LEU A 1 488 ? 23.256 20.969 -9.393 1.00 79.69 488 LEU A O 1
ATOM 3852 N N . VAL A 1 489 ? 23.555 22.712 -7.992 1.00 80.12 489 VAL A N 1
ATOM 3853 C CA . VAL A 1 489 ? 23.272 23.762 -8.985 1.00 80.12 489 VAL A CA 1
ATOM 3854 C C . VAL A 1 489 ? 24.252 23.679 -10.156 1.00 80.12 489 VAL A C 1
ATOM 3856 O O . VAL A 1 489 ? 23.834 23.666 -11.311 1.00 80.12 489 VAL A O 1
ATOM 3859 N N . PHE A 1 490 ? 25.552 23.534 -9.883 1.00 78.69 490 PHE A N 1
ATOM 3860 C CA . PHE A 1 490 ? 26.558 23.355 -10.931 1.00 78.69 490 PHE A CA 1
ATOM 3861 C C . PHE A 1 490 ? 26.248 22.162 -11.852 1.00 78.69 490 PHE A C 1
ATOM 3863 O O . PHE A 1 490 ? 26.369 22.287 -13.071 1.00 78.69 490 PHE A O 1
ATOM 3870 N N . LEU A 1 491 ? 25.818 21.020 -11.304 1.00 76.50 491 LEU A N 1
ATOM 3871 C CA . LEU A 1 491 ? 25.488 19.832 -12.094 1.00 76.50 491 LEU A CA 1
ATOM 3872 C C . LEU A 1 491 ? 24.261 20.064 -12.988 1.00 76.50 491 LEU A C 1
ATOM 3874 O O . LEU A 1 491 ? 24.270 19.690 -14.165 1.00 76.50 491 LEU A O 1
ATOM 3878 N N . THR A 1 492 ? 23.226 20.711 -12.450 1.00 74.81 492 THR A N 1
ATOM 3879 C CA . THR A 1 492 ? 22.015 21.047 -13.209 1.00 74.81 492 THR A CA 1
ATOM 3880 C C . THR A 1 492 ? 22.294 22.072 -14.309 1.00 74.81 492 THR A C 1
ATOM 3882 O O . THR A 1 492 ? 21.820 21.922 -15.439 1.00 74.81 492 THR A O 1
ATOM 3885 N N . ASP A 1 493 ? 23.147 23.054 -14.028 1.00 72.31 493 ASP A N 1
ATOM 3886 C CA . ASP A 1 493 ? 23.544 24.096 -14.974 1.00 72.31 493 ASP A CA 1
ATOM 3887 C C . ASP A 1 493 ? 24.411 23.514 -16.091 1.00 72.31 493 ASP A C 1
ATOM 3889 O O . ASP A 1 493 ? 24.224 23.830 -17.270 1.00 72.31 493 ASP A O 1
ATOM 3893 N N . PHE A 1 494 ? 25.322 22.602 -15.742 1.00 72.31 494 PHE A N 1
ATOM 3894 C CA . PHE A 1 494 ? 26.170 21.908 -16.701 1.00 72.31 494 PHE A CA 1
ATOM 3895 C C . PHE A 1 494 ? 25.351 21.036 -17.658 1.00 72.31 494 PHE A C 1
ATOM 3897 O O . PHE A 1 494 ? 25.607 21.049 -18.863 1.00 72.31 494 PHE A O 1
ATOM 3904 N N . ALA A 1 495 ? 24.328 20.334 -17.161 1.00 69.00 495 ALA A N 1
ATOM 3905 C CA . ALA A 1 495 ? 23.407 19.572 -18.004 1.00 69.00 495 ALA A CA 1
ATOM 3906 C C . ALA A 1 495 ? 22.646 20.485 -18.983 1.00 69.00 495 ALA A C 1
ATOM 3908 O O . ALA A 1 495 ? 22.546 20.169 -20.172 1.00 69.00 495 ALA A O 1
ATOM 3909 N N . GLY A 1 496 ? 22.184 21.650 -18.516 1.00 71.62 496 GLY A N 1
ATOM 3910 C CA . GLY A 1 496 ? 21.553 22.666 -19.361 1.00 71.62 496 GLY A CA 1
ATOM 3911 C C . GLY A 1 496 ? 22.494 23.203 -20.444 1.00 71.62 496 GLY A C 1
ATOM 3912 O O . GLY A 1 496 ? 22.132 23.249 -21.622 1.00 71.62 496 GLY A O 1
ATOM 3913 N N . MET A 1 497 ? 23.733 23.544 -20.083 1.00 71.62 497 MET A N 1
ATOM 3914 C CA . MET A 1 497 ? 24.754 23.981 -21.040 1.00 71.62 497 MET A CA 1
ATOM 3915 C C . MET A 1 497 ? 25.097 22.887 -22.057 1.00 71.62 497 MET A C 1
ATOM 3917 O O . MET A 1 497 ? 25.200 23.169 -23.251 1.00 71.62 497 MET A O 1
ATOM 3921 N N . TYR A 1 498 ? 25.235 21.637 -21.612 1.00 71.50 498 TYR A N 1
ATOM 3922 C CA . TYR A 1 498 ? 25.507 20.495 -22.481 1.00 71.50 498 TYR A CA 1
ATOM 3923 C C . TYR A 1 498 ? 24.362 20.250 -23.471 1.00 71.50 498 TYR A C 1
ATOM 3925 O O . TYR A 1 498 ? 24.613 20.051 -24.659 1.00 71.50 498 TYR A O 1
ATOM 3933 N N . ALA A 1 499 ? 23.108 20.349 -23.023 1.00 67.75 499 ALA A N 1
ATOM 3934 C CA . ALA A 1 499 ? 21.937 20.250 -23.890 1.00 67.75 499 ALA A CA 1
ATOM 3935 C C . ALA A 1 499 ? 21.920 21.355 -24.959 1.00 67.75 499 ALA A C 1
ATOM 3937 O O . ALA A 1 499 ? 21.683 21.068 -26.133 1.00 67.75 499 ALA A O 1
ATOM 3938 N N . VAL A 1 500 ? 22.244 22.601 -24.591 1.00 72.75 500 VAL A N 1
ATOM 3939 C CA . VAL A 1 500 ? 22.371 23.714 -25.548 1.00 72.75 500 VAL A CA 1
ATOM 3940 C C . VAL A 1 500 ? 23.470 23.434 -26.577 1.00 72.75 500 VAL A C 1
ATOM 3942 O O . VAL A 1 500 ? 23.238 23.593 -27.774 1.00 72.75 500 VAL A O 1
ATOM 3945 N N . VAL A 1 501 ? 24.645 22.968 -26.143 1.00 70.88 501 VAL A N 1
ATOM 3946 C CA . VAL A 1 501 ? 25.753 22.612 -27.047 1.00 70.88 501 VAL A CA 1
ATOM 3947 C C . VAL A 1 501 ? 25.363 21.469 -27.985 1.00 70.88 501 VAL A C 1
ATOM 3949 O O . VAL A 1 501 ? 25.656 21.539 -29.176 1.00 70.88 501 VAL A O 1
ATOM 3952 N N . MET A 1 502 ? 24.665 20.448 -27.483 1.00 67.38 502 MET A N 1
ATOM 3953 C CA . MET A 1 502 ? 24.167 19.333 -28.289 1.00 67.38 502 MET A CA 1
ATOM 3954 C C . MET A 1 502 ? 23.165 19.813 -29.343 1.00 67.38 502 MET A C 1
ATOM 3956 O O . MET A 1 502 ? 23.332 19.509 -30.521 1.00 67.38 502 MET A O 1
ATOM 3960 N N . ILE A 1 503 ? 22.172 20.620 -28.960 1.00 70.25 503 ILE A N 1
ATOM 3961 C CA . ILE A 1 503 ? 21.181 21.181 -29.893 1.00 70.25 503 ILE A CA 1
ATOM 3962 C C . ILE A 1 503 ? 21.861 22.041 -30.969 1.00 70.25 503 ILE A C 1
ATOM 3964 O O . ILE A 1 503 ? 21.526 21.937 -32.150 1.00 70.25 503 ILE A O 1
ATOM 3968 N N . GLU A 1 504 ? 22.851 22.854 -30.595 1.00 68.88 504 GLU A N 1
ATOM 3969 C CA . GLU A 1 504 ? 23.623 23.646 -31.556 1.00 68.88 504 GLU A CA 1
ATOM 3970 C C . GLU A 1 504 ? 24.511 22.774 -32.462 1.00 68.88 504 GLU A C 1
ATOM 3972 O O . GLU A 1 504 ? 24.661 23.080 -33.648 1.00 68.88 504 GLU A O 1
ATOM 3977 N N . ALA A 1 505 ? 25.053 21.656 -31.969 1.00 66.50 505 ALA A N 1
ATOM 3978 C CA . ALA A 1 505 ? 25.850 20.721 -32.767 1.00 66.50 505 ALA A CA 1
ATOM 3979 C C . ALA A 1 505 ? 25.034 20.030 -33.878 1.00 66.50 505 ALA A C 1
ATOM 3981 O O . ALA A 1 505 ? 25.584 19.730 -34.937 1.00 66.50 505 ALA A O 1
ATOM 3982 N N . TYR A 1 506 ? 23.723 19.839 -33.683 1.00 59.88 506 TYR A N 1
ATOM 3983 C CA . TYR A 1 506 ? 22.826 19.238 -34.680 1.00 59.88 506 TYR A CA 1
ATOM 3984 C C . TYR A 1 506 ? 22.305 20.218 -35.747 1.00 59.88 506 TYR A C 1
ATOM 3986 O O . TYR A 1 506 ? 21.588 19.798 -36.660 1.00 59.88 506 TYR A O 1
ATOM 3994 N N . ARG A 1 507 ? 22.649 21.516 -35.699 1.00 65.94 507 ARG A N 1
ATOM 3995 C CA . ARG A 1 507 ? 22.164 22.464 -36.716 1.00 65.94 507 ARG A CA 1
ATOM 3996 C C . ARG A 1 507 ? 22.859 22.255 -38.074 1.00 65.94 507 ARG A C 1
ATOM 3998 O O . ARG A 1 507 ? 24.089 22.239 -38.128 1.00 65.94 507 ARG A O 1
ATOM 4005 N N . PRO A 1 508 ? 22.110 22.238 -39.198 1.00 58.03 508 PRO A N 1
ATOM 4006 C CA . PRO A 1 508 ? 22.646 22.022 -40.552 1.00 58.03 508 PRO A CA 1
ATOM 4007 C C . PRO A 1 508 ? 23.779 22.968 -40.993 1.00 58.03 508 PRO A C 1
ATOM 4009 O O . PRO A 1 508 ? 24.503 22.656 -41.930 1.00 58.03 508 PRO A O 1
ATOM 4012 N N . GLY A 1 509 ? 23.950 24.122 -40.336 1.00 56.12 509 GLY A N 1
ATOM 4013 C CA . GLY A 1 509 ? 25.035 25.074 -40.605 1.00 56.12 509 GLY A CA 1
ATOM 4014 C C . GLY A 1 509 ? 26.384 24.742 -39.948 1.00 56.12 509 GLY A C 1
ATOM 4015 O O . GLY A 1 509 ? 27.365 25.416 -40.252 1.00 56.12 509 GLY A O 1
ATOM 4016 N N . ASN A 1 510 ? 26.444 23.733 -39.070 1.00 55.62 510 ASN A N 1
ATOM 4017 C CA . ASN A 1 510 ? 27.662 23.289 -38.378 1.00 55.62 510 ASN A CA 1
ATOM 4018 C C . ASN A 1 510 ? 28.341 22.082 -39.044 1.00 55.62 510 ASN A C 1
ATOM 4020 O O . ASN A 1 510 ? 29.327 21.564 -38.518 1.00 55.62 510 ASN A O 1
ATOM 4024 N N . THR A 1 511 ? 27.878 21.650 -40.224 1.00 53.00 511 THR A N 1
ATOM 4025 C CA . THR A 1 511 ? 28.667 20.741 -41.059 1.00 53.00 511 THR A CA 1
ATOM 4026 C C . THR A 1 511 ? 29.934 21.471 -41.488 1.00 53.00 511 THR A C 1
ATOM 4028 O O . THR A 1 511 ? 29.922 22.262 -42.435 1.00 53.00 511 THR A O 1
ATOM 4031 N N . PHE A 1 512 ? 31.037 21.219 -40.783 1.00 49.47 512 PHE A N 1
ATOM 4032 C CA . PHE A 1 512 ? 32.361 21.522 -41.301 1.00 49.47 512 PHE A CA 1
ATOM 4033 C C . PHE A 1 512 ? 32.448 20.930 -42.711 1.00 49.47 512 PHE A C 1
ATOM 4035 O O . PHE A 1 512 ? 32.024 19.785 -42.905 1.00 49.47 512 PHE A O 1
ATOM 4042 N N . PRO A 1 513 ? 32.955 21.674 -43.710 1.00 46.84 513 PRO A N 1
ATOM 4043 C CA . PRO A 1 513 ? 33.241 21.070 -44.992 1.00 46.84 513 PRO A CA 1
ATOM 4044 C C . PRO A 1 513 ? 34.253 19.962 -44.720 1.00 46.84 513 PRO A C 1
ATOM 4046 O O . PRO A 1 513 ? 35.399 20.226 -44.361 1.00 46.84 513 PRO A O 1
ATOM 4049 N N . VAL A 1 514 ? 33.799 18.715 -44.832 1.00 43.91 514 VAL A N 1
ATOM 4050 C CA . VAL A 1 514 ? 34.685 17.564 -44.901 1.00 43.91 514 VAL A CA 1
ATOM 4051 C C . VAL A 1 514 ? 35.514 17.810 -46.152 1.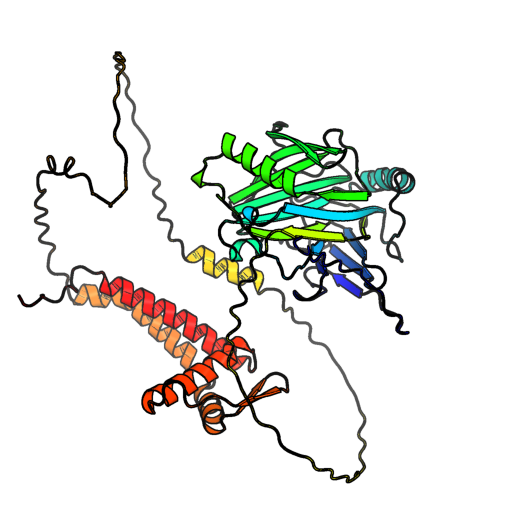00 43.91 514 VAL A C 1
ATOM 4053 O O . VAL A 1 514 ? 35.008 17.702 -47.271 1.00 43.91 514 VAL A O 1
ATOM 4056 N N . ILE A 1 515 ? 36.747 18.272 -45.950 1.00 40.72 515 ILE A N 1
ATOM 4057 C CA . ILE A 1 515 ? 37.733 18.425 -47.012 1.00 40.72 515 ILE A CA 1
ATOM 4058 C C . ILE A 1 515 ? 37.886 17.024 -47.608 1.00 40.72 515 ILE A C 1
ATOM 4060 O O . ILE A 1 515 ? 38.311 16.101 -46.912 1.00 40.72 515 ILE A O 1
ATOM 4064 N N . LYS A 1 516 ? 37.413 16.863 -48.845 1.00 38.00 516 LYS A N 1
ATOM 4065 C CA . LYS A 1 516 ? 37.602 15.653 -49.646 1.00 38.00 516 LYS A CA 1
ATOM 4066 C C . LYS A 1 516 ? 39.032 15.555 -50.140 1.00 38.00 516 LYS A C 1
ATOM 4068 O O . LYS A 1 516 ? 39.586 16.620 -50.499 1.00 38.00 516 LYS A O 1
#

Secondary structure (DSSP, 8-state):
-----------------S----EEEETT--BS-TTSSEEEE-----TTS-TT-EEEEEEETTTTEEEEEEE--S--SS--B--EEEE--TT-SEEGGGEEEEEEEEEEEEEES--SSPP----HHHHHHHHHHHHHTT-EEEEEEEEEEESSTTGGG-TTT-SEEEEEEEEEES----TT-GGG---EEEEETTEEEEEEEEE-TT--EEEEEEETT----SEEEEE-HHHHHHHHHHHTTTS-TTTS-SSPEEEEEEEE--EEE-SS-EEEEEEEEEEEEEE----------------------------------------------HHHHHHHHHHSS----------------------------------------TTS-S----------PPPPPHHHHHHHHHHHHHHHHHHHHHHTTSPPSHHHHHHHHHHTEEEETTEEEEPP--SSS-HHHHHHHHHHHHHHHHHHHT--HHHHHHHHHHHHHHHHHHHHHHHHHTSGGG------